Protein AF-0000000067928424 (afdb_homodimer)

Nearest PDB structures (foldseek):
  8wpo-assembly1_A  TM=9.117E-01  e=1.147E-29  Anabaena sp. 90
  8wps-assembly1_A  TM=9.120E-01  e=3.640E-29  Anabaena sp. 90
  7qz1-assembly2_B-2  TM=8.751E-01  e=2.308E-23  Ancylobacter novellus DSM 506
  4xyg-assembly1_A  TM=8.756E-01  e=3.058E-22  Granulicella mallensis MP5ACTX8
  6t9x-assembly2_D-2  TM=8.492E-01  e=4.026E-22  Granulicella mallensis MP5ACTX8

Secondary structure (DSSP, 8-state):
-EEEE--TTS--HHHHHHHHHTT-EEEE--TT--HHHHHHHHTT-SEEEESSS-B-HHHHHH-TT--EEEESSS--TTB-HHHHHHTT--EE--TTSSHHHHHHHHHHHHHHHHTTHHHHHHHHHHHS-----GGG-B--STT-EEEEE--SHHHHHHHHIIIIIT--EEEEE-TTS-HHHHHHTT-EEPS-HHHHHHH-SEEEE-PPPSTTTTT-B-HHHHHHS-TT-EEEE-S-GGGB-HHHHHHHHHHTSSSEEEES--SSSS--SSSSTTGGGTT-TTEEE--S-TT-BHHHHHHHHHHHHHHHHHHHTTPPEEE----HHHHT--SSEEE-/-EEEE--TTS--HHHHHHHHHTT-EEEE--TT--HHHHHHHHTT-SEEEESSS-B-HHHHHH-TT--EEEESSS--TTB-HHHHHHTT--EE--TTSSHHHHHHHHHHHHHHHHTTHHHHHHHHHHHS-----GGG-B--STT-EEEEE--SHHHHHHHHIIIIIT--EEEEE-TTS-HHHHHHTT-EEPS-HHHHHHH-SEEEE-PPPSTTTTT-B-HHHHHHS-TT-EEEE-S-GGGB-HHHHHHHHHTTSSSEEEES--SSSS--SSSSTTGGGTT-TTEEE--S-TT-BHHHHHHHHHHHHHHHHHHHTTPPEEE----HHHHT--SSEEE-

Radius of gyration: 28.27 Å; Cα contacts (8 Å, |Δi|>4): 1508; chains: 2; bounding box: 55×89×63 Å

Solvent-accessible surface area (backbone atoms only — not comparable to full-atom values): 33660 Å² total; per-residue (Å²): 100,30,34,37,31,40,28,49,56,52,60,50,67,64,40,56,50,53,42,45,74,72,60,32,47,75,45,76,37,54,62,80,58,52,68,71,59,49,28,64,70,32,30,74,16,32,31,39,37,33,62,68,56,70,40,41,51,68,43,57,67,41,23,72,51,48,48,27,38,40,33,68,38,58,76,64,83,44,45,40,57,67,51,31,48,76,72,52,29,26,65,35,54,45,68,75,40,31,45,68,41,34,25,50,35,49,48,35,41,49,44,30,58,34,52,32,42,60,42,51,40,52,45,22,68,74,64,27,47,58,68,56,37,76,90,64,50,20,48,58,57,53,72,30,32,37,28,27,38,18,67,48,73,38,28,38,45,38,30,29,28,40,26,68,19,40,50,21,44,34,36,27,34,37,95,89,56,55,57,66,64,33,44,76,43,55,24,46,69,38,92,44,64,55,67,46,35,47,67,21,45,31,37,38,42,42,44,74,79,45,88,83,30,47,41,59,44,27,57,69,44,53,67,36,29,33,50,75,14,34,42,34,36,65,51,53,23,48,28,35,30,59,67,43,50,51,51,33,49,75,70,50,42,30,50,30,36,26,34,24,44,50,75,63,79,75,53,35,67,65,94,34,93,64,22,84,52,62,93,38,59,48,41,46,68,43,61,62,48,47,51,45,19,57,62,25,47,50,46,40,32,54,53,41,46,53,44,51,49,24,35,75,69,70,40,57,27,69,32,61,57,81,50,65,76,62,60,64,58,88,44,55,60,36,82,95,99,29,35,38,31,40,26,49,58,53,59,49,67,63,39,56,51,53,42,44,74,71,61,33,48,74,43,76,37,56,63,78,60,51,68,70,60,48,28,64,70,32,31,75,15,33,32,40,36,34,63,68,54,70,40,43,52,67,42,55,68,41,23,73,51,48,49,27,37,38,32,68,39,59,77,63,83,43,47,39,56,67,53,32,48,75,72,51,30,27,66,34,54,44,67,75,40,32,45,67,41,32,25,51,34,49,47,36,41,49,45,31,57,35,52,31,43,61,40,53,40,52,46,21,69,72,62,28,46,58,68,57,38,76,90,63,51,21,46,57,57,54,74,31,32,37,30,28,38,15,67,48,73,38,28,37,45,38,30,29,30,40,25,69,18,41,49,21,45,33,35,27,34,38,96,88,55,56,57,67,64,32,46,76,42,55,23,45,68,38,92,45,63,57,66,46,35,48,69,20,46,32,37,39,42,42,46,74,79,45,87,83,30,48,40,60,45,25,58,69,45,53,66,38,29,32,49,74,15,34,41,35,36,66,50,54,23,50,28,36,30,58,70,42,48,52,51,32,49,76,71,53,41,29,50,31,36,26,34,25,43,50,73,63,77,77,52,33,69,67,94,34,94,65,24,83,53,63,94,38,58,49,41,46,68,44,61,62,48,48,49,44,18,55,61,26,47,50,45,40,32,53,52,42,45,54,44,50,49,24,38,77,69,71,39,58,27,67,32,62,57,81,50,65,77,60,60,66,59,86,41,54,59,37,81,97

Foldseek 3Di:
DEEEEEQVVPPQPLLVVLCVVVVYHYHYYHPPPDLVVLLVRQQAPQEYEYAPAAADLSSVVSNPNHLEYEYLAADPVRYPLVSCQVVQHAYAYDHPLFLLLLLVLLVVLVVCLQQLVLVQVVCCVVPVDDDDDPVNDGHALAAFEEEEEDCPSSNLSNLCCSCVNRNHQYEYEDPVDDQVRQVVSRYHYDPDLLVSQQRHQEYEYDDADDPCQFQVAELSSLLSHQLNHEYEYLHEQRSHPLLSVLVCVVVSSHQAYEYQYHNDPDDDCPPGSNVSVPPDSSYHYHPSCSRPDPRSSVSSSVLSNVQVVCSVVQHQGEHADPPVSNVVRDHSHDYD/DEEEEEQVVPPQPLLVVLCVVVVYHYHYYHPPPDLVVLLVRQQAHQEYEYAPAAADLSSVVSNPNHLEYEYLAADPVRYPLVSCQVVQHAYAYDHPLFLLLLLVLLVVLVVCLQQLVLVQVVCCVVPVDDDDDPVRDGHALAAFEEEEEDCPSSNLSNLCCSCVNRNHQYEYEDPVDDQVRQVVSRYHYDPDLLVSQQRHQEYEYDDADDPCQFQVAELSSLLSHQLNHEYEYLHEQRSHPLLSVLVCVVVSSHQAYEYQYHNDPDDDCPPGSNVSVPPDSSYHYHPSCSRPDPRSSVSSSVLSNVQVVCSVVQHQGEHADPPVSNVVRDHSHDYD

Organism: Mesorhizobium plurifarium (NCBI:txid69974)

pLDDT: mean 97.52, std 1.68, range [88.19, 98.94]

Structure (mmCIF, N/CA/C/O backbone):
data_AF-0000000067928424-model_v1
#
loop_
_entity.id
_entity.type
_entity.pdbx_description
1 polymer 'D-isomer specific 2-hydroxyacid dehydrogenase NAD-binding protein'
#
loop_
_atom_site.group_PDB
_atom_site.id
_atom_site.type_symbol
_atom_site.label_atom_id
_atom_site.label_alt_id
_atom_site.label_comp_id
_atom_site.label_asym_id
_atom_site.label_entity_id
_atom_site.label_seq_id
_atom_site.pdbx_PDB_ins_code
_atom_site.Cartn_x
_atom_site.Cartn_y
_atom_site.Cartn_z
_atom_site.occupancy
_atom_site.B_iso_or_equiv
_atom_site.auth_seq_id
_atom_site.auth_comp_id
_atom_site.auth_asym_id
_atom_site.auth_atom_id
_atom_site.pdbx_PDB_model_num
ATOM 1 N N . MET A 1 1 ? -11.32 -42.438 -12.625 1 96.19 1 MET A N 1
ATOM 2 C CA . MET A 1 1 ? -10.047 -41.812 -12.977 1 96.19 1 MET A CA 1
ATOM 3 C C . MET A 1 1 ? -9.328 -41.312 -11.734 1 96.19 1 MET A C 1
ATOM 5 O O . MET A 1 1 ? -9.969 -41.031 -10.719 1 96.19 1 MET A O 1
ATOM 9 N N . LYS A 1 2 ? -8 -41.281 -11.805 1 98.31 2 LYS A N 1
ATOM 10 C CA . LYS A 1 2 ? -7.184 -40.906 -10.656 1 98.31 2 LYS A CA 1
ATOM 11 C C . LYS A 1 2 ? -6.352 -39.656 -10.961 1 98.31 2 LYS A C 1
ATOM 13 O O . LYS A 1 2 ? -5.68 -39.594 -11.992 1 98.31 2 LYS A O 1
ATOM 18 N N . ALA A 1 3 ? -6.473 -38.688 -10.078 1 98.75 3 ALA A N 1
ATOM 19 C CA . ALA A 1 3 ? -5.648 -37.5 -10.156 1 98.75 3 ALA A CA 1
ATOM 20 C C . ALA A 1 3 ? -4.75 -37.344 -8.93 1 98.75 3 ALA A C 1
ATOM 22 O O . ALA A 1 3 ? -5.184 -37.625 -7.809 1 98.75 3 ALA A O 1
ATOM 23 N N . VAL A 1 4 ? -3.533 -36.969 -9.148 1 98.81 4 VAL A N 1
ATOM 24 C CA . VAL A 1 4 ? -2.592 -36.719 -8.062 1 98.81 4 VAL A CA 1
ATOM 25 C C . VAL A 1 4 ? -2.199 -35.219 -8.078 1 98.81 4 VAL A C 1
ATOM 27 O O . VAL A 1 4 ? -1.695 -34.719 -9.086 1 98.81 4 VAL A O 1
ATOM 30 N N . ARG A 1 5 ? -2.482 -34.562 -7.02 1 98.75 5 ARG A N 1
ATOM 31 C CA . ARG A 1 5 ? -2.109 -33.156 -6.855 1 98.75 5 ARG A CA 1
ATOM 32 C C . ARG A 1 5 ? -1 -33 -5.824 1 98.75 5 ARG A C 1
ATOM 34 O O . ARG A 1 5 ? -1.172 -33.375 -4.66 1 98.75 5 ARG A O 1
ATOM 41 N N . THR A 1 6 ? 0.088 -32.469 -6.262 1 98.06 6 THR A N 1
ATOM 42 C CA . THR A 1 6 ? 1.188 -32.219 -5.34 1 98.06 6 THR A CA 1
ATOM 43 C C . THR A 1 6 ? 1.062 -30.812 -4.734 1 98.06 6 THR A C 1
ATOM 45 O O . THR A 1 6 ? 0.133 -30.062 -5.055 1 98.06 6 THR A O 1
ATOM 48 N N . ASP A 1 7 ? 1.948 -30.453 -3.77 1 97 7 ASP A N 1
ATOM 49 C CA . ASP A 1 7 ? 2.014 -29.141 -3.154 1 97 7 ASP A CA 1
ATOM 50 C C . ASP A 1 7 ? 0.715 -28.812 -2.424 1 97 7 ASP A C 1
ATOM 52 O O . ASP A 1 7 ? 0.129 -27.734 -2.637 1 97 7 ASP A O 1
ATOM 56 N N . ARG A 1 8 ? 0.245 -29.781 -1.594 1 96.75 8 ARG A N 1
ATOM 57 C CA . ARG A 1 8 ? -1.044 -29.656 -0.922 1 96.75 8 ARG A CA 1
ATOM 58 C C . ARG A 1 8 ? -1.053 -28.438 0.006 1 96.75 8 ARG A C 1
ATOM 60 O O . ARG A 1 8 ? -2.119 -27.938 0.374 1 96.75 8 ARG A O 1
ATOM 67 N N . GLU A 1 9 ? 0.145 -27.906 0.337 1 94.75 9 GLU A N 1
ATOM 68 C CA . GLU A 1 9 ? 0.264 -26.719 1.174 1 94.75 9 GLU A CA 1
ATOM 69 C C . GLU A 1 9 ? -0.365 -25.5 0.498 1 94.75 9 GLU A C 1
ATOM 71 O O . GLU A 1 9 ? -0.766 -24.547 1.17 1 94.75 9 GLU A O 1
ATOM 76 N N . LEU A 1 10 ? -0.353 -25.5 -0.833 1 96.12 10 LEU A N 1
ATOM 77 C CA . LEU A 1 10 ? -1.162 -24.516 -1.551 1 96.12 10 LEU A CA 1
ATOM 78 C C . LEU A 1 10 ? -2.617 -24.969 -1.63 1 96.12 10 LEU A C 1
ATOM 80 O O . LEU A 1 10 ? -2.975 -25.781 -2.486 1 96.12 10 LEU A O 1
ATOM 84 N N . GLU A 1 11 ? -3.398 -24.438 -0.782 1 96.38 11 GLU A N 1
ATOM 85 C CA . GLU A 1 11 ? -4.789 -24.875 -0.67 1 96.38 11 GLU A CA 1
ATOM 86 C C . GLU A 1 11 ? -5.613 -24.391 -1.857 1 96.38 11 GLU A C 1
ATOM 88 O O . GLU A 1 11 ? -5.66 -23.188 -2.143 1 96.38 11 GLU A O 1
ATOM 93 N N . CYS A 1 12 ? -6.207 -25.281 -2.5 1 96.69 12 CYS A N 1
ATOM 94 C CA . CYS A 1 12 ? -7.117 -25.031 -3.611 1 96.69 12 CYS A CA 1
ATOM 95 C C . CYS A 1 12 ? -8.406 -25.828 -3.453 1 96.69 12 CYS A C 1
ATOM 97 O O . CYS A 1 12 ? -8.68 -26.734 -4.238 1 96.69 12 CYS A O 1
ATOM 99 N N . PRO A 1 13 ? -9.227 -25.422 -2.523 1 97.62 13 PRO A N 1
ATOM 100 C CA . PRO A 1 13 ? -10.414 -26.219 -2.209 1 97.62 13 PRO A CA 1
ATOM 101 C C . PRO A 1 13 ? -11.352 -26.375 -3.404 1 97.62 13 PRO A C 1
ATOM 103 O O . PRO A 1 13 ? -12.016 -27.406 -3.543 1 97.62 13 PRO A O 1
ATOM 106 N N . GLY A 1 14 ? -11.398 -25.391 -4.238 1 97.88 14 GLY A N 1
ATOM 107 C CA . GLY A 1 14 ? -12.258 -25.469 -5.41 1 97.88 14 GLY A CA 1
ATOM 108 C C . GLY A 1 14 ? -11.82 -26.547 -6.395 1 97.88 14 GLY A C 1
ATOM 109 O O . GLY A 1 14 ? -12.656 -27.234 -6.984 1 97.88 14 GLY A O 1
ATOM 110 N N . ILE A 1 15 ? -10.516 -26.672 -6.574 1 98.44 15 ILE A N 1
ATOM 111 C CA . ILE A 1 15 ? -9.984 -27.703 -7.457 1 98.44 15 ILE A CA 1
ATOM 112 C C . ILE A 1 15 ? -10.32 -29.078 -6.895 1 98.44 15 ILE A C 1
ATOM 114 O O . ILE A 1 15 ? -10.836 -29.938 -7.613 1 98.44 15 ILE A O 1
ATOM 118 N N . ASP A 1 16 ? -10.016 -29.25 -5.59 1 98.44 16 ASP A N 1
ATOM 119 C CA . ASP A 1 16 ? -10.211 -30.547 -4.945 1 98.44 16 ASP A CA 1
ATOM 120 C C . ASP A 1 16 ? -11.68 -30.953 -4.988 1 98.44 16 ASP A C 1
ATOM 122 O O . ASP A 1 16 ? -12.008 -32.094 -5.387 1 98.44 16 ASP A O 1
ATOM 126 N N . ALA A 1 17 ? -12.516 -30.062 -4.633 1 98.38 17 ALA A N 1
ATOM 127 C CA . ALA A 1 17 ? -13.953 -30.328 -4.617 1 98.38 17 ALA A CA 1
ATOM 128 C C . ALA A 1 17 ? -14.477 -30.609 -6.023 1 98.38 17 ALA A C 1
ATOM 130 O O . ALA A 1 17 ? -15.32 -31.484 -6.223 1 98.38 17 ALA A O 1
ATOM 131 N N . GLY A 1 18 ? -14.031 -29.797 -6.965 1 98.38 18 GLY A N 1
ATOM 132 C CA . GLY A 1 18 ? -14.469 -29.969 -8.344 1 98.38 18 GLY A CA 1
ATOM 133 C C . GLY A 1 18 ? -14.117 -31.328 -8.922 1 98.38 18 GLY A C 1
ATOM 134 O O . GLY A 1 18 ? -14.945 -31.969 -9.57 1 98.38 18 GLY A O 1
ATOM 135 N N . LEU A 1 19 ? -12.922 -31.812 -8.688 1 98.56 19 LEU A N 1
ATOM 136 C CA . LEU A 1 19 ? -12.484 -33.125 -9.172 1 98.56 19 LEU A CA 1
ATOM 137 C C . LEU A 1 19 ? -13.273 -34.219 -8.508 1 98.56 19 LEU A C 1
ATOM 139 O O . LEU A 1 19 ? -13.758 -35.156 -9.188 1 98.56 19 LEU A O 1
ATOM 143 N N . ARG A 1 20 ? -13.43 -34.125 -7.211 1 98.38 20 ARG A N 1
ATOM 144 C CA . ARG A 1 20 ? -14.172 -35.156 -6.477 1 98.38 20 ARG A CA 1
ATOM 145 C C . ARG A 1 20 ? -15.633 -35.188 -6.922 1 98.38 20 ARG A C 1
ATOM 147 O O . ARG A 1 20 ? -16.234 -36.25 -7.012 1 98.38 20 ARG A O 1
ATOM 154 N N . ALA A 1 21 ? -16.172 -34.062 -7.18 1 98 21 ALA A N 1
ATOM 155 C CA . ALA A 1 21 ? -17.562 -33.969 -7.605 1 98 21 ALA A CA 1
ATOM 156 C C . ALA A 1 21 ? -17.781 -34.688 -8.93 1 98 21 ALA A C 1
ATOM 158 O O . ALA A 1 21 ? -18.891 -35.156 -9.219 1 98 21 ALA A O 1
ATOM 159 N N . ARG A 1 22 ? -16.734 -34.844 -9.664 1 97.06 22 ARG A N 1
ATOM 160 C CA . ARG A 1 22 ? -16.828 -35.5 -10.953 1 97.06 22 ARG A CA 1
ATOM 161 C C . ARG A 1 22 ? -16.469 -36.969 -10.836 1 97.06 22 ARG A C 1
ATOM 163 O O . ARG A 1 22 ? -16.281 -37.656 -11.844 1 97.06 22 ARG A O 1
ATOM 170 N N . GLY A 1 23 ? -16.219 -37.375 -9.609 1 97.62 23 GLY A N 1
ATOM 171 C CA . GLY A 1 23 ? -15.938 -38.781 -9.359 1 97.62 23 GLY A CA 1
ATOM 172 C C . GLY A 1 23 ? -14.477 -39.125 -9.508 1 97.62 23 GLY A C 1
ATOM 173 O O . GLY A 1 23 ? -14.125 -40.312 -9.586 1 97.62 23 GLY A O 1
ATOM 174 N N . VAL A 1 24 ? -13.625 -38.125 -9.562 1 98.31 24 VAL A N 1
ATOM 175 C CA . VAL A 1 24 ? -12.195 -38.375 -9.695 1 98.31 24 VAL A CA 1
ATOM 176 C C . VAL A 1 24 ? -11.609 -38.75 -8.344 1 98.31 24 VAL A C 1
ATOM 178 O O . VAL A 1 24 ? -11.891 -38.125 -7.324 1 98.31 24 VAL A O 1
ATOM 181 N N . GLU A 1 25 ? -10.898 -39.906 -8.312 1 98.5 25 GLU A N 1
ATOM 182 C CA . GLU A 1 25 ? -10.109 -40.219 -7.125 1 98.5 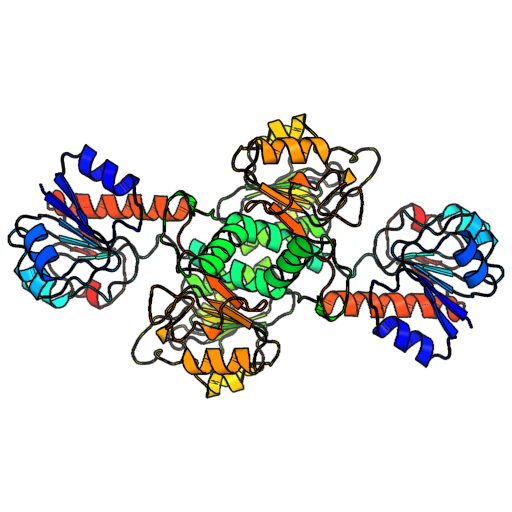25 GLU A CA 1
ATOM 183 C C . GLU A 1 25 ? -8.922 -39.281 -6.98 1 98.5 25 GLU A C 1
ATOM 185 O O . GLU A 1 25 ? -7.949 -39.375 -7.734 1 98.5 25 GLU A O 1
ATOM 190 N N . LEU A 1 26 ? -9.031 -38.406 -6.027 1 98.62 26 LEU A N 1
ATOM 191 C CA . LEU A 1 26 ? -8.016 -37.375 -5.852 1 98.62 26 LEU A CA 1
ATOM 192 C C . LEU A 1 26 ? -7.074 -37.719 -4.703 1 98.62 26 LEU A C 1
ATOM 194 O O . LEU A 1 26 ? -7.527 -37.969 -3.582 1 98.62 26 LEU A O 1
ATOM 198 N N . VAL A 1 27 ? -5.801 -37.781 -5.004 1 98.5 27 VAL A N 1
ATOM 199 C CA . VAL A 1 27 ? -4.75 -37.938 -4 1 98.5 27 VAL A CA 1
ATOM 200 C C . VAL A 1 27 ? -3.926 -36.656 -3.904 1 98.5 27 VAL A C 1
ATOM 202 O O . VAL A 1 27 ? -3.439 -36.156 -4.918 1 98.5 27 VAL A O 1
ATOM 205 N N . THR A 1 28 ? -3.809 -36.125 -2.721 1 98.38 28 THR A N 1
ATOM 206 C CA . THR A 1 28 ? -2.996 -34.938 -2.512 1 98.38 28 THR A CA 1
ATOM 207 C C . THR A 1 28 ? -1.7 -35.281 -1.786 1 98.38 28 THR A C 1
ATOM 209 O O . THR A 1 28 ? -1.705 -36.094 -0.844 1 98.38 28 THR A O 1
ATOM 212 N N . LEU A 1 29 ? -0.592 -34.812 -2.293 1 98.44 29 LEU A N 1
ATOM 213 C CA . LEU A 1 29 ? 0.729 -35.062 -1.735 1 98.44 29 LEU A CA 1
ATOM 214 C C . LEU A 1 29 ? 1.414 -33.781 -1.307 1 98.44 29 LEU A C 1
ATOM 216 O O . LEU A 1 29 ? 1.139 -32.719 -1.86 1 98.44 29 LEU A O 1
ATOM 220 N N . PRO A 1 30 ? 2.303 -33.781 -0.323 1 96.81 30 PRO A N 1
ATOM 221 C CA . PRO A 1 30 ? 2.953 -32.562 0.174 1 96.81 30 PRO A CA 1
ATOM 222 C C . PRO A 1 30 ? 4.062 -32.062 -0.75 1 96.81 30 PRO A C 1
ATOM 224 O O . PRO A 1 30 ? 4.57 -32.812 -1.576 1 96.81 30 PRO A O 1
ATOM 227 N N . ASP A 1 31 ? 4.305 -30.812 -0.56 1 92.44 31 ASP A N 1
ATOM 228 C CA . ASP A 1 31 ? 5.527 -30.266 -1.145 1 92.44 31 ASP A CA 1
ATOM 229 C C . ASP A 1 31 ? 6.762 -31 -0.612 1 92.44 31 ASP A C 1
ATOM 231 O O . ASP A 1 31 ? 6.793 -31.406 0.551 1 92.44 31 ASP A O 1
ATOM 235 N N . GLY A 1 32 ? 7.691 -31.219 -1.469 1 91.19 32 GLY A N 1
ATOM 236 C CA . GLY A 1 32 ? 8.93 -31.844 -1.037 1 91.19 32 GLY A CA 1
ATOM 237 C C . GLY A 1 32 ? 8.852 -33.375 -1.015 1 91.19 32 GLY A C 1
ATOM 238 O O . GLY A 1 32 ? 9.781 -34.031 -0.563 1 91.19 32 GLY A O 1
ATOM 239 N N . ILE A 1 33 ? 7.754 -33.906 -1.483 1 96.25 33 ILE A N 1
ATOM 240 C CA . ILE A 1 33 ? 7.629 -35.344 -1.573 1 96.25 33 ILE A CA 1
ATOM 241 C C . ILE A 1 33 ? 8.828 -35.938 -2.328 1 96.25 33 ILE A C 1
ATOM 243 O O . ILE A 1 33 ? 9.203 -35.406 -3.385 1 96.25 33 ILE A O 1
ATOM 247 N N . PRO A 1 34 ? 9.461 -36.969 -1.754 1 97.12 34 PRO A N 1
ATOM 248 C CA . PRO A 1 34 ? 10.562 -37.625 -2.48 1 97.12 34 PRO A CA 1
ATOM 249 C C . PRO A 1 34 ? 10.125 -38.188 -3.834 1 97.12 34 PRO A C 1
ATOM 251 O O . PRO A 1 34 ? 9.016 -38.719 -3.961 1 97.12 34 PRO A O 1
ATOM 254 N N . GLU A 1 35 ? 11.008 -38.062 -4.734 1 97.75 35 GLU A N 1
ATOM 255 C CA . GLU A 1 35 ? 10.688 -38.469 -6.102 1 97.75 35 GLU A CA 1
ATOM 256 C C . GLU A 1 35 ? 10.195 -39.906 -6.152 1 97.75 35 GLU A C 1
ATOM 258 O O . GLU A 1 35 ? 9.25 -40.219 -6.883 1 97.75 35 GLU A O 1
ATOM 263 N N . THR A 1 36 ? 10.789 -40.844 -5.34 1 97.69 36 THR A N 1
ATOM 264 C CA . THR A 1 36 ? 10.422 -42.25 -5.336 1 97.69 36 THR A CA 1
ATOM 265 C C . THR A 1 36 ? 8.984 -42.438 -4.863 1 97.69 36 THR A C 1
ATOM 267 O O . THR A 1 36 ? 8.234 -43.25 -5.422 1 97.69 36 THR A O 1
ATOM 270 N N . GLU A 1 37 ? 8.633 -41.719 -3.871 1 98.19 37 GLU A N 1
ATOM 271 C CA . GLU A 1 37 ? 7.266 -41.781 -3.361 1 98.19 37 GLU A CA 1
ATOM 272 C C . GLU A 1 37 ? 6.273 -41.188 -4.363 1 98.19 37 GLU A C 1
ATOM 274 O O . GLU A 1 37 ? 5.16 -41.688 -4.512 1 98.19 37 GLU A O 1
ATOM 279 N N . LEU A 1 38 ? 6.684 -40.125 -4.984 1 98.5 38 LEU A N 1
ATOM 280 C CA . LEU A 1 38 ? 5.852 -39.531 -6.027 1 98.5 38 LEU A CA 1
ATOM 281 C C . LEU A 1 38 ? 5.605 -40.531 -7.156 1 98.5 38 LEU A C 1
ATOM 283 O O . LEU A 1 38 ? 4.469 -40.719 -7.594 1 98.5 38 LEU A O 1
ATOM 287 N N . MET A 1 39 ? 6.664 -41.188 -7.605 1 98.25 39 MET A N 1
ATOM 288 C CA . MET A 1 39 ? 6.566 -42.188 -8.688 1 98.25 39 MET A CA 1
ATOM 289 C C . MET A 1 39 ? 5.594 -43.281 -8.328 1 98.25 39 MET A C 1
ATOM 291 O O . MET A 1 39 ? 4.805 -43.719 -9.172 1 98.25 39 MET A O 1
ATOM 295 N N . ALA A 1 40 ? 5.68 -43.719 -7.098 1 98.06 40 ALA A N 1
ATOM 296 C CA . ALA A 1 40 ? 4.773 -44.75 -6.637 1 98.06 40 ALA A CA 1
ATOM 297 C C . ALA A 1 40 ? 3.324 -44.281 -6.652 1 98.06 40 ALA A C 1
ATOM 299 O O . ALA A 1 40 ? 2.422 -45.031 -7.055 1 98.06 40 ALA A O 1
ATOM 300 N N . ALA A 1 41 ? 3.074 -43.062 -6.27 1 98 41 ALA A N 1
ATOM 301 C CA . ALA A 1 41 ? 1.731 -42.5 -6.129 1 98 41 ALA A CA 1
ATOM 302 C C . ALA A 1 41 ? 1.088 -42.281 -7.492 1 98 41 ALA A C 1
ATOM 304 O O . ALA A 1 41 ? -0.136 -42.344 -7.629 1 98 41 ALA A O 1
ATOM 305 N N . ILE A 1 42 ? 1.882 -42.062 -8.547 1 98.31 42 ILE A N 1
ATOM 306 C CA . ILE A 1 42 ? 1.318 -41.594 -9.812 1 98.31 42 ILE A CA 1
ATOM 307 C C . ILE A 1 42 ? 1.266 -42.75 -10.805 1 98.31 42 ILE A C 1
ATOM 309 O O . ILE A 1 42 ? 0.848 -42.594 -11.945 1 98.31 42 ILE A O 1
ATOM 313 N N . THR A 1 43 ? 1.705 -43.938 -10.383 1 97.44 43 THR A N 1
ATOM 314 C CA . THR A 1 43 ? 1.835 -45.094 -11.273 1 97.44 43 THR A CA 1
ATOM 315 C C . THR A 1 43 ? 0.553 -45.312 -12.078 1 97.44 43 THR A C 1
ATOM 317 O O . THR A 1 43 ? 0.6 -45.531 -13.289 1 97.44 43 THR A O 1
ATOM 320 N N . ASN A 1 44 ? -0.615 -45.219 -11.469 1 97.38 44 ASN A N 1
ATOM 321 C CA . ASN A 1 44 ? -1.886 -45.438 -12.148 1 97.38 44 ASN A CA 1
ATOM 322 C C . ASN A 1 44 ? -2.682 -44.156 -12.273 1 97.38 44 ASN A C 1
ATOM 324 O O . ASN A 1 44 ? -3.91 -44.156 -12.383 1 97.38 44 ASN A O 1
ATOM 328 N N . ALA A 1 45 ? -2.035 -43 -12.164 1 98.44 45 ALA A N 1
ATOM 329 C CA . ALA A 1 45 ? -2.713 -41.719 -12.25 1 98.44 45 ALA A CA 1
ATOM 330 C C . ALA A 1 45 ? -3.02 -41.344 -13.695 1 98.44 45 ALA A C 1
ATOM 332 O O . ALA A 1 45 ? -2.201 -41.562 -14.586 1 98.44 45 ALA A O 1
ATOM 333 N N . ASP A 1 46 ? -4.164 -40.781 -13.922 1 98.62 46 ASP A N 1
ATOM 334 C CA . ASP A 1 46 ? -4.551 -40.25 -15.219 1 98.62 46 ASP A CA 1
ATOM 335 C C . ASP A 1 46 ? -4.113 -38.781 -15.375 1 98.62 46 ASP A C 1
ATOM 337 O O . ASP A 1 46 ? -3.943 -38.312 -16.484 1 98.62 46 ASP A O 1
ATOM 341 N N . LEU A 1 47 ? -3.98 -38.125 -14.305 1 98.75 47 LEU A N 1
ATOM 342 C CA . LEU A 1 47 ? -3.732 -36.688 -14.281 1 98.75 47 LEU A CA 1
ATOM 343 C C . LEU A 1 47 ? -2.791 -36.312 -13.141 1 98.75 47 LEU A C 1
ATOM 345 O O . LEU A 1 47 ? -2.928 -36.812 -12.023 1 98.75 47 LEU A O 1
ATOM 349 N N . ILE A 1 48 ? -1.833 -35.469 -13.43 1 98.81 48 ILE A N 1
ATOM 350 C CA . ILE A 1 48 ? -0.981 -34.875 -12.406 1 98.81 48 ILE A CA 1
ATOM 351 C C . ILE A 1 48 ? -1.252 -33.375 -12.336 1 98.81 48 ILE A C 1
ATOM 353 O O . ILE A 1 48 ? -1.27 -32.688 -13.367 1 98.81 48 ILE A O 1
ATOM 357 N N . LEU A 1 49 ? -1.58 -32.906 -11.211 1 98.69 49 LEU A N 1
ATOM 358 C CA . LEU A 1 49 ? -1.603 -31.469 -10.898 1 98.69 49 LEU A CA 1
ATOM 359 C C . LEU A 1 49 ? -0.404 -31.094 -10.039 1 98.69 49 LEU A C 1
ATOM 361 O O . LEU A 1 49 ? -0.129 -31.734 -9.023 1 98.69 49 LEU A O 1
ATOM 365 N N . MET A 1 50 ? 0.314 -30.047 -10.484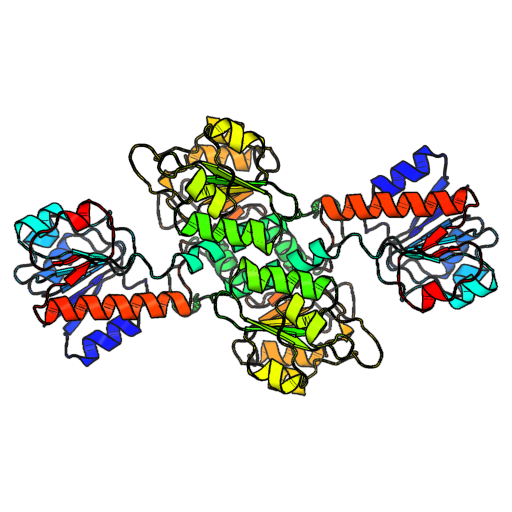 1 98.06 50 MET A N 1
ATOM 366 C CA . MET A 1 50 ? 1.487 -29.656 -9.703 1 98.06 50 MET A CA 1
ATOM 367 C C . MET A 1 50 ? 1.656 -28.141 -9.711 1 98.06 50 MET A C 1
ATOM 369 O O . MET A 1 50 ? 1.15 -27.453 -10.602 1 98.06 50 MET A O 1
ATOM 373 N N . CYS A 1 51 ? 2.354 -27.625 -8.648 1 96.31 51 CYS A N 1
ATOM 374 C CA . CYS A 1 51 ? 2.711 -26.219 -8.594 1 96.31 51 CYS A CA 1
ATOM 375 C C . CYS A 1 51 ? 4.219 -26.047 -8.477 1 96.31 51 CYS A C 1
ATOM 377 O O . CYS A 1 51 ? 4.828 -25.328 -9.266 1 96.31 51 CYS A O 1
ATOM 379 N N . TYR A 1 52 ? 4.871 -26.766 -7.535 1 92.5 52 TYR A N 1
ATOM 380 C CA . TYR A 1 52 ? 6.293 -26.578 -7.262 1 92.5 52 TYR A CA 1
ATOM 381 C C . TYR A 1 52 ? 7.059 -27.891 -7.453 1 92.5 52 TYR A C 1
ATOM 383 O O . TYR A 1 52 ? 8.219 -27.875 -7.879 1 92.5 52 TYR A O 1
ATOM 391 N N . THR A 1 53 ? 6.449 -29 -7.184 1 96.06 53 THR A N 1
ATOM 392 C CA . THR A 1 53 ? 7.07 -30.312 -7.199 1 96.06 53 THR A CA 1
ATOM 393 C C . THR A 1 53 ? 7.641 -30.625 -8.578 1 96.06 53 THR A C 1
ATOM 395 O O . THR A 1 53 ? 6.941 -30.5 -9.586 1 96.06 53 THR A O 1
ATOM 398 N N . PRO A 1 54 ? 8.883 -31.016 -8.625 1 96.81 54 PRO A N 1
ATOM 399 C CA . PRO A 1 54 ? 9.461 -31.359 -9.922 1 96.81 54 PRO A CA 1
ATOM 400 C C . PRO A 1 54 ? 8.781 -32.562 -10.57 1 96.81 54 PRO A C 1
ATOM 402 O O . PRO A 1 54 ? 8.57 -33.594 -9.922 1 96.81 54 PRO A O 1
ATOM 405 N N . ILE A 1 55 ? 8.375 -32.406 -11.797 1 98.44 55 ILE A N 1
ATOM 406 C CA . ILE A 1 55 ? 7.871 -33.469 -12.633 1 98.44 55 ILE A CA 1
ATOM 407 C C . ILE A 1 55 ? 8.914 -33.844 -13.688 1 98.44 55 ILE A C 1
ATOM 409 O O . ILE A 1 55 ? 8.844 -33.375 -14.828 1 98.44 55 ILE A O 1
ATOM 413 N N . THR A 1 56 ? 9.836 -34.75 -13.266 1 98.25 56 THR A N 1
ATOM 414 C CA . THR A 1 56 ? 10.992 -35.094 -14.078 1 98.25 56 THR A CA 1
ATOM 415 C C . THR A 1 56 ? 10.625 -36.156 -15.109 1 98.25 56 THR A C 1
ATOM 417 O O . THR A 1 56 ? 9.516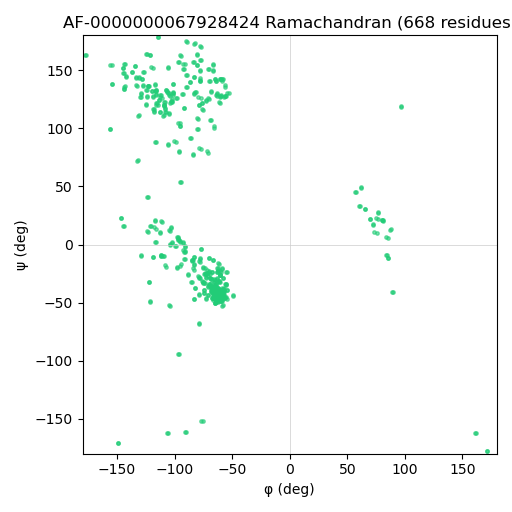 -36.688 -15.078 1 98.25 56 THR A O 1
ATOM 420 N N . ALA A 1 57 ? 11.57 -36.406 -15.969 1 98.31 57 ALA A N 1
ATOM 421 C CA . ALA A 1 57 ? 11.383 -37.469 -16.953 1 98.31 57 ALA A CA 1
ATOM 422 C C . ALA A 1 57 ? 11.102 -38.812 -16.266 1 98.31 57 ALA A C 1
ATOM 424 O O . ALA A 1 57 ? 10.266 -39.594 -16.734 1 98.31 57 ALA A O 1
ATOM 425 N N . ARG A 1 58 ? 11.758 -39.031 -15.172 1 98.25 58 ARG A N 1
ATOM 426 C CA . ARG A 1 58 ? 11.57 -40.281 -14.414 1 98.25 58 ARG A CA 1
ATOM 427 C C . ARG A 1 58 ? 10.148 -40.375 -13.875 1 98.25 58 ARG A C 1
ATOM 429 O O . ARG A 1 58 ? 9.539 -41.438 -13.922 1 98.25 58 ARG A O 1
ATOM 436 N N . VAL A 1 59 ? 9.672 -39.281 -13.359 1 98.56 59 VAL A N 1
ATOM 437 C CA . VAL A 1 59 ? 8.312 -39.25 -12.828 1 98.56 59 VAL A CA 1
ATOM 438 C C . VAL A 1 59 ? 7.312 -39.531 -13.945 1 98.56 59 VAL A C 1
ATOM 440 O O . VAL A 1 59 ? 6.395 -40.344 -13.781 1 98.56 59 VAL A O 1
ATOM 443 N N . ILE A 1 60 ? 7.492 -38.906 -15.102 1 98.56 60 ILE A N 1
ATOM 444 C CA . ILE A 1 60 ? 6.602 -39.062 -16.25 1 98.56 60 ILE A CA 1
ATOM 445 C C . ILE A 1 60 ? 6.629 -40.5 -16.734 1 98.56 60 ILE A C 1
ATOM 447 O O . ILE A 1 60 ? 5.582 -41.062 -17.047 1 98.56 60 ILE A O 1
ATOM 451 N N . GLU A 1 61 ? 7.793 -41.094 -16.75 1 97.5 61 GLU A N 1
ATOM 452 C CA . GLU A 1 61 ? 7.953 -42.469 -17.203 1 97.5 61 GLU A CA 1
ATOM 453 C C . GLU A 1 61 ? 7.23 -43.438 -16.266 1 97.5 61 GLU A C 1
ATOM 455 O O . GLU A 1 61 ? 6.699 -44.469 -16.703 1 97.5 61 GLU A O 1
ATOM 460 N N . ALA A 1 62 ? 7.242 -43.125 -15.047 1 97.81 62 ALA A N 1
ATOM 461 C CA . ALA A 1 62 ? 6.637 -43.969 -14.031 1 97.81 62 ALA A CA 1
ATOM 462 C C . ALA A 1 62 ? 5.113 -43.938 -14.109 1 97.81 62 ALA A C 1
ATOM 464 O O . ALA A 1 62 ? 4.426 -44.812 -13.578 1 97.81 62 ALA A O 1
ATOM 465 N N . ALA A 1 63 ? 4.52 -42.906 -14.703 1 97.75 63 ALA A N 1
ATOM 466 C CA . ALA A 1 63 ? 3.074 -42.719 -14.789 1 97.75 63 ALA A CA 1
ATOM 467 C C . ALA A 1 63 ? 2.5 -43.438 -16.016 1 97.75 63 ALA A C 1
ATOM 469 O O . ALA A 1 63 ? 2.244 -42.812 -17.047 1 97.75 63 ALA A O 1
ATOM 470 N N . ARG A 1 64 ? 2.102 -44.594 -15.875 1 96.62 64 ARG A N 1
ATOM 471 C CA . ARG A 1 64 ? 1.801 -45.5 -16.984 1 96.62 64 ARG A CA 1
ATOM 472 C C . ARG A 1 64 ? 0.511 -45.094 -17.688 1 96.62 64 ARG A C 1
ATOM 474 O O . ARG A 1 64 ? 0.353 -45.312 -18.891 1 96.62 64 ARG A O 1
ATOM 481 N N . GLN A 1 65 ? -0.36 -44.5 -17 1 97.19 65 GLN A N 1
ATOM 482 C CA . GLN A 1 65 ? -1.68 -44.188 -17.547 1 97.19 65 GLN A CA 1
ATOM 483 C C . GLN A 1 65 ? -1.884 -42.688 -17.719 1 97.19 65 GLN A C 1
ATOM 485 O O . GLN A 1 65 ? -3 -42.219 -17.969 1 97.19 65 GLN A O 1
ATOM 490 N N . LEU A 1 66 ? -0.876 -41.938 -17.594 1 98.31 66 LEU A N 1
ATOM 491 C CA . LEU A 1 66 ? -0.966 -40.469 -17.516 1 98.31 66 LEU A CA 1
ATOM 492 C C . LEU A 1 66 ? -1.538 -39.875 -18.812 1 98.31 66 LEU A C 1
ATOM 494 O O . LEU A 1 66 ? -1.086 -40.219 -19.906 1 98.31 66 LEU A O 1
ATOM 498 N N . LYS A 1 67 ? -2.496 -39.062 -18.625 1 98.31 67 LYS A N 1
ATOM 499 C CA . LYS A 1 67 ? -3.168 -38.438 -19.766 1 98.31 67 LYS A CA 1
ATOM 500 C C . LYS A 1 67 ? -2.807 -36.969 -19.906 1 98.31 67 LYS A C 1
ATOM 502 O O . LYS A 1 67 ? -3.023 -36.375 -20.953 1 98.31 67 LYS A O 1
ATOM 507 N N . GLY A 1 68 ? -2.305 -36.344 -18.875 1 98.62 68 GLY A N 1
ATOM 508 C CA . GLY A 1 68 ? -1.939 -34.938 -18.938 1 98.62 68 GLY A CA 1
ATOM 509 C C . GLY A 1 68 ? -1.315 -34.438 -17.641 1 98.62 68 GLY A C 1
ATOM 510 O O . GLY A 1 68 ? -1.403 -35.094 -16.609 1 98.62 68 GLY A O 1
ATOM 511 N N . ILE A 1 69 ? -0.625 -33.281 -17.703 1 98.81 69 ILE A N 1
ATOM 512 C CA . ILE A 1 69 ? -0.029 -32.562 -16.594 1 98.81 69 ILE A CA 1
ATOM 513 C C . ILE A 1 69 ? -0.542 -31.141 -16.562 1 98.81 69 ILE A C 1
ATOM 515 O O . ILE A 1 69 ? -0.407 -30.406 -17.562 1 98.81 69 ILE A O 1
ATOM 519 N N . VAL A 1 70 ? -1.161 -30.766 -15.5 1 98.75 70 VAL A N 1
ATOM 520 C CA . VAL A 1 70 ? -1.68 -29.406 -15.336 1 98.75 70 VAL A CA 1
ATOM 521 C C . VAL A 1 70 ? -0.909 -28.688 -14.234 1 98.75 70 VAL A C 1
ATOM 523 O O . VAL A 1 70 ? -0.922 -29.125 -13.078 1 98.75 70 VAL A O 1
ATOM 526 N N . LYS A 1 71 ? -0.215 -27.703 -14.625 1 98.38 71 LYS A N 1
ATOM 527 C CA . LYS A 1 71 ? 0.377 -26.766 -13.672 1 98.38 71 LYS A CA 1
ATOM 528 C C . LYS A 1 71 ? -0.652 -25.75 -13.188 1 98.38 71 LYS A C 1
ATOM 530 O O . LYS A 1 71 ? -1.098 -24.891 -13.961 1 98.38 71 LYS A O 1
ATOM 535 N N . TYR A 1 72 ? -1.064 -25.906 -11.922 1 97.88 72 TYR A N 1
ATOM 536 C CA . TYR A 1 72 ? -1.985 -24.891 -11.43 1 97.88 72 TYR A CA 1
ATOM 537 C C . TYR A 1 72 ? -1.228 -23.672 -10.922 1 97.88 72 TYR A C 1
ATOM 539 O O . TYR A 1 72 ? -1.196 -23.406 -9.711 1 97.88 72 TYR A O 1
ATOM 547 N N . GLY A 1 73 ? -0.742 -22.812 -11.797 1 96.69 73 GLY A N 1
ATOM 548 C CA . GLY A 1 73 ? 0.095 -21.625 -11.688 1 96.69 73 GLY A CA 1
ATOM 549 C C . GLY A 1 73 ? 0.748 -21.234 -13 1 96.69 73 GLY A C 1
ATOM 550 O O . GLY A 1 73 ? 0.374 -21.734 -14.062 1 96.69 73 GLY A O 1
ATOM 551 N N . VAL A 1 74 ? 1.777 -20.422 -12.922 1 94.12 74 VAL A N 1
ATOM 552 C CA . VAL A 1 74 ? 2.314 -19.828 -14.141 1 94.12 74 VAL A CA 1
ATOM 553 C C . VAL A 1 74 ? 3.623 -20.516 -14.523 1 94.12 74 VAL A C 1
ATOM 555 O O . VAL A 1 74 ? 3.791 -20.969 -15.664 1 94.12 74 VAL A O 1
ATOM 558 N N . GLY A 1 75 ? 4.559 -20.625 -13.633 1 91.38 75 GLY A N 1
ATOM 559 C CA . GLY A 1 75 ? 5.906 -21.109 -13.914 1 91.38 75 GLY A CA 1
ATOM 560 C C . GLY A 1 75 ? 5.949 -22.578 -14.266 1 91.38 75 GLY A C 1
ATOM 561 O O . GLY A 1 75 ? 5.363 -23.406 -13.562 1 91.38 75 GLY A O 1
ATOM 562 N N . ILE A 1 76 ? 6.633 -22.953 -15.328 1 93.88 76 ILE A N 1
ATOM 563 C CA . ILE A 1 76 ? 6.625 -24.328 -15.797 1 93.88 76 ILE A CA 1
ATOM 564 C C . ILE A 1 76 ? 8.031 -24.906 -15.711 1 93.88 76 ILE A C 1
ATOM 566 O O . ILE A 1 76 ? 8.328 -25.953 -16.312 1 93.88 76 ILE A O 1
ATOM 570 N N . ASP A 1 77 ? 8.883 -24.297 -14.883 1 88.19 77 ASP A N 1
ATOM 571 C CA . ASP A 1 77 ? 10.297 -24.656 -14.797 1 88.19 77 ASP A CA 1
ATOM 572 C C . ASP A 1 77 ? 10.484 -26.047 -14.219 1 88.19 77 ASP A C 1
ATOM 574 O O . ASP A 1 77 ? 11.461 -26.734 -14.531 1 88.19 77 ASP A O 1
ATOM 578 N N . ALA A 1 78 ? 9.578 -26.531 -13.5 1 93.38 78 ALA A N 1
ATOM 579 C CA . ALA A 1 78 ? 9.734 -27.766 -12.742 1 93.38 78 ALA A CA 1
ATOM 580 C C . ALA A 1 78 ? 9.242 -28.969 -13.547 1 93.38 78 ALA A C 1
ATOM 582 O O . ALA A 1 78 ? 9.312 -30.109 -13.086 1 93.38 78 ALA A O 1
ATOM 583 N N . ILE A 1 79 ? 8.781 -28.797 -14.781 1 97.94 79 ILE A N 1
ATOM 584 C CA . ILE A 1 79 ? 8.211 -29.875 -15.586 1 97.94 79 ILE A CA 1
ATOM 585 C C . ILE A 1 79 ? 9.133 -30.188 -16.766 1 97.94 79 ILE A C 1
ATOM 587 O O . ILE A 1 79 ? 9.555 -29.281 -17.484 1 97.94 79 ILE A O 1
ATOM 591 N N . ASP A 1 80 ? 9.477 -31.438 -16.938 1 98.25 80 ASP A N 1
ATOM 592 C CA . ASP A 1 80 ? 10.18 -31.875 -18.141 1 98.25 80 ASP A CA 1
ATOM 593 C C . ASP A 1 80 ? 9.227 -32 -19.328 1 98.25 80 ASP A C 1
ATOM 595 O O . ASP A 1 80 ? 8.836 -33.125 -19.688 1 98.25 80 ASP A O 1
ATOM 599 N N . ILE A 1 81 ? 8.977 -30.891 -19.938 1 98.19 81 ILE A N 1
ATOM 600 C CA . ILE A 1 81 ? 7.965 -30.812 -20.984 1 98.19 81 ILE A CA 1
ATOM 601 C C . ILE A 1 81 ? 8.391 -31.656 -22.188 1 98.19 81 ILE A C 1
ATOM 603 O O . ILE A 1 81 ? 7.555 -32.281 -22.844 1 98.19 81 ILE A O 1
ATOM 607 N N . LYS A 1 82 ? 9.664 -31.766 -22.453 1 97.62 82 LYS A N 1
ATOM 608 C CA . LYS A 1 82 ? 10.172 -32.594 -23.547 1 97.62 82 LYS A CA 1
ATOM 609 C C . LYS A 1 82 ? 9.844 -34.062 -23.328 1 97.62 82 LYS A C 1
ATOM 611 O O . LYS A 1 82 ? 9.43 -34.75 -24.25 1 97.62 82 LYS A O 1
ATOM 616 N N . ALA A 1 83 ? 10.062 -34.469 -22.109 1 98.12 83 ALA A N 1
ATOM 617 C CA . ALA A 1 83 ? 9.742 -35.844 -21.766 1 98.12 83 ALA A CA 1
ATOM 618 C C . ALA A 1 83 ? 8.25 -36.125 -21.938 1 98.12 83 ALA A C 1
ATOM 620 O O . ALA A 1 83 ? 7.855 -37.188 -22.406 1 98.12 83 ALA A O 1
ATOM 621 N N . ALA A 1 84 ? 7.406 -35.219 -21.562 1 98.5 84 ALA A N 1
ATOM 622 C CA . ALA A 1 84 ? 5.961 -35.344 -21.734 1 98.5 84 ALA A CA 1
ATOM 623 C C . ALA A 1 84 ? 5.586 -35.406 -23.203 1 98.5 84 ALA A C 1
ATOM 625 O O . ALA A 1 84 ? 4.793 -36.281 -23.609 1 98.5 84 ALA A O 1
ATOM 626 N N . MET A 1 85 ? 6.184 -34.625 -23.984 1 97.62 85 MET A N 1
ATOM 627 C CA . MET A 1 85 ? 5.906 -34.562 -25.422 1 97.62 85 MET A CA 1
ATOM 628 C C . MET A 1 85 ? 6.266 -35.875 -26.094 1 97.62 85 MET A C 1
ATOM 630 O O . MET A 1 85 ? 5.539 -36.344 -26.969 1 97.62 85 MET A O 1
ATOM 634 N N . ARG A 1 86 ? 7.336 -36.438 -25.734 1 97.06 86 ARG A N 1
ATOM 635 C CA . ARG A 1 86 ? 7.77 -37.719 -26.312 1 97.06 86 ARG A CA 1
ATOM 636 C C . ARG A 1 86 ? 6.715 -38.812 -26.109 1 97.06 86 ARG A C 1
ATOM 638 O O . ARG A 1 86 ? 6.586 -39.719 -26.922 1 97.06 86 ARG A O 1
ATOM 645 N N . ARG A 1 87 ? 6 -38.688 -25.109 1 96.94 87 ARG A N 1
ATOM 646 C CA . ARG A 1 87 ? 4.977 -39.688 -24.797 1 96.94 87 ARG A CA 1
ATOM 647 C C . ARG A 1 87 ? 3.6 -39.219 -25.25 1 96.94 87 ARG A C 1
ATOM 649 O O . ARG A 1 87 ? 2.602 -39.906 -25.047 1 96.94 87 ARG A O 1
ATOM 656 N N . GLY A 1 88 ? 3.6 -38 -25.797 1 96.44 88 GLY A N 1
ATOM 657 C CA . GLY A 1 88 ? 2.34 -37.469 -26.266 1 96.44 88 GLY A CA 1
ATOM 658 C C . GLY A 1 88 ? 1.444 -36.969 -25.125 1 96.44 88 GLY A C 1
ATOM 659 O O . GLY A 1 88 ? 0.219 -36.969 -25.266 1 96.44 88 GLY A O 1
ATOM 660 N N . ILE A 1 89 ? 1.979 -36.656 -23.984 1 98.06 89 ILE A N 1
ATOM 661 C CA . ILE A 1 89 ? 1.238 -36.219 -22.812 1 98.06 89 ILE A CA 1
ATOM 662 C C . ILE A 1 89 ? 1.148 -34.688 -22.828 1 98.06 89 ILE A C 1
ATOM 664 O O . ILE A 1 89 ? 2.168 -34 -22.734 1 98.06 89 ILE A O 1
ATOM 668 N N . PRO A 1 90 ? -0.068 -34.094 -22.906 1 98.44 90 PRO A N 1
ATOM 669 C CA . PRO A 1 90 ? -0.183 -32.625 -22.922 1 98.44 90 PRO A CA 1
ATOM 670 C C . PRO A 1 90 ? 0.166 -32 -21.562 1 98.44 90 PRO A C 1
ATOM 672 O O . PRO A 1 90 ? -0.151 -32.562 -20.516 1 98.44 90 PRO A O 1
ATOM 675 N N . VAL A 1 91 ? 0.851 -30.875 -21.594 1 98.75 91 VAL A N 1
ATOM 676 C CA . VAL A 1 91 ? 1.208 -30.047 -20.438 1 98.75 91 VAL A CA 1
ATOM 677 C C . VAL A 1 91 ? 0.599 -28.656 -20.594 1 98.75 91 VAL A C 1
ATOM 679 O O . VAL A 1 91 ? 0.641 -28.062 -21.672 1 98.75 91 VAL A O 1
ATOM 682 N N . VAL A 1 92 ? -0.039 -28.188 -19.547 1 98.56 92 VAL A N 1
ATOM 683 C CA . VAL A 1 92 ? -0.654 -26.859 -19.609 1 98.56 92 VAL A CA 1
ATOM 684 C C . VAL A 1 92 ? -0.487 -26.141 -18.281 1 98.56 92 VAL A C 1
ATOM 686 O O . VAL A 1 92 ? -0.385 -26.781 -17.234 1 98.56 92 VAL A O 1
ATOM 689 N N . ASN A 1 93 ? -0.291 -24.859 -18.344 1 98.25 93 ASN A N 1
ATOM 690 C CA . ASN A 1 93 ? -0.301 -24 -17.156 1 98.25 93 ASN A CA 1
ATOM 691 C C . ASN A 1 93 ? -1.468 -23.016 -17.188 1 98.25 93 ASN A C 1
ATOM 693 O O . ASN A 1 93 ? -2.326 -23.094 -18.062 1 98.25 93 ASN A O 1
ATOM 697 N N . VAL A 1 94 ? -1.609 -22.188 -16.156 1 97.62 94 VAL A N 1
ATOM 698 C CA . VAL A 1 94 ? -2.619 -21.141 -16.047 1 97.62 94 VAL A CA 1
ATOM 699 C C . VAL A 1 94 ? -1.941 -19.781 -15.984 1 97.62 94 VAL A C 1
ATOM 701 O O . VAL A 1 94 ? -1.721 -19.234 -14.898 1 97.62 94 VAL A O 1
ATOM 704 N N . PRO A 1 95 ? -1.669 -19.141 -17.109 1 95.12 95 PRO A N 1
ATOM 705 C CA . PRO A 1 95 ? -0.748 -18 -17.156 1 95.12 95 PRO A CA 1
ATOM 706 C C . PRO A 1 95 ? -1.419 -16.688 -16.781 1 95.12 95 PRO A C 1
ATOM 708 O O . PRO A 1 95 ? -0.736 -15.711 -16.453 1 95.12 95 PRO A O 1
ATOM 711 N N . GLU A 1 96 ? -2.736 -16.5 -16.766 1 94.31 96 GLU A N 1
ATOM 712 C CA . GLU A 1 96 ? -3.361 -15.188 -16.781 1 94.31 96 GLU A CA 1
ATOM 713 C C . GLU A 1 96 ? -4.152 -14.93 -15.492 1 94.31 96 GLU A C 1
ATOM 715 O O . GLU A 1 96 ? -4.844 -13.922 -15.375 1 94.31 96 GLU A O 1
ATOM 720 N N . TYR A 1 97 ? -3.969 -15.703 -14.531 1 96.56 97 TYR A N 1
ATOM 721 C CA . TYR A 1 97 ? -4.93 -15.672 -13.438 1 96.56 97 TYR A CA 1
ATOM 722 C C . TYR A 1 97 ? -4.578 -14.57 -12.445 1 96.56 97 TYR A C 1
ATOM 724 O O . TYR A 1 97 ? -5.41 -14.172 -11.625 1 96.56 97 TYR A O 1
ATOM 732 N N . ALA A 1 98 ? -3.291 -14 -12.562 1 97.25 98 ALA A N 1
ATOM 733 C CA . ALA A 1 98 ? -2.916 -13.195 -11.398 1 97.25 98 ALA A CA 1
ATOM 734 C C . ALA A 1 98 ? -2.086 -11.984 -11.812 1 97.25 98 ALA A C 1
ATOM 736 O O . ALA A 1 98 ? -1.474 -11.328 -10.969 1 97.25 98 ALA A O 1
ATOM 737 N N . GLU A 1 99 ? -2.045 -11.578 -13.086 1 96.38 99 GLU A N 1
ATOM 738 C CA . GLU A 1 99 ? -1.19 -10.484 -13.539 1 96.38 99 GLU A CA 1
ATOM 739 C C . GLU A 1 99 ? -1.5 -9.195 -12.789 1 96.38 99 GLU A C 1
ATOM 741 O O . GLU A 1 99 ? -0.606 -8.578 -12.203 1 96.38 99 GLU A O 1
ATOM 746 N N . GLU A 1 100 ? -2.787 -8.828 -12.781 1 98.06 100 GLU A N 1
ATOM 747 C CA . GLU A 1 100 ? -3.199 -7.617 -12.07 1 98.06 100 GLU A CA 1
ATOM 748 C C . GLU A 1 100 ? -2.979 -7.754 -10.57 1 98.06 100 GLU A C 1
ATOM 750 O O . GLU A 1 100 ? -2.52 -6.816 -9.914 1 98.06 100 GLU A O 1
ATOM 755 N N . THR A 1 101 ? -3.246 -8.969 -10.078 1 98.69 101 THR A N 1
ATOM 756 C CA . THR A 1 101 ? -3.121 -9.273 -8.656 1 98.69 101 THR A CA 1
ATOM 757 C C . THR A 1 101 ? -1.677 -9.102 -8.195 1 98.69 101 THR A C 1
ATOM 759 O O . THR A 1 101 ? -1.418 -8.461 -7.176 1 98.69 101 THR A O 1
ATOM 762 N N . VAL A 1 102 ? -0.744 -9.617 -8.938 1 98.75 102 VAL A N 1
ATOM 763 C CA . VAL A 1 102 ? 0.672 -9.555 -8.594 1 98.75 102 VAL A CA 1
ATOM 764 C C . VAL A 1 102 ? 1.176 -8.125 -8.703 1 98.75 102 VAL A C 1
ATOM 766 O O . VAL A 1 102 ? 1.992 -7.68 -7.887 1 98.75 102 VAL A O 1
ATOM 769 N N . ALA A 1 103 ? 0.67 -7.359 -9.688 1 98.88 103 ALA A N 1
ATOM 770 C CA . ALA A 1 103 ? 1.018 -5.949 -9.812 1 98.88 103 ALA A CA 1
ATOM 771 C C . ALA A 1 103 ? 0.595 -5.168 -8.57 1 98.88 103 ALA A C 1
ATOM 773 O O . ALA A 1 103 ? 1.364 -4.355 -8.055 1 98.88 103 ALA A O 1
ATOM 774 N N . GLU A 1 104 ? -0.613 -5.461 -8.078 1 98.94 104 GLU A N 1
ATOM 775 C CA . GLU A 1 104 ? -1.083 -4.816 -6.855 1 98.94 104 GLU A CA 1
ATOM 776 C C . GLU A 1 104 ? -0.193 -5.176 -5.668 1 98.94 104 GLU A C 1
ATOM 778 O O . GLU A 1 104 ? 0.075 -4.328 -4.809 1 98.94 104 GLU A O 1
ATOM 783 N N . GLY A 1 105 ? 0.225 -6.441 -5.648 1 98.88 105 GLY A N 1
ATOM 784 C CA . GLY A 1 105 ? 1.125 -6.867 -4.586 1 98.88 105 GLY A CA 1
ATOM 785 C C . GLY A 1 105 ? 2.451 -6.133 -4.602 1 98.88 105 GLY A C 1
ATOM 786 O O . GLY A 1 105 ? 2.93 -5.684 -3.555 1 98.88 105 GLY A O 1
ATOM 787 N N . ALA A 1 106 ? 3.014 -5.988 -5.801 1 98.94 106 ALA A N 1
ATOM 788 C CA . ALA A 1 106 ? 4.262 -5.242 -5.945 1 98.94 106 ALA A CA 1
ATOM 789 C C . ALA A 1 106 ? 4.09 -3.797 -5.488 1 98.94 106 ALA A C 1
ATOM 791 O O . ALA A 1 106 ? 4.941 -3.26 -4.777 1 98.94 106 ALA A O 1
ATOM 792 N N . PHE A 1 107 ? 2.98 -3.232 -5.871 1 98.94 107 PHE A N 1
ATOM 793 C CA . PHE A 1 107 ? 2.719 -1.846 -5.504 1 98.94 107 PHE A CA 1
ATOM 794 C C . PHE A 1 107 ? 2.516 -1.713 -4 1 98.94 107 PHE A C 1
ATOM 796 O O . PHE A 1 107 ? 2.941 -0.726 -3.396 1 98.94 107 PHE A O 1
ATOM 803 N N . ALA A 1 108 ? 1.828 -2.701 -3.387 1 98.94 108 ALA A N 1
ATOM 804 C CA . ALA A 1 108 ? 1.614 -2.707 -1.941 1 98.94 108 ALA A CA 1
ATOM 805 C C . ALA A 1 108 ? 2.943 -2.693 -1.191 1 98.94 108 ALA A C 1
ATOM 807 O O . ALA A 1 108 ? 3.111 -1.94 -0.228 1 98.94 108 ALA A O 1
ATOM 808 N N . LEU A 1 109 ? 3.893 -3.523 -1.677 1 98.94 109 LEU A N 1
ATOM 809 C CA . LEU A 1 109 ? 5.215 -3.543 -1.06 1 98.94 109 LEU A CA 1
ATOM 810 C C . LEU A 1 109 ? 5.91 -2.195 -1.22 1 98.94 109 LEU A C 1
ATOM 812 O O . LEU A 1 109 ? 6.48 -1.669 -0.261 1 98.94 109 LEU A O 1
ATOM 816 N N . MET A 1 110 ? 5.781 -1.619 -2.375 1 98.94 110 MET A N 1
ATOM 817 C CA . MET A 1 110 ? 6.441 -0.36 -2.705 1 98.94 110 MET A CA 1
ATOM 818 C C . MET A 1 110 ? 5.906 0.779 -1.844 1 98.94 110 MET A C 1
ATOM 820 O O . MET A 1 110 ? 6.676 1.482 -1.188 1 98.94 110 MET A O 1
ATOM 824 N N . ILE A 1 111 ? 4.59 0.916 -1.783 1 98.94 111 ILE A N 1
ATOM 825 C CA . ILE A 1 111 ? 4.004 2.068 -1.107 1 98.94 111 ILE A CA 1
ATOM 826 C C . ILE A 1 111 ? 4.137 1.903 0.405 1 98.94 111 ILE A C 1
ATOM 828 O O . ILE A 1 111 ? 4.316 2.885 1.13 1 98.94 111 ILE A O 1
ATOM 832 N N . ALA A 1 112 ? 4.074 0.648 0.908 1 98.88 112 ALA A N 1
ATOM 833 C CA . ALA A 1 112 ? 4.285 0.413 2.334 1 98.88 112 ALA A CA 1
ATOM 834 C C . ALA A 1 112 ? 5.672 0.88 2.768 1 98.88 112 ALA A C 1
ATOM 836 O O . ALA A 1 112 ? 5.82 1.514 3.814 1 98.88 112 ALA A O 1
ATOM 837 N N . LEU A 1 113 ? 6.648 0.602 1.937 1 98.88 113 LEU A N 1
ATOM 838 C CA . LEU A 1 113 ? 8.016 1.013 2.244 1 98.88 113 LEU A CA 1
ATOM 839 C C . LEU A 1 113 ? 8.188 2.514 2.041 1 98.88 113 LEU A C 1
ATOM 841 O O . LEU A 1 113 ? 8.867 3.176 2.826 1 98.88 113 LEU A O 1
ATOM 845 N N . ALA A 1 114 ? 7.551 3.041 0.982 1 98.81 114 ALA A N 1
ATOM 846 C CA . ALA A 1 114 ? 7.625 4.477 0.717 1 98.81 114 ALA A CA 1
ATOM 847 C C . ALA A 1 114 ? 7.09 5.281 1.9 1 98.81 114 ALA A C 1
ATOM 849 O O . ALA A 1 114 ? 7.656 6.316 2.262 1 98.81 114 ALA A O 1
ATOM 850 N N . LYS A 1 115 ? 6.035 4.742 2.516 1 98.75 115 LYS A N 1
ATOM 851 C CA . LYS A 1 115 ? 5.383 5.449 3.613 1 98.75 115 LYS A CA 1
ATOM 852 C C . LYS A 1 115 ? 5.918 4.984 4.965 1 98.75 115 LYS A C 1
ATOM 854 O O . LYS A 1 115 ? 5.402 5.379 6.012 1 98.75 115 LYS A O 1
ATOM 859 N N . ARG A 1 116 ? 6.887 4.086 4.992 1 98.25 116 ARG A N 1
ATOM 860 C CA . ARG A 1 116 ? 7.547 3.555 6.18 1 98.25 116 ARG A CA 1
ATOM 861 C C . ARG A 1 116 ? 6.551 2.857 7.094 1 98.25 116 ARG A C 1
ATOM 863 O O . ARG A 1 116 ? 6.676 2.914 8.32 1 98.25 116 ARG A O 1
ATOM 870 N N . LEU A 1 117 ? 5.582 2.258 6.504 1 98.12 117 LEU A N 1
ATOM 871 C CA . LEU A 1 117 ? 4.5 1.612 7.238 1 98.12 117 LEU A CA 1
ATOM 872 C C . LEU A 1 117 ? 5.047 0.564 8.203 1 98.12 117 LEU A C 1
ATOM 874 O O . LEU A 1 117 ? 4.688 0.549 9.383 1 98.12 117 LEU A O 1
ATOM 878 N N . PRO A 1 118 ? 6.031 -0.321 7.77 1 97.25 118 PRO A N 1
ATOM 879 C CA . PRO A 1 118 ? 6.512 -1.347 8.695 1 97.25 118 PRO A CA 1
ATOM 880 C C . PRO A 1 118 ? 7.188 -0.754 9.93 1 97.25 118 PRO A C 1
ATOM 882 O O . PRO A 1 118 ? 6.879 -1.151 11.062 1 97.25 118 PRO A O 1
ATOM 885 N N . ALA A 1 119 ? 8.047 0.228 9.734 1 97.56 119 ALA A N 1
ATOM 886 C CA . ALA A 1 119 ? 8.805 0.829 10.828 1 97.56 119 ALA A CA 1
ATOM 887 C C . ALA A 1 119 ? 7.879 1.57 11.789 1 97.56 119 ALA A C 1
ATOM 889 O O . ALA A 1 119 ? 7.977 1.398 13.008 1 97.56 119 ALA A O 1
ATOM 890 N N . ILE A 1 120 ? 6.992 2.332 11.25 1 98.19 120 ILE A N 1
ATOM 891 C CA . ILE A 1 120 ? 6.141 3.211 12.039 1 98.19 120 ILE A CA 1
ATOM 892 C C . ILE A 1 120 ? 5.125 2.379 12.82 1 98.19 120 ILE A C 1
ATOM 894 O O . ILE A 1 120 ? 4.914 2.6 14.016 1 98.19 120 ILE A O 1
ATOM 898 N N . THR A 1 121 ? 4.5 1.362 12.172 1 96.81 121 THR A N 1
ATOM 899 C CA . THR A 1 121 ? 3.482 0.568 12.852 1 96.81 121 THR A CA 1
ATOM 900 C C . THR A 1 121 ? 4.113 -0.311 13.922 1 96.81 121 THR A C 1
ATOM 902 O O . THR A 1 121 ? 3.5 -0.561 14.969 1 96.81 121 THR A O 1
ATOM 905 N N . ALA A 1 122 ? 5.34 -0.792 13.672 1 95.69 122 ALA A N 1
ATOM 906 C CA . ALA A 1 122 ? 6.051 -1.538 14.703 1 95.69 122 ALA A CA 1
ATOM 907 C C . ALA A 1 122 ? 6.32 -0.666 15.93 1 95.69 122 ALA A C 1
ATOM 909 O O . ALA A 1 122 ? 6.113 -1.1 17.062 1 95.69 122 ALA A O 1
ATOM 910 N N . ALA A 1 123 ? 6.746 0.561 15.703 1 96.81 123 ALA A N 1
ATOM 911 C CA . ALA A 1 123 ? 7.031 1.486 16.797 1 96.81 123 ALA A CA 1
ATOM 912 C C . ALA A 1 123 ? 5.762 1.853 17.547 1 96.81 123 ALA A C 1
ATOM 914 O O . ALA A 1 123 ? 5.766 1.936 18.781 1 96.81 123 ALA A O 1
ATOM 915 N N . VAL A 1 124 ? 4.66 2.086 16.828 1 97.44 124 VAL A N 1
ATOM 916 C CA . VAL A 1 124 ? 3.383 2.41 17.453 1 97.44 124 VAL A CA 1
ATOM 917 C C . VAL A 1 124 ? 2.912 1.23 18.312 1 97.44 124 VAL A C 1
ATOM 919 O O . VAL A 1 124 ? 2.406 1.42 19.422 1 97.44 124 VAL A O 1
ATOM 922 N N . SER A 1 125 ? 3.049 0.036 17.734 1 95.31 125 SER A N 1
ATOM 923 C CA . SER A 1 125 ? 2.668 -1.157 18.469 1 95.31 125 SER A CA 1
ATOM 924 C C . SER A 1 125 ? 3.447 -1.265 19.781 1 95.31 125 SER A C 1
ATOM 926 O O . SER A 1 125 ? 2.898 -1.672 20.812 1 95.31 125 SER A O 1
ATOM 928 N N . ARG A 1 126 ? 4.684 -0.917 19.734 1 95.06 126 ARG A N 1
ATOM 929 C CA . ARG A 1 126 ? 5.562 -1.027 20.891 1 95.06 126 ARG A CA 1
ATOM 930 C C . ARG A 1 126 ? 5.336 0.126 21.875 1 95.06 126 ARG A C 1
ATOM 932 O O . ARG A 1 126 ? 5.207 -0.088 23.078 1 95.06 126 ARG A O 1
ATOM 939 N N . ASP A 1 127 ? 5.191 1.38 21.312 1 96.38 127 ASP A N 1
ATOM 940 C CA . ASP A 1 127 ? 5.32 2.574 22.156 1 96.38 127 ASP A CA 1
ATOM 941 C C . ASP A 1 127 ? 3.979 3.285 22.297 1 96.38 127 ASP A C 1
ATOM 943 O O . ASP A 1 127 ? 3.844 4.195 23.125 1 96.38 127 ASP A O 1
ATOM 947 N N . GLY A 1 128 ? 3.029 2.869 21.531 1 96.5 128 GLY A N 1
ATOM 948 C CA . GLY A 1 128 ? 1.711 3.48 21.594 1 96.5 128 GLY A CA 1
ATOM 949 C C . GLY A 1 128 ? 1.558 4.656 20.641 1 96.5 128 GLY A C 1
ATOM 950 O O . GLY A 1 128 ? 0.53 4.793 19.984 1 96.5 128 GLY A O 1
ATOM 951 N N . TRP A 1 129 ? 2.613 5.457 20.562 1 96.44 129 TRP A N 1
ATOM 952 C CA . TRP A 1 129 ? 2.541 6.668 19.75 1 96.44 129 TRP A CA 1
ATOM 953 C C . TRP A 1 129 ? 3.934 7.109 19.312 1 96.44 129 TRP A C 1
ATOM 955 O O . TRP A 1 129 ? 4.934 6.738 19.938 1 96.44 129 TRP A O 1
ATOM 965 N N . LEU A 1 130 ? 3.896 7.848 18.141 1 96.06 130 LEU A N 1
ATOM 966 C CA . LEU A 1 130 ? 5.102 8.492 17.641 1 96.06 130 LEU A CA 1
ATOM 967 C C . LEU A 1 130 ? 4.816 9.938 17.234 1 96.06 130 LEU A C 1
ATOM 969 O O . LEU A 1 130 ? 3.764 10.227 16.656 1 96.06 130 LEU A O 1
ATOM 973 N N . TRP A 1 131 ? 5.793 10.727 17.5 1 95.06 131 TRP A N 1
ATOM 974 C CA . TRP A 1 131 ? 5.715 12.102 17.016 1 95.06 131 TRP A CA 1
ATOM 975 C C . TRP A 1 131 ? 6.469 12.266 15.703 1 95.06 131 TRP A C 1
ATOM 977 O O . TRP A 1 131 ? 7.316 11.438 15.359 1 95.06 131 TRP A O 1
ATOM 987 N N . PRO A 1 132 ? 6.133 13.266 14.922 1 96.38 132 PRO A N 1
ATOM 988 C CA . PRO A 1 132 ? 6.758 13.453 13.609 1 96.38 132 PRO A CA 1
ATOM 989 C C . PRO A 1 132 ? 8.211 13.914 13.703 1 96.38 132 PRO A C 1
ATOM 991 O O . PRO A 1 132 ? 8.5 15.102 13.5 1 96.38 132 PRO A O 1
ATOM 994 N N . GLU A 1 133 ? 9.062 13.016 13.961 1 96.94 133 GLU A N 1
ATOM 995 C CA . GLU A 1 133 ? 10.508 13.219 13.93 1 96.94 133 GLU A CA 1
ATOM 996 C C . GLU A 1 133 ? 11.086 12.898 12.555 1 96.94 133 GLU A C 1
ATOM 998 O O . GLU A 1 133 ? 10.539 12.07 11.828 1 96.94 133 GLU A O 1
ATOM 1003 N N . GLN A 1 134 ? 12.188 13.477 12.258 1 96.38 134 GLN A N 1
ATOM 1004 C CA . GLN A 1 134 ? 12.797 13.352 10.938 1 96.38 134 GLN A CA 1
ATOM 1005 C C . GLN A 1 134 ? 13.016 11.891 10.57 1 96.38 134 GLN A C 1
ATOM 1007 O O . GLN A 1 134 ? 12.891 11.508 9.398 1 96.38 134 GLN A O 1
ATOM 1012 N N . ARG A 1 135 ? 13.32 11.102 11.492 1 95.31 135 ARG A N 1
ATOM 1013 C CA . ARG A 1 135 ? 13.664 9.711 11.234 1 95.31 135 ARG A CA 1
ATOM 1014 C C . ARG A 1 135 ? 12.453 8.938 10.711 1 95.31 135 ARG A C 1
ATOM 1016 O O . ARG A 1 135 ? 12.602 7.836 10.18 1 95.31 135 ARG A O 1
ATOM 1023 N N . TRP A 1 136 ? 11.227 9.5 10.82 1 97.38 136 TRP A N 1
ATOM 1024 C CA . TRP A 1 136 ? 10 8.805 10.438 1 97.38 136 TRP A CA 1
ATOM 1025 C C . TRP A 1 136 ? 9.5 9.289 9.086 1 97.38 136 TRP A C 1
ATOM 1027 O O . TRP A 1 136 ? 8.461 8.828 8.594 1 97.38 136 TRP A O 1
ATOM 1037 N N . LEU A 1 137 ? 10.266 10.25 8.438 1 98.25 137 LEU A N 1
ATOM 1038 C CA . LEU A 1 137 ? 9.82 10.82 7.164 1 98.25 137 LEU A CA 1
ATOM 1039 C C . LEU A 1 137 ? 9.68 9.734 6.105 1 98.25 137 LEU A C 1
ATOM 1041 O O . LEU A 1 137 ? 10.602 8.945 5.887 1 98.25 137 LEU A O 1
ATOM 1045 N N . GLY A 1 138 ? 8.492 9.68 5.461 1 98.12 138 GLY A N 1
ATOM 1046 C CA . GLY A 1 138 ? 8.289 8.867 4.273 1 98.12 138 GLY A CA 1
ATOM 1047 C C . GLY A 1 138 ? 8.57 9.609 2.984 1 98.12 138 GLY A C 1
ATOM 1048 O O . GLY A 1 138 ? 9.281 10.617 2.99 1 98.12 138 GLY A O 1
ATOM 1049 N N . ARG A 1 139 ? 8.023 9.047 1.899 1 98.19 139 ARG A N 1
ATOM 1050 C CA . ARG A 1 139 ? 8.195 9.641 0.577 1 98.19 139 ARG A CA 1
ATOM 1051 C C . ARG A 1 139 ? 6.891 9.625 -0.208 1 98.19 139 ARG A C 1
ATOM 1053 O O . ARG A 1 139 ? 6.07 8.719 -0.036 1 98.19 139 ARG A O 1
ATOM 1060 N N . ASP A 1 140 ? 6.754 10.602 -1.021 1 98.75 140 ASP A N 1
ATOM 1061 C CA . ASP A 1 140 ? 5.637 10.602 -1.962 1 98.75 140 ASP A CA 1
ATOM 1062 C C . ASP A 1 140 ? 5.969 9.781 -3.207 1 98.75 140 ASP A C 1
ATOM 1064 O O . ASP A 1 140 ? 7.117 9.75 -3.65 1 98.75 140 ASP A O 1
ATOM 1068 N N . ILE A 1 141 ? 4.996 9.125 -3.727 1 98.88 141 ILE A N 1
ATOM 1069 C CA . ILE A 1 141 ? 5.129 8.461 -5.02 1 98.88 141 ILE A CA 1
ATOM 1070 C C . ILE A 1 141 ? 4.902 9.469 -6.145 1 98.88 141 ILE A C 1
ATOM 1072 O O . ILE A 1 141 ? 5.559 9.406 -7.188 1 98.88 141 ILE A O 1
ATOM 1076 N N . ALA A 1 142 ? 3.926 10.391 -5.891 1 98.81 142 ALA A N 1
ATOM 1077 C CA . ALA A 1 142 ? 3.695 11.453 -6.875 1 98.81 142 ALA A CA 1
ATOM 1078 C C . ALA A 1 142 ? 4.977 12.227 -7.152 1 98.81 142 ALA A C 1
ATOM 1080 O O . ALA A 1 142 ? 5.668 12.656 -6.227 1 98.81 142 ALA A O 1
ATOM 1081 N N . GLY A 1 143 ? 5.293 12.328 -8.391 1 98.56 143 GLY A N 1
ATOM 1082 C CA . GLY A 1 143 ? 6.465 13.086 -8.797 1 98.56 143 GLY A CA 1
ATOM 1083 C C . GLY A 1 143 ? 7.746 12.281 -8.75 1 98.56 143 GLY A C 1
ATOM 1084 O O . GLY A 1 143 ? 8.789 12.734 -9.234 1 98.56 143 GLY A O 1
ATOM 1085 N N . SER A 1 144 ? 7.723 11.094 -8.133 1 98.81 144 SER A N 1
ATOM 1086 C CA . SER A 1 144 ? 8.898 10.234 -8.078 1 98.81 144 SER A CA 1
ATOM 1087 C C . SER A 1 144 ? 9.125 9.516 -9.406 1 98.81 144 SER A C 1
ATOM 1089 O O . SER A 1 144 ? 8.312 9.625 -10.328 1 98.81 144 SER A O 1
ATOM 1091 N N . ARG A 1 145 ? 10.234 8.883 -9.547 1 98.88 145 ARG A N 1
ATOM 1092 C CA . ARG A 1 145 ? 10.57 8.078 -10.719 1 98.88 145 ARG A CA 1
ATOM 1093 C C . ARG A 1 145 ? 10.578 6.594 -10.383 1 98.88 145 ARG A C 1
ATOM 1095 O O . ARG A 1 145 ? 11.305 6.152 -9.5 1 98.88 145 ARG A O 1
ATOM 1102 N N . LEU A 1 146 ? 9.734 5.855 -11.062 1 98.94 146 LEU A N 1
ATOM 1103 C CA . LEU A 1 146 ? 9.695 4.402 -10.961 1 98.94 146 LEU A CA 1
ATOM 1104 C C . LEU A 1 146 ? 10.367 3.756 -12.172 1 98.94 146 LEU A C 1
ATOM 1106 O O . LEU A 1 146 ? 10.008 4.047 -13.312 1 98.94 146 LEU A O 1
ATOM 1110 N N . GLY A 1 147 ? 11.383 2.932 -11.875 1 98.94 147 GLY A N 1
ATOM 1111 C CA . GLY A 1 147 ? 11.992 2.123 -12.922 1 98.94 147 GLY A CA 1
ATOM 1112 C C . GLY A 1 147 ? 11.461 0.703 -12.961 1 98.94 147 GLY A C 1
ATOM 1113 O O . GLY A 1 147 ? 11.484 -0.002 -11.953 1 98.94 147 GLY A O 1
ATOM 1114 N N . LEU A 1 148 ? 10.992 0.277 -14.141 1 98.94 148 LEU A N 1
ATOM 1115 C CA . LEU A 1 148 ? 10.508 -1.083 -14.352 1 98.94 148 LEU A CA 1
ATOM 1116 C C . LEU A 1 148 ? 11.531 -1.914 -15.117 1 98.94 148 LEU A C 1
ATOM 1118 O O . LEU A 1 148 ? 12 -1.506 -16.188 1 98.94 148 LEU A O 1
ATOM 1122 N N . VAL A 1 149 ? 11.953 -3.018 -14.5 1 98.88 149 VAL A N 1
ATOM 1123 C CA . VAL A 1 149 ? 12.719 -4.023 -15.227 1 98.88 149 VAL A CA 1
ATOM 1124 C C . VAL A 1 149 ? 11.789 -5.121 -15.727 1 98.88 149 VAL A C 1
ATOM 1126 O O . VAL A 1 149 ? 11.414 -6.023 -14.977 1 98.88 149 VAL A O 1
ATOM 1129 N N . GLY A 1 150 ? 11.508 -5.105 -16.969 1 98.44 150 GLY A N 1
ATOM 1130 C CA . GLY A 1 150 ? 10.422 -5.891 -17.531 1 98.44 150 GLY A CA 1
ATOM 1131 C C . GLY A 1 150 ? 9.141 -5.094 -17.703 1 98.44 150 GLY A C 1
ATOM 1132 O O . GLY A 1 150 ? 8.586 -4.574 -16.734 1 98.44 150 GLY A O 1
ATOM 1133 N N . CYS A 1 151 ? 8.719 -5.004 -18.984 1 98.25 151 CYS A N 1
ATOM 1134 C CA . CYS A 1 151 ? 7.539 -4.199 -19.281 1 98.25 151 CYS A CA 1
ATOM 1135 C C . CYS A 1 151 ? 6.48 -5.031 -20 1 98.25 151 CYS A C 1
ATOM 1137 O O . CYS A 1 151 ? 5.867 -4.574 -20.969 1 98.25 151 CYS A O 1
ATOM 1139 N N . GLY A 1 152 ? 6.344 -6.297 -19.5 1 95.69 152 GLY A N 1
ATOM 1140 C CA . GLY A 1 152 ? 5.238 -7.141 -19.922 1 95.69 152 GLY A CA 1
ATOM 1141 C C . GLY A 1 152 ? 3.916 -6.762 -19.297 1 95.69 152 GLY A C 1
ATOM 1142 O O . GLY A 1 152 ? 3.67 -5.59 -19 1 95.69 152 GLY A O 1
ATOM 1143 N N . LYS A 1 153 ? 2.996 -7.699 -19.125 1 94.88 153 LYS A N 1
ATOM 1144 C CA . LYS A 1 153 ? 1.648 -7.438 -18.625 1 94.88 153 LYS A CA 1
ATOM 1145 C C . LYS A 1 153 ? 1.685 -6.871 -17.219 1 94.88 153 LYS A C 1
ATOM 1147 O O . LYS A 1 153 ? 1.031 -5.867 -16.922 1 94.88 153 LYS A O 1
ATOM 1152 N N . ILE A 1 154 ? 2.443 -7.539 -16.328 1 97.38 154 ILE A N 1
ATOM 1153 C CA . ILE A 1 154 ? 2.512 -7.098 -14.945 1 97.38 154 ILE A CA 1
ATOM 1154 C C . ILE A 1 154 ? 3.189 -5.73 -14.875 1 97.38 154 ILE A C 1
ATOM 1156 O O . ILE A 1 154 ? 2.699 -4.824 -14.195 1 97.38 154 ILE A O 1
ATOM 1160 N N . GLY A 1 155 ? 4.328 -5.539 -15.609 1 98.25 155 GLY A N 1
ATOM 1161 C CA . GLY A 1 155 ? 5.008 -4.258 -15.656 1 98.25 155 GLY A CA 1
ATOM 1162 C C . GLY A 1 155 ? 4.117 -3.125 -16.141 1 98.25 155 GLY A C 1
ATOM 1163 O O . GLY A 1 155 ? 4.145 -2.029 -15.57 1 98.25 155 GLY A O 1
ATOM 1164 N N . ARG A 1 156 ? 3.303 -3.379 -17.109 1 98.12 156 ARG A N 1
ATOM 1165 C CA . ARG A 1 156 ? 2.418 -2.354 -17.641 1 98.12 156 ARG A CA 1
ATOM 1166 C C . ARG A 1 156 ? 1.303 -2.014 -16.672 1 98.12 156 ARG A C 1
ATOM 1168 O O . ARG A 1 156 ? 0.866 -0.863 -16.594 1 98.12 156 ARG A O 1
ATOM 1175 N N . SER A 1 157 ? 0.828 -3.068 -15.953 1 98.38 157 SER A N 1
ATOM 1176 C CA . SER A 1 157 ? -0.161 -2.795 -14.922 1 98.38 157 SER A CA 1
ATOM 1177 C C . SER A 1 157 ? 0.404 -1.874 -13.844 1 98.38 157 SER A C 1
ATOM 1179 O O . SER A 1 157 ? -0.248 -0.909 -13.438 1 98.38 157 SER A O 1
ATOM 1181 N N . ILE A 1 158 ? 1.634 -2.105 -13.414 1 98.75 158 ILE A N 1
ATOM 1182 C CA . ILE A 1 158 ? 2.254 -1.268 -12.391 1 98.75 158 ILE A CA 1
ATOM 1183 C C . ILE A 1 158 ? 2.49 0.135 -12.953 1 98.75 158 ILE A C 1
ATOM 1185 O O . ILE A 1 158 ? 2.361 1.127 -12.234 1 98.75 158 ILE A O 1
ATOM 1189 N N . ALA A 1 159 ? 2.846 0.178 -14.25 1 98.88 159 ALA A N 1
ATOM 1190 C CA . ALA A 1 159 ? 3.031 1.477 -14.891 1 98.88 159 ALA A CA 1
ATOM 1191 C C . ALA A 1 159 ? 1.755 2.311 -14.82 1 98.88 159 ALA A C 1
ATOM 1193 O O . ALA A 1 159 ? 1.801 3.502 -14.508 1 98.88 159 ALA A O 1
ATOM 1194 N N . ARG A 1 160 ? 0.643 1.693 -15.078 1 98.81 160 ARG A N 1
ATOM 1195 C CA . ARG A 1 160 ? -0.65 2.363 -14.984 1 98.81 160 ARG A CA 1
ATOM 1196 C C . ARG A 1 160 ? -0.921 2.836 -13.562 1 98.81 160 ARG A C 1
ATOM 1198 O O . ARG A 1 160 ? -1.304 3.988 -13.344 1 98.81 160 ARG A O 1
ATOM 1205 N N . MET A 1 161 ? -0.7 1.983 -12.617 1 98.94 161 MET A N 1
ATOM 1206 C CA . MET A 1 161 ? -0.938 2.307 -11.211 1 98.94 161 MET A CA 1
ATOM 1207 C C . MET A 1 161 ? -0.093 3.5 -10.773 1 98.94 161 MET A C 1
ATOM 1209 O O . MET A 1 161 ? -0.619 4.473 -10.227 1 98.94 161 MET A O 1
ATOM 1213 N N . ALA A 1 162 ? 1.209 3.443 -11.102 1 98.88 162 ALA A N 1
ATOM 1214 C CA . ALA A 1 162 ? 2.154 4.461 -10.656 1 98.88 162 ALA A CA 1
ATOM 1215 C C . ALA A 1 162 ? 1.979 5.758 -11.445 1 98.88 162 ALA A C 1
ATOM 1217 O O . ALA A 1 162 ? 2.051 6.852 -10.875 1 98.88 162 ALA A O 1
ATOM 1218 N N . GLY A 1 163 ? 1.792 5.613 -12.719 1 98.69 163 GLY A N 1
ATOM 1219 C CA . GLY A 1 163 ? 1.698 6.777 -13.586 1 98.69 163 GLY A CA 1
ATOM 1220 C C . GLY A 1 163 ? 0.341 7.453 -13.531 1 98.69 163 GLY A C 1
ATOM 1221 O O . GLY A 1 163 ? 0.176 8.477 -12.859 1 98.69 163 GLY A O 1
ATOM 1222 N N . GLN A 1 164 ? -0.712 6.789 -14.039 1 98.31 164 GLN A N 1
ATOM 1223 C CA . GLN A 1 164 ? -2.055 7.355 -14.117 1 98.31 164 GLN A CA 1
ATOM 1224 C C . GLN A 1 164 ? -2.662 7.52 -12.727 1 98.31 164 GLN A C 1
ATOM 1226 O O . GLN A 1 164 ? -3.348 8.508 -12.453 1 98.31 164 GLN A O 1
ATOM 1231 N N . GLY A 1 165 ? -2.367 6.633 -11.891 1 98.75 165 GLY A N 1
ATOM 1232 C CA . GLY A 1 165 ? -2.963 6.652 -10.562 1 98.75 165 GLY A CA 1
ATOM 1233 C C . GLY A 1 165 ? -2.246 7.578 -9.602 1 98.75 165 GLY A C 1
ATOM 1234 O O . GLY A 1 165 ? -2.865 8.461 -8.992 1 98.75 165 GLY A O 1
ATOM 1235 N N . PHE A 1 166 ? -0.888 7.496 -9.555 1 98.88 166 PHE A N 1
ATOM 1236 C CA . PHE A 1 166 ? -0.164 8.148 -8.469 1 98.88 166 PHE A CA 1
ATOM 1237 C C . PHE A 1 166 ? 0.744 9.242 -9.008 1 98.88 166 PHE A C 1
ATOM 1239 O O . PHE A 1 166 ? 1.541 9.82 -8.266 1 98.88 166 PHE A O 1
ATOM 1246 N N . ARG A 1 167 ? 0.727 9.5 -10.352 1 98.69 167 ARG A N 1
ATOM 1247 C CA . ARG A 1 167 ? 1.396 10.625 -11 1 98.69 167 ARG A CA 1
ATOM 1248 C C . ARG A 1 167 ? 2.91 10.508 -10.867 1 98.69 167 ARG A C 1
ATOM 1250 O O . ARG A 1 167 ? 3.605 11.516 -10.703 1 98.69 167 ARG A O 1
ATOM 1257 N N . ALA A 1 168 ? 3.412 9.305 -10.812 1 98.88 168 ALA A N 1
ATOM 1258 C CA . ALA A 1 168 ? 4.852 9.07 -10.906 1 98.88 168 ALA A CA 1
ATOM 1259 C C . ALA A 1 168 ? 5.324 9.102 -12.352 1 98.88 168 ALA A C 1
ATOM 1261 O O . ALA A 1 168 ? 4.523 8.945 -13.281 1 98.88 168 ALA A O 1
ATOM 1262 N N . LYS A 1 169 ? 6.555 9.422 -12.531 1 98.81 169 LYS A N 1
ATOM 1263 C CA . LYS A 1 169 ? 7.211 9.195 -13.812 1 98.81 169 LYS A CA 1
ATOM 1264 C C . LYS A 1 169 ? 7.711 7.758 -13.93 1 98.81 169 LYS A C 1
ATOM 1266 O O . LYS A 1 169 ? 8.391 7.258 -13.031 1 98.81 169 LYS A O 1
ATOM 1271 N N . VAL A 1 170 ? 7.379 7.078 -15.039 1 98.94 170 VAL A N 1
ATOM 1272 C CA . VAL A 1 170 ? 7.699 5.66 -15.156 1 98.94 170 VAL A CA 1
ATOM 1273 C C . VAL A 1 170 ? 8.703 5.445 -16.281 1 98.94 170 VAL A C 1
ATOM 1275 O O . VAL A 1 170 ? 8.461 5.852 -17.422 1 98.94 170 VAL A O 1
ATOM 1278 N N . LEU A 1 171 ? 9.812 4.883 -15.938 1 98.94 171 LEU A N 1
ATOM 1279 C CA . LEU A 1 171 ? 10.812 4.406 -16.891 1 98.94 171 LEU A CA 1
ATOM 1280 C C . LEU A 1 171 ? 10.789 2.883 -16.969 1 98.94 171 LEU A C 1
ATOM 1282 O O . LEU A 1 171 ? 10.359 2.207 -16.031 1 98.94 171 LEU A O 1
ATOM 1286 N N . GLY A 1 172 ? 11.18 2.354 -18.109 1 98.88 172 GLY A N 1
ATOM 1287 C CA . GLY A 1 172 ? 11.164 0.908 -18.266 1 98.88 172 GLY A CA 1
ATOM 1288 C C . GLY A 1 172 ? 12.32 0.385 -19.094 1 98.88 172 GLY A C 1
ATOM 1289 O O . GLY A 1 172 ? 12.656 0.961 -20.141 1 98.88 172 GLY A O 1
ATOM 1290 N N . PHE A 1 173 ? 12.953 -0.632 -18.625 1 98.81 173 PHE A N 1
ATOM 1291 C CA . PHE A 1 173 ? 13.984 -1.381 -19.344 1 98.81 173 PHE A CA 1
ATOM 1292 C C . PHE A 1 173 ? 13.469 -2.762 -19.734 1 98.81 173 PHE A C 1
ATOM 1294 O O . PHE A 1 173 ? 13.273 -3.623 -18.875 1 98.81 173 PHE A O 1
ATOM 1301 N N . ASP A 1 174 ? 13.281 -2.977 -20.938 1 98.19 174 ASP A N 1
ATOM 1302 C CA . ASP A 1 174 ? 12.859 -4.242 -21.531 1 98.19 174 ASP A CA 1
ATOM 1303 C C . ASP A 1 174 ? 13.289 -4.332 -23 1 98.19 174 ASP A C 1
ATOM 1305 O O . ASP A 1 174 ? 12.633 -3.771 -23.875 1 98.19 174 ASP A O 1
ATOM 1309 N N . PRO A 1 175 ? 14.383 -5.039 -23.266 1 95.75 175 PRO A N 1
ATOM 1310 C CA . PRO A 1 175 ? 14.891 -5.133 -24.641 1 95.75 175 PRO A CA 1
ATOM 1311 C C . PRO A 1 175 ? 13.875 -5.738 -25.609 1 95.75 175 PRO A C 1
ATOM 1313 O O . PRO A 1 175 ? 13.961 -5.516 -26.812 1 95.75 175 PRO A O 1
ATOM 1316 N N . GLY A 1 176 ? 12.891 -6.461 -25.141 1 94.31 176 GLY A N 1
ATOM 1317 C CA . GLY A 1 176 ? 11.953 -7.164 -26 1 94.31 176 GLY A CA 1
ATOM 1318 C C . GLY A 1 176 ? 10.703 -6.355 -26.312 1 94.31 176 GLY A C 1
ATOM 1319 O O . GLY A 1 176 ? 9.867 -6.777 -27.109 1 94.31 176 GLY A O 1
ATOM 1320 N N . VAL A 1 177 ? 10.539 -5.191 -25.734 1 95.75 177 VAL A N 1
ATOM 1321 C CA . VAL A 1 177 ? 9.367 -4.352 -25.969 1 95.75 177 VAL A CA 1
ATOM 1322 C C . VAL A 1 177 ? 9.797 -3.039 -26.625 1 95.75 177 VAL A C 1
ATOM 1324 O O . VAL A 1 177 ? 10.719 -2.373 -26.156 1 95.75 177 VAL A O 1
ATOM 1327 N N . ASP A 1 178 ? 9.141 -2.643 -27.656 1 96.25 178 ASP A N 1
ATOM 1328 C CA . ASP A 1 178 ? 9.555 -1.455 -28.391 1 96.25 178 ASP A CA 1
ATOM 1329 C C . ASP A 1 178 ? 9.07 -0.181 -27.703 1 96.25 178 ASP A C 1
ATOM 1331 O O . ASP A 1 178 ? 8.195 -0.232 -26.844 1 96.25 178 ASP A O 1
ATOM 1335 N N . ALA A 1 179 ? 9.641 0.918 -28.062 1 97.06 179 ALA A N 1
ATOM 1336 C CA . ALA A 1 179 ? 9.391 2.209 -27.422 1 97.06 179 ALA A CA 1
ATOM 1337 C C . ALA A 1 179 ? 7.934 2.629 -27.578 1 97.06 179 ALA A C 1
ATOM 1339 O O . ALA A 1 179 ? 7.348 3.207 -26.672 1 97.06 179 ALA A O 1
ATOM 1340 N N . ALA A 1 180 ? 7.383 2.342 -28.688 1 97.56 180 ALA A N 1
ATOM 1341 C CA . ALA A 1 180 ? 6.008 2.756 -28.953 1 97.56 180 ALA A CA 1
ATOM 1342 C C . ALA A 1 180 ? 5.027 2.049 -28.031 1 97.56 180 ALA A C 1
ATOM 1344 O O . ALA A 1 180 ? 4.105 2.672 -27.5 1 97.56 180 ALA A O 1
ATOM 1345 N N . THR A 1 181 ? 5.246 0.751 -27.859 1 96.5 181 THR A N 1
ATOM 1346 C CA . THR A 1 181 ? 4.41 -0.035 -26.969 1 96.5 181 THR A CA 1
ATOM 1347 C C . THR A 1 181 ? 4.547 0.462 -25.531 1 96.5 181 THR A C 1
ATOM 1349 O O . THR A 1 181 ? 3.553 0.589 -24.812 1 96.5 181 THR A O 1
ATOM 1352 N N . MET A 1 182 ? 5.707 0.773 -25.125 1 97.62 182 MET A N 1
ATOM 1353 C CA . MET A 1 182 ? 5.961 1.278 -23.781 1 97.62 182 MET A CA 1
ATOM 1354 C C . MET A 1 182 ? 5.324 2.65 -23.594 1 97.62 182 MET A C 1
ATOM 1356 O O . MET A 1 182 ? 4.672 2.9 -22.578 1 97.62 182 MET A O 1
ATOM 1360 N N . GLN A 1 183 ? 5.484 3.48 -24.578 1 97.88 183 GLN A N 1
ATOM 1361 C CA . GLN A 1 183 ? 4.914 4.82 -24.516 1 97.88 183 GLN A CA 1
ATOM 1362 C C . GLN A 1 183 ? 3.396 4.77 -24.375 1 97.88 183 GLN A C 1
ATOM 1364 O O . GLN A 1 183 ? 2.809 5.551 -23.625 1 97.88 183 GLN A O 1
ATOM 1369 N N . ALA A 1 184 ? 2.805 3.844 -25.094 1 97.44 184 ALA A N 1
ATOM 1370 C CA . ALA A 1 184 ? 1.354 3.682 -25.047 1 97.44 184 ALA A CA 1
ATOM 1371 C C . ALA A 1 184 ? 0.9 3.277 -23.641 1 97.44 184 ALA A C 1
ATOM 1373 O O . ALA A 1 184 ? -0.231 3.562 -23.234 1 97.44 184 ALA A O 1
ATOM 1374 N N . ALA A 1 185 ? 1.807 2.689 -22.906 1 97.31 185 ALA A N 1
ATOM 1375 C CA . ALA A 1 185 ? 1.506 2.254 -21.547 1 97.31 185 ALA A CA 1
ATOM 1376 C C . ALA A 1 185 ? 1.977 3.283 -20.531 1 97.31 185 ALA A C 1
ATOM 1378 O O . ALA A 1 185 ? 1.938 3.033 -19.312 1 97.31 185 ALA A O 1
ATOM 1379 N N . GLY A 1 186 ? 2.445 4.43 -20.969 1 98.25 186 GLY A N 1
ATOM 1380 C CA . GLY A 1 186 ? 2.908 5.477 -20.078 1 98.25 186 GLY A CA 1
ATOM 1381 C C . GLY A 1 186 ? 4.312 5.242 -19.562 1 98.25 186 GLY A C 1
ATOM 1382 O O . GLY A 1 186 ? 4.68 5.754 -18.5 1 98.25 186 GLY A O 1
ATOM 1383 N N . ILE A 1 187 ? 5.078 4.41 -20.281 1 98.88 187 ILE A N 1
ATOM 1384 C CA . ILE A 1 187 ? 6.434 4.055 -19.875 1 98.88 187 ILE A CA 1
ATOM 1385 C C . ILE A 1 187 ? 7.445 4.711 -20.797 1 98.88 187 ILE A C 1
ATOM 1387 O O . ILE A 1 187 ? 7.344 4.582 -22.031 1 98.88 187 ILE A O 1
ATOM 1391 N N . GLU A 1 188 ? 8.344 5.48 -20.281 1 98.81 188 GLU A N 1
ATOM 1392 C CA . GLU A 1 188 ? 9.484 5.949 -21.062 1 98.81 188 GLU A CA 1
ATOM 1393 C C . GLU A 1 188 ? 10.555 4.867 -21.172 1 98.81 188 GLU A C 1
ATOM 1395 O O . GLU A 1 188 ? 11.086 4.402 -20.156 1 98.81 188 GLU A O 1
ATOM 1400 N N . LYS A 1 189 ? 10.883 4.438 -22.375 1 98.62 189 LYS A N 1
ATOM 1401 C CA . LYS A 1 189 ? 11.828 3.344 -22.578 1 98.62 189 LYS A CA 1
ATOM 1402 C C . LYS A 1 189 ? 13.25 3.771 -22.219 1 98.62 189 LYS A C 1
ATOM 1404 O O . LYS A 1 189 ? 13.711 4.824 -22.656 1 98.62 189 LYS A O 1
ATOM 1409 N N . ALA A 1 190 ? 13.891 3.047 -21.359 1 98.44 190 ALA A N 1
ATOM 1410 C CA . ALA A 1 190 ? 15.312 3.176 -21.062 1 98.44 190 ALA A CA 1
ATOM 1411 C C . ALA A 1 190 ? 16.125 2.098 -21.766 1 98.44 190 ALA A C 1
ATOM 1413 O O . ALA A 1 190 ? 15.859 0.903 -21.609 1 98.44 190 ALA A O 1
ATOM 1414 N N . ASP A 1 191 ? 17.188 2.469 -22.453 1 96.75 191 ASP A N 1
ATOM 1415 C CA . ASP A 1 191 ? 18 1.506 -23.203 1 96.75 191 ASP A CA 1
ATOM 1416 C C . ASP A 1 191 ? 19.188 1.052 -22.375 1 96.75 191 ASP A C 1
ATOM 1418 O O . ASP A 1 191 ? 19.828 0.043 -22.688 1 96.75 191 ASP A O 1
ATOM 1422 N N . ASP A 1 192 ? 19.484 1.802 -21.391 1 98.19 192 ASP A N 1
ATOM 1423 C CA . ASP A 1 192 ? 20.578 1.492 -20.484 1 98.19 192 ASP A CA 1
ATOM 1424 C C . ASP A 1 192 ? 20.078 1.272 -19.062 1 98.19 192 ASP A C 1
ATOM 1426 O O . ASP A 1 192 ? 19.641 2.213 -18.406 1 98.19 192 ASP A O 1
ATOM 1430 N N . LEU A 1 193 ? 20.234 0.055 -18.609 1 98.62 193 LEU A N 1
ATOM 1431 C CA . LEU A 1 193 ? 19.719 -0.327 -17.297 1 98.62 193 LEU A CA 1
ATOM 1432 C C . LEU A 1 193 ? 20.391 0.482 -16.188 1 98.62 193 LEU A C 1
ATOM 1434 O O . LEU A 1 193 ? 19.703 1.028 -15.312 1 98.62 193 LEU A O 1
ATOM 1438 N N . GLN A 1 194 ? 21.672 0.602 -16.203 1 98.62 194 GLN A N 1
ATOM 1439 C CA . GLN A 1 194 ? 22.406 1.306 -15.148 1 98.62 194 GLN A CA 1
ATOM 1440 C C . GLN A 1 194 ? 22.047 2.785 -15.117 1 98.62 194 GLN A C 1
ATOM 1442 O O . GLN A 1 194 ? 21.875 3.369 -14.047 1 98.62 194 GLN A O 1
ATOM 1447 N N . ALA A 1 195 ? 21.906 3.389 -16.297 1 98.69 195 ALA A N 1
ATOM 1448 C CA . ALA A 1 195 ? 21.484 4.785 -16.359 1 98.69 195 ALA A CA 1
ATOM 1449 C C . ALA A 1 195 ? 20.094 4.969 -15.742 1 98.69 195 ALA A C 1
ATOM 1451 O O . ALA A 1 195 ? 19.844 5.949 -15.031 1 98.69 195 ALA A O 1
ATOM 1452 N N . MET A 1 196 ? 19.188 4.043 -15.977 1 98.81 196 MET A N 1
ATOM 1453 C CA . MET A 1 196 ? 17.844 4.102 -15.406 1 98.81 196 MET A CA 1
ATOM 1454 C C . MET A 1 196 ? 17.906 3.986 -13.891 1 98.81 196 MET A C 1
ATOM 1456 O O . MET A 1 196 ? 17.25 4.758 -13.18 1 98.81 196 MET A O 1
ATOM 1460 N N . LEU A 1 197 ? 18.719 3.047 -13.391 1 98.88 197 LEU A N 1
ATOM 1461 C CA . LEU A 1 197 ? 18.812 2.795 -11.961 1 98.88 197 LEU A CA 1
ATOM 1462 C C . LEU A 1 197 ? 19.312 4.035 -11.227 1 98.88 197 LEU A C 1
ATOM 1464 O O . LEU A 1 197 ? 18.875 4.316 -10.102 1 98.88 197 LEU A O 1
ATOM 1468 N N . ARG A 1 198 ? 20.141 4.867 -11.836 1 98.75 198 ARG A N 1
ATOM 1469 C CA . ARG A 1 198 ? 20.766 6.027 -11.219 1 98.75 198 ARG A CA 1
ATOM 1470 C C . ARG A 1 198 ? 19.75 7.121 -10.938 1 98.75 198 ARG A C 1
ATOM 1472 O O . ARG A 1 198 ? 19.953 7.953 -10.047 1 98.75 198 ARG A O 1
ATOM 1479 N N . VAL A 1 199 ? 18.641 7.113 -11.656 1 98.75 199 VAL A N 1
ATOM 1480 C CA . VAL A 1 199 ? 17.734 8.258 -11.531 1 98.75 199 VAL A CA 1
ATOM 1481 C C . VAL A 1 199 ? 16.438 7.832 -10.852 1 98.75 199 VAL A C 1
ATOM 1483 O O . VAL A 1 199 ? 15.609 8.672 -10.508 1 98.75 199 VAL A O 1
ATOM 1486 N N . CYS A 1 200 ? 16.234 6.523 -10.656 1 98.88 200 CYS A N 1
ATOM 1487 C CA . CYS A 1 200 ? 14.953 6.027 -10.164 1 98.88 200 CYS A CA 1
ATOM 1488 C C . CYS A 1 200 ? 14.914 6.043 -8.641 1 98.88 200 CYS A C 1
ATOM 1490 O O . CYS A 1 200 ? 15.914 5.734 -7.988 1 98.88 200 CYS A O 1
ATOM 1492 N N . ASP A 1 201 ? 13.773 6.422 -8.102 1 98.88 201 ASP A N 1
ATOM 1493 C CA . ASP A 1 201 ? 13.516 6.375 -6.668 1 98.88 201 ASP A CA 1
ATOM 1494 C C . ASP A 1 201 ? 13.023 4.996 -6.242 1 98.88 201 ASP A C 1
ATOM 1496 O O . ASP A 1 201 ? 13.258 4.574 -5.105 1 98.88 201 ASP A O 1
ATOM 1500 N N . PHE A 1 202 ? 12.312 4.336 -7.113 1 98.94 202 PHE A N 1
ATOM 1501 C CA . PHE A 1 202 ? 11.82 2.971 -6.969 1 98.94 202 PHE A CA 1
ATOM 1502 C C . PHE A 1 202 ? 12.188 2.133 -8.188 1 98.94 202 PHE A C 1
ATOM 1504 O O . PHE A 1 202 ? 12.188 2.631 -9.312 1 98.94 202 PHE A O 1
ATOM 1511 N N . VAL A 1 203 ? 12.531 0.884 -7.945 1 98.94 203 VAL A N 1
ATOM 1512 C CA . VAL A 1 203 ? 12.773 -0.077 -9.016 1 98.94 203 VAL A CA 1
ATOM 1513 C C . VAL A 1 203 ? 11.977 -1.353 -8.758 1 98.94 203 VAL A C 1
ATOM 1515 O O . VAL A 1 203 ? 12.031 -1.916 -7.664 1 98.94 203 VAL A O 1
ATOM 1518 N N . SER A 1 204 ? 11.211 -1.779 -9.695 1 98.94 204 SER A N 1
ATOM 1519 C CA . SER A 1 204 ? 10.414 -2.994 -9.578 1 98.94 204 SER A CA 1
ATOM 1520 C C . SER A 1 204 ? 10.719 -3.969 -10.711 1 98.94 204 SER A C 1
ATOM 1522 O O . SER A 1 204 ? 10.758 -3.576 -11.883 1 98.94 204 SER A O 1
ATOM 1524 N N . ILE A 1 205 ? 10.914 -5.223 -10.367 1 98.88 205 ILE A N 1
ATOM 1525 C CA . ILE A 1 205 ? 11.359 -6.238 -11.32 1 98.88 205 ILE A CA 1
ATOM 1526 C C . ILE A 1 205 ? 10.172 -7.09 -11.758 1 98.88 205 ILE A C 1
ATOM 1528 O O . ILE A 1 205 ? 9.453 -7.637 -10.922 1 98.88 205 ILE A O 1
ATOM 1532 N N . HIS A 1 206 ? 10.047 -7.258 -13.086 1 98.19 206 HIS A N 1
ATOM 1533 C CA . HIS A 1 206 ? 8.914 -7.977 -13.648 1 98.19 206 HIS A CA 1
ATOM 1534 C C . HIS A 1 206 ? 9.312 -8.734 -14.914 1 98.19 206 HIS A C 1
ATOM 1536 O O . HIS A 1 206 ? 8.469 -9.016 -15.766 1 98.19 206 HIS A O 1
ATOM 1542 N N . CYS A 1 207 ? 10.562 -9.023 -15.062 1 96.38 207 CYS A N 1
ATOM 1543 C CA . CYS A 1 207 ? 11.016 -9.758 -16.234 1 96.38 207 CYS A CA 1
ATOM 1544 C C . CYS A 1 207 ? 11.086 -11.25 -15.945 1 96.38 207 CYS A C 1
ATOM 1546 O O . CYS A 1 207 ? 11.102 -11.664 -14.781 1 96.38 207 CYS A O 1
ATOM 1548 N N . VAL A 1 208 ? 11.133 -12.062 -16.984 1 91.88 208 VAL A N 1
ATOM 1549 C CA . VAL A 1 208 ? 11.227 -13.516 -16.891 1 91.88 208 VAL A CA 1
ATOM 1550 C C . VAL A 1 208 ? 12.664 -13.922 -16.562 1 91.88 208 VAL A C 1
ATOM 1552 O O . VAL A 1 208 ? 13.617 -13.266 -17 1 91.88 208 VAL A O 1
ATOM 1555 N N . LEU A 1 209 ? 12.789 -14.914 -15.75 1 92.81 209 LEU A N 1
ATOM 1556 C CA . LEU A 1 209 ? 14.117 -15.453 -15.477 1 92.81 209 LEU A CA 1
ATOM 1557 C C . LEU A 1 209 ? 14.602 -16.312 -16.641 1 92.81 209 LEU A C 1
ATOM 1559 O O . LEU A 1 209 ? 13.898 -17.219 -17.094 1 92.81 209 LEU A O 1
ATOM 1563 N N . ASN A 1 210 ? 15.625 -16.031 -17.188 1 91.56 210 ASN A N 1
ATOM 1564 C CA . ASN A 1 210 ? 16.344 -16.781 -18.203 1 91.56 210 ASN A CA 1
ATOM 1565 C C . ASN A 1 210 ? 17.859 -16.547 -18.094 1 91.56 210 ASN A C 1
ATOM 1567 O O . ASN A 1 210 ? 18.328 -15.992 -17.109 1 91.56 210 ASN A O 1
ATOM 1571 N N . ASP A 1 211 ? 18.594 -17 -19.047 1 93.12 211 ASP A N 1
ATOM 1572 C CA . ASP A 1 211 ? 20.047 -16.906 -18.969 1 93.12 211 ASP A CA 1
ATOM 1573 C C . ASP A 1 211 ? 20.5 -15.453 -19 1 93.12 211 ASP A C 1
ATOM 1575 O O . ASP A 1 211 ? 21.516 -15.102 -18.391 1 93.12 211 ASP A O 1
ATOM 1579 N N . ASP A 1 212 ? 19.75 -14.648 -19.641 1 94.62 212 ASP A N 1
ATOM 1580 C CA . ASP A 1 212 ? 20.109 -13.25 -19.812 1 94.62 212 ASP A CA 1
ATOM 1581 C C . ASP A 1 212 ? 19.719 -12.422 -18.594 1 94.62 212 ASP A C 1
ATOM 1583 O O . ASP A 1 212 ? 20.266 -11.352 -18.344 1 94.62 212 ASP A O 1
ATOM 1587 N N . THR A 1 213 ? 18.766 -12.914 -17.797 1 96.81 213 THR A N 1
ATOM 1588 C CA . THR A 1 213 ? 18.234 -12.094 -16.719 1 96.81 213 THR A CA 1
ATOM 1589 C C . THR A 1 213 ? 18.688 -12.625 -15.359 1 96.81 213 THR A C 1
ATOM 1591 O O . THR A 1 213 ? 18.5 -11.961 -14.336 1 96.81 213 THR A O 1
ATOM 1594 N N . ARG A 1 214 ? 19.297 -13.828 -15.336 1 97.25 214 ARG A N 1
ATOM 1595 C CA . ARG A 1 214 ? 19.844 -14.336 -14.086 1 97.25 214 ARG A CA 1
ATOM 1596 C C . ARG A 1 214 ? 20.938 -13.398 -13.555 1 97.25 214 ARG A C 1
ATOM 1598 O O . ARG A 1 214 ? 21.891 -13.094 -14.266 1 97.25 214 ARG A O 1
ATOM 1605 N N . GLY A 1 215 ? 20.75 -12.938 -12.383 1 98.19 215 GLY A N 1
ATOM 1606 C CA . GLY A 1 215 ? 21.734 -12.047 -11.773 1 98.19 215 GLY A CA 1
ATOM 1607 C C . GLY A 1 215 ? 21.781 -10.68 -12.43 1 98.19 215 GLY A C 1
ATOM 1608 O O . GLY A 1 215 ? 22.781 -9.977 -12.32 1 98.19 215 GLY A O 1
ATOM 1609 N N . LEU A 1 216 ? 20.719 -10.312 -13.094 1 98.44 216 LEU A N 1
ATOM 1610 C CA . LEU A 1 216 ? 20.656 -9.062 -13.836 1 98.44 216 LEU A CA 1
ATOM 1611 C C . LEU A 1 216 ? 20.906 -7.871 -12.914 1 98.44 216 LEU A C 1
ATOM 1613 O O . LEU A 1 216 ? 21.562 -6.898 -13.305 1 98.44 216 LEU A O 1
ATOM 1617 N N . ILE A 1 217 ? 20.375 -7.902 -11.703 1 98.88 217 ILE A N 1
ATOM 1618 C CA . ILE A 1 217 ? 20.609 -6.891 -10.68 1 98.88 217 ILE A CA 1
ATOM 1619 C C . ILE A 1 217 ? 21.656 -7.395 -9.688 1 98.88 217 ILE A C 1
ATOM 1621 O O . ILE A 1 217 ? 21.312 -8.047 -8.695 1 98.88 217 ILE A O 1
ATOM 1625 N N . GLY A 1 218 ? 22.828 -7.133 -9.992 1 98.56 218 GLY A N 1
ATOM 1626 C CA . GLY A 1 218 ? 23.953 -7.539 -9.148 1 98.56 218 GLY A CA 1
ATOM 1627 C C . GLY A 1 218 ? 24.578 -6.383 -8.391 1 98.56 218 GLY A C 1
ATOM 1628 O O . GLY A 1 218 ? 23.938 -5.348 -8.188 1 98.56 218 GLY A O 1
ATOM 1629 N N . ALA A 1 219 ? 25.781 -6.598 -7.918 1 98.38 219 ALA A N 1
ATOM 1630 C CA . ALA A 1 219 ? 26.484 -5.613 -7.105 1 98.38 219 ALA A CA 1
ATOM 1631 C C . ALA A 1 219 ? 26.656 -4.297 -7.855 1 98.38 219 ALA A C 1
ATOM 1633 O O . ALA A 1 219 ? 26.469 -3.221 -7.277 1 98.38 219 ALA A O 1
ATOM 1634 N N . GLN A 1 220 ? 27 -4.398 -9.109 1 98.38 220 GLN A N 1
ATOM 1635 C CA . GLN A 1 220 ? 27.219 -3.197 -9.906 1 98.38 220 GLN A CA 1
ATOM 1636 C C . GLN A 1 220 ? 25.922 -2.402 -10.055 1 98.38 220 GLN A C 1
ATOM 1638 O O . GLN A 1 220 ? 25.906 -1.182 -9.891 1 98.38 220 GLN A O 1
ATOM 1643 N N . GLU A 1 221 ? 24.844 -3.07 -10.391 1 98.75 221 GLU A N 1
ATOM 1644 C CA . GLU A 1 221 ? 23.547 -2.422 -10.547 1 98.75 221 GLU A CA 1
ATOM 1645 C C . GLU A 1 221 ? 23.094 -1.794 -9.234 1 98.75 221 GLU A C 1
ATOM 1647 O O . GLU A 1 221 ? 22.594 -0.667 -9.219 1 98.75 221 GLU A O 1
ATOM 1652 N N . LEU A 1 222 ? 23.266 -2.484 -8.141 1 98.75 222 LEU A N 1
ATOM 1653 C CA . LEU A 1 222 ? 22.859 -1.992 -6.824 1 98.75 222 LEU A CA 1
ATOM 1654 C C . LEU A 1 222 ? 23.656 -0.75 -6.441 1 98.75 222 LEU A C 1
ATOM 1656 O O . LEU A 1 222 ? 23.141 0.153 -5.789 1 98.75 222 LEU A O 1
ATOM 1660 N N . THR A 1 223 ? 24.875 -0.701 -6.84 1 98.12 223 THR A N 1
ATOM 1661 C CA . THR A 1 223 ? 25.734 0.453 -6.566 1 98.12 223 THR A CA 1
ATOM 1662 C C . THR A 1 223 ? 25.266 1.667 -7.367 1 98.12 223 THR A C 1
ATOM 1664 O O . THR A 1 223 ? 25.438 2.807 -6.934 1 98.12 223 THR A O 1
ATOM 1667 N N . CYS A 1 224 ? 24.656 1.421 -8.516 1 98.31 224 CYS A N 1
ATOM 1668 C CA . CYS A 1 224 ? 24.172 2.494 -9.367 1 98.31 224 CYS A CA 1
ATOM 1669 C C . CYS A 1 224 ? 22.922 3.141 -8.766 1 98.31 224 CYS A C 1
ATOM 1671 O O . CYS A 1 224 ? 22.609 4.293 -9.062 1 98.31 224 CYS A O 1
ATOM 1673 N N . MET A 1 225 ? 22.172 2.445 -7.93 1 98.69 225 MET A N 1
ATOM 1674 C CA . MET A 1 225 ? 20.906 2.947 -7.387 1 98.69 225 MET A CA 1
ATOM 1675 C C . MET A 1 225 ? 21.156 4.07 -6.387 1 98.69 225 MET A C 1
ATOM 1677 O O . MET A 1 225 ? 22.203 4.098 -5.723 1 98.69 225 MET A O 1
ATOM 1681 N N . LYS A 1 226 ? 20.188 5.004 -6.273 1 98.31 226 LYS A N 1
ATOM 1682 C CA . LYS A 1 226 ? 20.25 6.035 -5.246 1 98.31 226 LYS A CA 1
ATOM 1683 C C . LYS A 1 226 ? 20.266 5.422 -3.85 1 98.31 226 LYS A C 1
ATOM 1685 O O . LYS A 1 226 ? 19.594 4.422 -3.598 1 98.31 226 LYS A O 1
ATOM 1690 N N . PRO A 1 227 ? 21 5.988 -2.963 1 98.06 227 PRO A N 1
ATOM 1691 C CA . PRO A 1 227 ? 20.938 5.52 -1.577 1 98.06 227 PRO A CA 1
ATOM 1692 C C . PRO A 1 227 ? 19.516 5.535 -1.017 1 98.06 227 PRO A C 1
ATOM 1694 O O . PRO A 1 227 ? 19.203 4.766 -0.106 1 98.06 227 PRO A O 1
ATOM 1697 N N . SER A 1 228 ? 18.641 6.348 -1.577 1 98 228 SER A N 1
ATOM 1698 C CA . SER A 1 228 ? 17.266 6.469 -1.119 1 98 228 SER A CA 1
ATOM 1699 C C . SER A 1 228 ? 16.359 5.496 -1.856 1 98 228 SER A C 1
ATOM 1701 O O . SER A 1 228 ? 15.156 5.414 -1.563 1 98 228 SER A O 1
ATOM 1703 N N . ALA A 1 229 ? 16.828 4.719 -2.795 1 98.75 229 ALA A N 1
ATOM 1704 C CA . ALA A 1 229 ? 16 3.91 -3.682 1 98.75 229 ALA A CA 1
ATOM 1705 C C . ALA A 1 229 ? 15.508 2.652 -2.973 1 98.75 229 ALA A C 1
ATOM 1707 O O . ALA A 1 229 ? 16.172 2.133 -2.076 1 98.75 229 ALA A O 1
ATOM 1708 N N . ILE A 1 230 ? 14.367 2.191 -3.35 1 98.94 230 ILE A N 1
ATOM 1709 C CA . ILE A 1 230 ? 13.758 0.96 -2.865 1 98.94 230 ILE A CA 1
ATOM 1710 C C . ILE A 1 230 ? 13.617 -0.036 -4.016 1 98.94 230 ILE A C 1
ATOM 1712 O O . ILE A 1 230 ? 13.188 0.33 -5.113 1 98.94 230 ILE A O 1
ATOM 1716 N N . LEU A 1 231 ? 14.008 -1.252 -3.775 1 98.94 231 LEU A N 1
ATOM 1717 C CA . LEU A 1 231 ? 13.93 -2.312 -4.773 1 98.94 231 LEU A CA 1
ATOM 1718 C C . LEU A 1 231 ? 12.781 -3.271 -4.457 1 98.94 231 LEU A C 1
ATOM 1720 O O . LEU A 1 231 ? 12.656 -3.736 -3.32 1 98.94 231 LEU A O 1
ATOM 1724 N N . ILE A 1 232 ? 11.953 -3.543 -5.461 1 98.94 232 ILE A N 1
ATOM 1725 C CA . ILE A 1 232 ? 10.852 -4.496 -5.344 1 98.94 232 ILE A CA 1
ATOM 1726 C C . ILE A 1 232 ? 11.078 -5.668 -6.293 1 98.94 232 ILE A C 1
ATOM 1728 O O . ILE A 1 232 ? 11.383 -5.469 -7.473 1 98.94 232 ILE A O 1
ATOM 1732 N N . ASN A 1 233 ? 10.984 -6.875 -5.766 1 98.88 233 ASN A N 1
ATOM 1733 C CA . ASN A 1 233 ? 11.062 -8.055 -6.621 1 98.88 233 ASN A CA 1
ATOM 1734 C C . ASN A 1 233 ? 9.922 -9.031 -6.328 1 98.88 233 ASN A C 1
ATOM 1736 O O . ASN A 1 233 ? 9.875 -9.633 -5.254 1 98.88 233 ASN A O 1
ATOM 1740 N N . VAL A 1 234 ? 9.031 -9.148 -7.266 1 98.5 234 VAL A N 1
ATOM 1741 C CA . VAL A 1 234 ? 7.926 -10.094 -7.156 1 98.5 234 VAL A CA 1
ATOM 1742 C C . VAL A 1 234 ? 7.969 -11.078 -8.328 1 98.5 234 VAL A C 1
ATOM 1744 O O . VAL A 1 234 ? 6.957 -11.688 -8.672 1 98.5 234 VAL A O 1
ATOM 1747 N N . SER A 1 235 ? 9.062 -11.156 -9 1 96.62 235 SER A N 1
ATOM 1748 C CA . SER A 1 235 ? 9.234 -12.008 -10.18 1 96.62 235 SER A CA 1
ATOM 1749 C C . SER A 1 235 ? 9.898 -13.328 -9.812 1 96.62 235 SER A C 1
ATOM 1751 O O . SER A 1 235 ? 9.227 -14.258 -9.352 1 96.62 235 SER A O 1
ATOM 1753 N N . ARG A 1 236 ? 11.305 -13.391 -9.945 1 95.88 236 ARG A N 1
ATOM 1754 C CA . ARG A 1 236 ? 12.102 -14.539 -9.531 1 95.88 236 ARG A CA 1
ATOM 1755 C C . ARG A 1 236 ? 13.32 -14.086 -8.734 1 95.88 236 ARG A C 1
ATOM 1757 O O . ARG A 1 236 ? 13.961 -13.094 -9.07 1 95.88 236 ARG A O 1
ATOM 1764 N N . GLY A 1 237 ? 13.57 -14.828 -7.656 1 97.38 237 GLY A N 1
ATOM 1765 C CA . GLY A 1 237 ? 14.672 -14.453 -6.789 1 97.38 237 GLY A CA 1
ATOM 1766 C C . GLY A 1 237 ? 16 -14.359 -7.52 1 97.38 237 GLY A C 1
ATOM 1767 O O . GLY A 1 237 ? 16.797 -13.445 -7.27 1 97.38 237 GLY A O 1
ATOM 1768 N N . ALA A 1 238 ? 16.203 -15.227 -8.539 1 96.88 238 ALA A N 1
ATOM 1769 C CA . ALA A 1 238 ? 17.5 -15.414 -9.18 1 96.88 238 ALA A CA 1
ATOM 1770 C C . ALA A 1 238 ? 17.812 -14.273 -10.141 1 96.88 238 ALA A C 1
ATOM 1772 O O . ALA A 1 238 ? 18.922 -14.172 -10.656 1 96.88 238 ALA A O 1
ATOM 1773 N N . ILE A 1 239 ? 16.891 -13.383 -10.312 1 98.44 239 ILE A N 1
ATOM 1774 C CA . ILE A 1 239 ? 17.141 -12.211 -11.141 1 98.44 239 ILE A CA 1
ATOM 1775 C C . ILE A 1 239 ? 18.047 -11.234 -10.398 1 98.44 239 ILE A C 1
ATOM 1777 O O . ILE A 1 239 ? 18.797 -10.477 -11.016 1 98.44 239 ILE A O 1
ATOM 1781 N N . VAL A 1 240 ? 18.016 -11.297 -9.094 1 98.81 240 VAL A N 1
ATOM 1782 C CA . VAL A 1 240 ? 18.828 -10.461 -8.227 1 98.81 240 VAL A CA 1
ATOM 1783 C C . VAL A 1 240 ? 19.953 -11.297 -7.609 1 98.81 240 VAL A C 1
ATOM 1785 O O . VAL A 1 240 ? 19.719 -12.43 -7.176 1 98.81 240 VAL A O 1
ATOM 1788 N N . ASP A 1 241 ? 21.141 -10.812 -7.652 1 98.69 241 ASP A N 1
ATOM 1789 C CA . ASP A 1 241 ? 22.156 -11.383 -6.781 1 98.69 241 ASP A CA 1
ATOM 1790 C C . ASP A 1 241 ? 21.828 -11.125 -5.312 1 98.69 241 ASP A C 1
ATOM 1792 O O . ASP A 1 241 ? 22.141 -10.055 -4.785 1 98.69 241 ASP A O 1
ATOM 1796 N N . GLU A 1 242 ? 21.312 -12.141 -4.664 1 98.44 242 GLU A N 1
ATOM 1797 C CA . GLU A 1 242 ? 20.734 -11.969 -3.328 1 98.44 242 GLU A CA 1
ATOM 1798 C C . GLU A 1 242 ? 21.828 -11.656 -2.303 1 98.44 242 GLU A C 1
ATOM 1800 O O . GLU A 1 242 ? 21.578 -10.922 -1.343 1 98.44 242 GLU A O 1
ATOM 1805 N N . GLY A 1 243 ? 23 -12.32 -2.504 1 98.38 243 GLY A N 1
ATOM 1806 C CA . GLY A 1 243 ? 24.109 -11.945 -1.639 1 98.38 243 GLY A CA 1
ATOM 1807 C C . GLY A 1 243 ? 24.453 -10.477 -1.727 1 98.38 243 GLY A C 1
ATOM 1808 O O . GLY A 1 243 ? 24.641 -9.812 -0.703 1 98.38 243 GLY A O 1
ATOM 1809 N N . ALA A 1 244 ? 24.562 -9.945 -2.912 1 98.69 244 ALA A N 1
ATOM 1810 C CA . ALA A 1 244 ? 24.844 -8.531 -3.139 1 98.69 244 ALA A CA 1
ATOM 1811 C C . ALA A 1 244 ? 23.734 -7.648 -2.561 1 98.69 244 ALA A C 1
ATOM 1813 O O . ALA A 1 244 ? 24 -6.574 -2.021 1 98.69 244 ALA A O 1
ATOM 1814 N N . LEU A 1 245 ? 22.531 -8.086 -2.691 1 98.81 245 LEU A N 1
ATOM 1815 C CA . LEU A 1 245 ? 21.406 -7.332 -2.16 1 98.81 245 LEU A CA 1
ATOM 1816 C C . LEU A 1 245 ? 21.484 -7.234 -0.64 1 98.81 245 LEU A C 1
ATOM 1818 O O . LEU A 1 245 ? 21.281 -6.156 -0.074 1 98.81 245 LEU A O 1
ATOM 1822 N N . VAL A 1 246 ? 21.734 -8.391 0.01 1 98.62 246 VAL A N 1
ATOM 1823 C CA . VAL A 1 246 ? 21.875 -8.398 1.462 1 98.62 246 VAL A CA 1
ATOM 1824 C C . VAL A 1 246 ? 22.969 -7.406 1.879 1 98.62 246 VAL A C 1
ATOM 1826 O O . VAL A 1 246 ? 22.75 -6.578 2.768 1 98.62 246 VAL A O 1
ATOM 1829 N N . ASP A 1 247 ? 24.062 -7.457 1.187 1 98.44 247 ASP A N 1
ATOM 1830 C CA . ASP A 1 247 ? 25.172 -6.555 1.486 1 98.44 247 ASP A CA 1
ATOM 1831 C C . ASP A 1 247 ? 24.75 -5.094 1.32 1 98.44 247 ASP A C 1
ATOM 1833 O O . ASP A 1 247 ? 25.062 -4.254 2.166 1 98.44 247 ASP A O 1
ATOM 1837 N N . ALA A 1 248 ? 24.062 -4.777 0.249 1 98.56 248 ALA A N 1
ATOM 1838 C CA . ALA A 1 248 ? 23.641 -3.414 -0.058 1 98.56 248 ALA A CA 1
ATOM 1839 C C . ALA A 1 248 ? 22.688 -2.881 1.015 1 98.56 248 ALA A C 1
ATOM 1841 O O . ALA A 1 248 ? 22.812 -1.73 1.44 1 98.56 248 ALA A O 1
ATOM 1842 N N . ILE A 1 249 ? 21.797 -3.695 1.511 1 98.44 249 ILE A N 1
ATOM 1843 C CA . ILE A 1 249 ? 20.812 -3.289 2.51 1 98.44 249 ILE A CA 1
ATOM 1844 C C . ILE A 1 249 ? 21.5 -3.094 3.859 1 98.44 249 ILE A C 1
ATOM 1846 O O . ILE A 1 249 ? 21.297 -2.076 4.523 1 98.44 249 ILE A O 1
ATOM 1850 N N . VAL A 1 250 ? 22.328 -4.051 4.199 1 97.25 250 VAL A N 1
ATOM 1851 C CA . VAL A 1 250 ? 23 -4.023 5.492 1 97.25 250 VAL A CA 1
ATOM 1852 C C . VAL A 1 250 ? 23.938 -2.824 5.559 1 97.25 250 VAL A C 1
ATOM 1854 O O . VAL A 1 250 ? 24.047 -2.168 6.598 1 97.25 250 VAL A O 1
ATOM 1857 N N . ALA A 1 251 ? 24.562 -2.484 4.449 1 97.38 251 ALA A N 1
ATOM 1858 C CA . ALA A 1 251 ? 25.5 -1.375 4.391 1 97.38 251 ALA A CA 1
ATOM 1859 C C . ALA A 1 251 ? 24.781 -0.043 4.207 1 97.38 251 ALA A C 1
ATOM 1861 O O . ALA A 1 251 ? 25.406 1.021 4.277 1 97.38 251 ALA A O 1
ATOM 1862 N N . GLY A 1 252 ? 23.531 -0.091 3.924 1 96.88 252 GLY A N 1
ATOM 1863 C CA . GLY A 1 252 ? 22.766 1.128 3.717 1 96.88 252 GLY A CA 1
ATOM 1864 C C . GLY A 1 252 ? 23.016 1.771 2.367 1 96.88 252 GLY A C 1
ATOM 1865 O O . GLY A 1 252 ? 22.938 2.992 2.23 1 96.88 252 GLY A O 1
ATOM 1866 N N . ARG A 1 253 ? 23.375 0.98 1.415 1 97.56 253 ARG A N 1
ATOM 1867 C CA . ARG A 1 253 ? 23.641 1.489 0.073 1 97.56 253 ARG A CA 1
ATOM 1868 C C . ARG A 1 253 ? 22.344 1.826 -0.648 1 97.56 253 ARG A C 1
ATOM 1870 O O . ARG A 1 253 ? 22.312 2.721 -1.497 1 97.56 253 ARG A O 1
ATOM 1877 N N . ILE A 1 254 ? 21.281 1.108 -0.39 1 98.31 254 ILE A N 1
ATOM 1878 C CA . ILE A 1 254 ? 19.922 1.465 -0.825 1 98.31 254 ILE A CA 1
ATOM 1879 C C . ILE A 1 254 ? 19 1.527 0.383 1 98.31 254 ILE A C 1
ATOM 1881 O O . ILE A 1 254 ? 19.344 1.05 1.467 1 98.31 254 ILE A O 1
ATOM 1885 N N . ALA A 1 255 ? 17.859 2.131 0.208 1 98.19 255 ALA A N 1
ATOM 1886 C CA . ALA A 1 255 ? 17 2.496 1.337 1 98.19 255 ALA A CA 1
ATOM 1887 C C . ALA A 1 255 ? 16.219 1.29 1.84 1 98.19 255 ALA A C 1
ATOM 1889 O O . ALA A 1 255 ? 15.797 1.252 3 1 98.19 255 ALA A O 1
ATOM 1890 N N . GLY A 1 256 ? 15.953 0.326 0.961 1 98.44 256 GLY A N 1
ATOM 1891 C CA . GLY A 1 256 ? 15.172 -0.828 1.387 1 98.44 256 GLY A CA 1
ATOM 1892 C C . GLY A 1 256 ? 14.773 -1.735 0.238 1 98.44 256 GLY A C 1
ATOM 1893 O O . GLY A 1 256 ? 15.18 -1.509 -0.906 1 98.44 256 GLY A O 1
ATOM 1894 N N . ALA A 1 257 ? 14.008 -2.787 0.595 1 98.88 257 ALA A N 1
ATOM 1895 C CA . ALA A 1 257 ? 13.578 -3.742 -0.421 1 98.88 257 ALA A CA 1
ATOM 1896 C C . ALA A 1 257 ? 12.281 -4.438 -0.007 1 98.88 257 ALA A C 1
ATOM 1898 O O . ALA A 1 257 ? 12.07 -4.723 1.175 1 98.88 257 ALA A O 1
ATOM 1899 N N . GLY A 1 258 ? 11.414 -4.582 -0.933 1 98.94 258 GLY A N 1
ATOM 1900 C CA . GLY A 1 258 ? 10.258 -5.465 -0.827 1 98.94 258 GLY A CA 1
ATOM 1901 C C . GLY A 1 258 ? 10.367 -6.695 -1.707 1 98.94 258 GLY A C 1
ATOM 1902 O O . GLY A 1 258 ? 10.422 -6.586 -2.934 1 98.94 258 GLY A O 1
ATOM 1903 N N . LEU A 1 259 ? 10.398 -7.84 -1.091 1 98.88 259 LEU A N 1
ATOM 1904 C CA . LEU A 1 259 ? 10.656 -9.086 -1.803 1 98.88 259 LEU A CA 1
ATOM 1905 C C . LEU A 1 259 ? 9.523 -10.078 -1.591 1 98.88 259 LEU A C 1
ATOM 1907 O O . LEU A 1 259 ? 9.062 -10.273 -0.462 1 98.88 259 LEU A O 1
ATOM 1911 N N . ASP A 1 260 ? 9.125 -10.719 -2.688 1 98.62 260 ASP A N 1
ATOM 1912 C CA . ASP A 1 260 ? 8.094 -11.758 -2.611 1 98.62 260 ASP A CA 1
ATOM 1913 C C . ASP A 1 260 ? 8.641 -13.102 -3.076 1 98.62 260 ASP A C 1
ATOM 1915 O O . ASP A 1 260 ? 7.969 -14.125 -2.957 1 98.62 260 ASP A O 1
ATOM 1919 N N . VAL A 1 261 ? 9.82 -13.078 -3.658 1 97.62 261 VAL A N 1
ATOM 1920 C CA . VAL A 1 261 ? 10.406 -14.281 -4.25 1 97.62 261 VAL A CA 1
ATOM 1921 C C . VAL A 1 261 ? 11.867 -14.398 -3.842 1 97.62 261 VAL A C 1
ATOM 1923 O O . VAL A 1 261 ? 12.523 -13.391 -3.562 1 97.62 261 VAL A O 1
ATOM 1926 N N . TYR A 1 262 ? 12.328 -15.578 -3.836 1 97.31 262 TYR A N 1
ATOM 1927 C CA . TYR A 1 262 ? 13.672 -15.898 -3.375 1 97.31 262 TYR A CA 1
ATOM 1928 C C . TYR A 1 262 ? 14.273 -17.031 -4.188 1 97.31 262 TYR A C 1
ATOM 1930 O O . TYR A 1 262 ? 13.539 -17.891 -4.703 1 97.31 262 TYR A O 1
ATOM 1938 N N . SER A 1 263 ? 15.562 -17.016 -4.27 1 96.12 263 SER A N 1
ATOM 1939 C CA . SER A 1 263 ? 16.219 -18.094 -5 1 96.12 263 SER A CA 1
ATOM 1940 C C . SER A 1 263 ? 16.031 -19.438 -4.309 1 96.12 263 SER A C 1
ATOM 1942 O O . SER A 1 263 ? 15.938 -20.484 -4.965 1 96.12 263 SER A O 1
ATOM 1944 N N . LEU A 1 264 ? 16.031 -19.344 -3.039 1 94.75 264 LEU A N 1
ATOM 1945 C CA . LEU A 1 264 ? 15.781 -20.531 -2.217 1 94.75 264 LEU A CA 1
ATOM 1946 C C . LEU A 1 264 ? 14.531 -20.344 -1.37 1 94.75 264 LEU A C 1
ATOM 1948 O O . LEU A 1 264 ? 14.469 -19.438 -0.527 1 94.75 264 LEU A O 1
ATOM 1952 N N . GLU A 1 265 ? 13.539 -21.172 -1.613 1 93.56 265 GLU A N 1
ATOM 1953 C CA . GLU A 1 265 ? 12.305 -21.172 -0.827 1 93.56 265 GLU A CA 1
ATOM 1954 C C . GLU A 1 265 ? 12.055 -22.547 -0.217 1 93.56 265 GLU A C 1
ATOM 1956 O O . GLU A 1 265 ? 12.328 -23.578 -0.844 1 93.56 265 GLU A O 1
ATOM 1961 N N . PRO A 1 266 ? 11.672 -22.562 0.994 1 94.19 266 PRO A N 1
ATOM 1962 C CA . PRO A 1 266 ? 11.164 -21.484 1.841 1 94.19 266 PRO A CA 1
ATOM 1963 C C . PRO A 1 266 ? 12.281 -20.672 2.492 1 94.19 266 PRO A C 1
ATOM 1965 O O . PRO A 1 266 ? 13.398 -21.156 2.641 1 94.19 266 PRO A O 1
ATOM 1968 N N . LEU A 1 267 ? 11.914 -19.359 2.879 1 96.44 267 LEU A N 1
ATOM 1969 C CA . LEU A 1 267 ? 12.781 -18.547 3.719 1 96.44 267 LEU A CA 1
ATOM 1970 C C . LEU A 1 267 ? 12.898 -19.141 5.121 1 96.44 267 LEU A C 1
ATOM 1972 O O . LEU A 1 267 ? 12.008 -19.859 5.57 1 96.44 267 LEU A O 1
ATOM 1976 N N . ALA A 1 268 ? 13.984 -18.797 5.727 1 96.38 268 ALA A N 1
ATOM 1977 C CA . ALA A 1 268 ? 14.18 -19.188 7.125 1 96.38 268 ALA A CA 1
ATOM 1978 C C . ALA A 1 268 ? 14.938 -18.109 7.891 1 96.38 268 ALA A C 1
ATOM 1980 O O . ALA A 1 268 ? 15.805 -17.422 7.324 1 96.38 268 ALA A O 1
ATOM 1981 N N . ARG A 1 269 ? 14.648 -17.953 9.156 1 96.25 269 ARG A N 1
ATOM 1982 C CA . ARG A 1 269 ? 15.258 -16.922 9.984 1 96.25 269 ARG A CA 1
ATOM 1983 C C . ARG A 1 269 ? 16.75 -17.203 10.203 1 96.25 269 ARG A C 1
ATOM 1985 O O . ARG A 1 269 ? 17.516 -16.281 10.461 1 96.25 269 ARG A O 1
ATOM 1992 N N . SER A 1 270 ? 17.078 -18.469 10.188 1 96 270 SER A N 1
ATOM 1993 C CA . SER A 1 270 ? 18.469 -18.859 10.375 1 96 270 SER A CA 1
ATOM 1994 C C . SER A 1 270 ? 18.906 -19.844 9.305 1 96 270 SER A C 1
ATOM 1996 O O . SER A 1 270 ? 18.109 -20.672 8.852 1 96 270 SER A O 1
ATOM 1998 N N . GLY A 1 271 ? 20.125 -19.734 8.883 1 95.31 271 GLY A N 1
ATOM 1999 C CA . GLY A 1 271 ? 20.688 -20.688 7.926 1 95.31 271 GLY A CA 1
ATOM 2000 C C . GLY A 1 271 ? 20.344 -20.359 6.488 1 95.31 271 GLY A C 1
ATOM 2001 O O . GLY A 1 271 ? 20.844 -21 5.562 1 95.31 271 GLY A O 1
ATOM 2002 N N . HIS A 1 272 ? 19.484 -19.438 6.32 1 96.81 272 HIS A N 1
ATOM 2003 C CA . HIS A 1 272 ? 19.125 -18.984 4.98 1 96.81 272 HIS A CA 1
ATOM 2004 C C . HIS A 1 272 ? 20.031 -17.844 4.523 1 96.81 272 HIS A C 1
ATOM 2006 O O . HIS A 1 272 ? 20.391 -16.984 5.324 1 96.81 272 HIS A O 1
ATOM 2012 N N . PRO A 1 273 ? 20.344 -17.766 3.236 1 96 273 PRO A N 1
ATOM 2013 C CA . PRO A 1 273 ? 21.219 -16.703 2.744 1 96 273 PRO A CA 1
ATOM 2014 C C . PRO A 1 273 ? 20.641 -15.305 2.986 1 96 273 PRO A C 1
ATOM 2016 O O . PRO A 1 273 ? 21.406 -14.336 3.105 1 96 273 PRO A O 1
ATOM 2019 N N . MET A 1 274 ? 19.391 -15.227 3.135 1 96.75 274 MET A N 1
ATOM 2020 C CA . MET A 1 274 ? 18.75 -13.922 3.277 1 96.75 274 MET A CA 1
ATOM 2021 C C . MET A 1 274 ? 18.344 -13.672 4.727 1 96.75 274 MET A C 1
ATOM 2023 O O . MET A 1 274 ? 17.594 -12.734 5.016 1 96.75 274 MET A O 1
ATOM 2027 N N . SER A 1 275 ? 18.844 -14.5 5.629 1 97.31 275 SER A N 1
ATOM 2028 C CA . SER A 1 275 ? 18.422 -14.453 7.023 1 97.31 275 SER A CA 1
ATOM 2029 C C . SER A 1 275 ? 18.734 -13.094 7.652 1 97.31 275 SER A C 1
ATOM 2031 O O . SER A 1 275 ? 18 -12.625 8.531 1 97.31 275 SER A O 1
ATOM 2033 N N . ALA A 1 276 ? 19.75 -12.398 7.133 1 97.62 276 ALA A N 1
ATOM 2034 C CA . ALA A 1 276 ? 20.188 -11.125 7.688 1 97.62 276 ALA A CA 1
ATOM 2035 C C . ALA A 1 276 ? 19.156 -10.031 7.434 1 97.62 276 ALA A C 1
ATOM 2037 O O . ALA A 1 276 ? 19.234 -8.953 8.031 1 97.62 276 ALA A O 1
ATOM 2038 N N . LEU A 1 277 ? 18.172 -10.281 6.594 1 98.06 277 LEU A N 1
ATOM 2039 C CA . LEU A 1 277 ? 17.203 -9.266 6.227 1 98.06 277 LEU A CA 1
ATOM 2040 C C . LEU A 1 277 ? 15.992 -9.305 7.16 1 98.06 277 LEU A C 1
ATOM 2042 O O . LEU A 1 277 ? 15.164 -8.391 7.156 1 98.06 277 LEU A O 1
ATOM 2046 N N . PHE A 1 278 ? 15.875 -10.367 7.965 1 97.5 278 PHE A N 1
ATOM 2047 C CA . PHE A 1 278 ? 14.773 -10.445 8.914 1 97.5 278 PHE A CA 1
ATOM 2048 C C . PHE A 1 278 ? 14.867 -9.336 9.953 1 97.5 278 PHE A C 1
ATOM 2050 O O . PHE A 1 278 ? 15.969 -8.961 10.359 1 97.5 278 PHE A O 1
ATOM 2057 N N . ASP A 1 279 ? 13.734 -8.758 10.328 1 93 279 ASP A N 1
ATOM 2058 C CA . ASP A 1 279 ? 13.547 -7.82 11.438 1 93 279 ASP A CA 1
ATOM 2059 C C . ASP A 1 279 ? 14.148 -6.453 11.102 1 93 279 ASP A C 1
ATOM 2061 O O . ASP A 1 279 ? 14.5 -5.691 12.008 1 93 279 ASP A O 1
ATOM 2065 N N . ARG A 1 280 ? 14.391 -6.215 9.828 1 95.75 280 ARG A N 1
ATOM 2066 C CA . ARG A 1 280 ? 14.75 -4.875 9.375 1 95.75 280 ARG A CA 1
ATOM 2067 C C . ARG A 1 280 ? 13.516 -4.07 9 1 95.75 280 ARG A C 1
ATOM 2069 O O . ARG A 1 280 ? 12.641 -4.562 8.289 1 95.75 280 ARG A O 1
ATOM 2076 N N . ASP A 1 281 ? 13.492 -2.883 9.414 1 93.31 281 ASP A N 1
ATOM 2077 C CA . ASP A 1 281 ? 12.305 -2.043 9.258 1 93.31 281 ASP A CA 1
ATOM 2078 C C . ASP A 1 281 ? 12.156 -1.572 7.812 1 93.31 281 ASP A C 1
ATOM 2080 O O . ASP A 1 281 ? 11.086 -1.092 7.418 1 93.31 281 ASP A O 1
ATOM 2084 N N . ASN A 1 282 ? 13.219 -1.604 7.062 1 97.81 282 ASN A N 1
ATOM 2085 C CA . ASN A 1 282 ? 13.195 -1.11 5.691 1 97.81 282 ASN A CA 1
ATOM 2086 C C . ASN A 1 282 ? 13.148 -2.256 4.684 1 97.81 282 ASN A C 1
ATOM 2088 O O . ASN A 1 282 ? 13.453 -2.064 3.504 1 97.81 282 ASN A O 1
ATOM 2092 N N . VAL A 1 283 ? 12.828 -3.48 5.168 1 98.75 283 VAL A N 1
ATOM 2093 C CA . VAL A 1 283 ? 12.695 -4.648 4.301 1 98.75 283 VAL A CA 1
ATOM 2094 C C . VAL A 1 283 ? 11.367 -5.348 4.582 1 98.75 283 VAL A C 1
ATOM 2096 O O . VAL A 1 283 ? 10.984 -5.516 5.742 1 98.75 283 VAL A O 1
ATOM 2099 N N . ILE A 1 284 ? 10.633 -5.621 3.572 1 98.81 284 ILE A N 1
ATOM 2100 C CA . ILE A 1 284 ? 9.461 -6.48 3.68 1 98.81 284 ILE A CA 1
ATOM 2101 C C . ILE A 1 284 ? 9.742 -7.828 3.016 1 98.81 284 ILE A C 1
ATOM 2103 O O . ILE A 1 284 ? 10.039 -7.887 1.819 1 98.81 284 ILE A O 1
ATOM 2107 N N . LEU A 1 285 ? 9.766 -8.836 3.797 1 98.62 285 LEU A N 1
ATOM 2108 C CA . LEU A 1 285 ? 9.875 -10.211 3.312 1 98.62 285 LEU A CA 1
ATOM 2109 C C . LEU A 1 285 ? 8.5 -10.852 3.189 1 98.62 285 LEU A C 1
ATOM 2111 O O . LEU A 1 285 ? 7.898 -11.25 4.191 1 98.62 285 LEU A O 1
ATOM 2115 N N . PHE A 1 286 ? 8.008 -10.914 1.962 1 98.56 286 PHE A N 1
ATOM 2116 C CA . PHE A 1 286 ? 6.707 -11.492 1.655 1 98.56 286 PHE A CA 1
ATOM 2117 C C . PHE A 1 286 ? 6.855 -12.898 1.098 1 98.56 286 PHE A C 1
ATOM 2119 O O . PHE A 1 286 ? 7.789 -13.18 0.345 1 98.56 286 PHE A O 1
ATOM 2126 N N . PRO A 1 287 ? 6.066 -13.844 1.472 1 98.19 287 PRO A N 1
ATOM 2127 C CA . PRO A 1 287 ? 6.336 -15.266 1.265 1 98.19 287 PRO A CA 1
ATOM 2128 C C . PRO A 1 287 ? 5.691 -15.812 -0.008 1 98.19 287 PRO A C 1
ATOM 2130 O O . PRO A 1 287 ? 5.039 -16.859 0.023 1 98.19 287 PRO A O 1
ATOM 2133 N N . HIS A 1 288 ? 6.012 -15.102 -1.119 1 97.5 288 HIS A N 1
ATOM 2134 C CA . HIS A 1 288 ? 5.539 -15.562 -2.418 1 97.5 288 HIS A CA 1
ATOM 2135 C C . HIS A 1 288 ? 4.016 -15.68 -2.439 1 97.5 288 HIS A C 1
ATOM 2137 O O . HIS A 1 288 ? 3.473 -16.688 -2.877 1 97.5 288 HIS A O 1
ATOM 2143 N N . LEU A 1 289 ? 3.32 -14.641 -1.901 1 98.19 289 LEU A N 1
ATOM 2144 C CA . LEU A 1 289 ? 1.867 -14.664 -1.774 1 98.19 289 LEU A CA 1
ATOM 2145 C C . LEU A 1 289 ? 1.236 -13.469 -2.482 1 98.19 289 LEU A C 1
ATOM 2147 O O . LEU A 1 289 ? 0.035 -13.227 -2.348 1 98.19 289 LEU A O 1
ATOM 2151 N N . THR A 1 290 ? 2.016 -12.719 -3.291 1 98.19 290 THR A N 1
ATOM 2152 C CA . THR A 1 290 ? 1.427 -11.562 -3.965 1 98.19 290 THR A CA 1
ATOM 2153 C C . THR A 1 290 ? 0.323 -12.008 -4.922 1 98.19 290 THR A C 1
ATOM 2155 O O . THR A 1 290 ? -0.554 -11.211 -5.273 1 98.19 290 THR A O 1
ATOM 2158 N N . PHE A 1 291 ? 0.339 -13.297 -5.316 1 97.62 291 PHE A N 1
ATOM 2159 C CA . PHE A 1 291 ? -0.675 -13.82 -6.23 1 97.62 291 PHE A CA 1
ATOM 2160 C C . PHE A 1 291 ? -1.928 -14.234 -5.465 1 97.62 291 PHE A C 1
ATOM 2162 O O . PHE A 1 291 ? -2.982 -14.445 -6.066 1 97.62 291 PHE A O 1
ATOM 2169 N N . PHE A 1 292 ? -1.871 -14.344 -4.152 1 98.44 292 PHE A N 1
ATOM 2170 C CA . PHE A 1 292 ? -2.795 -15.156 -3.371 1 98.44 292 PHE A CA 1
ATOM 2171 C C . PHE A 1 292 ? -3.934 -14.305 -2.822 1 98.44 292 PHE A C 1
ATOM 2173 O O . PHE A 1 292 ? -3.93 -13.938 -1.647 1 98.44 292 PHE A O 1
ATOM 2180 N N . THR A 1 293 ? -4.93 -14.016 -3.623 1 98.56 293 THR A N 1
ATOM 2181 C CA . THR A 1 293 ? -6.156 -13.312 -3.258 1 98.56 293 THR A CA 1
ATOM 2182 C C . THR A 1 293 ? -7.379 -14.18 -3.559 1 98.56 293 THR A C 1
ATOM 2184 O O . THR A 1 293 ? -7.289 -15.148 -4.309 1 98.56 293 THR A O 1
ATOM 2187 N N . HIS A 1 294 ? -8.5 -13.805 -2.959 1 98.31 294 HIS A N 1
ATOM 2188 C CA . HIS A 1 294 ? -9.75 -14.508 -3.238 1 98.31 294 HIS A CA 1
ATOM 2189 C C . HIS A 1 294 ? -10.062 -14.492 -4.73 1 98.31 294 HIS A C 1
ATOM 2191 O O . HIS A 1 294 ? -10.43 -15.523 -5.301 1 98.31 294 HIS A O 1
ATOM 2197 N N . GLU A 1 295 ? -9.922 -13.359 -5.344 1 98.5 295 GLU A N 1
ATOM 2198 C CA . GLU A 1 295 ? -10.266 -13.18 -6.75 1 98.5 295 GLU A CA 1
ATOM 2199 C C . GLU A 1 295 ? -9.32 -13.977 -7.652 1 98.5 295 GLU A C 1
ATOM 2201 O O . GLU A 1 295 ? -9.773 -14.695 -8.555 1 98.5 295 GLU A O 1
ATOM 2206 N N . ALA A 1 296 ? -8.023 -13.914 -7.414 1 98.5 296 ALA A N 1
ATOM 2207 C CA . ALA A 1 296 ? -7.043 -14.617 -8.234 1 98.5 296 ALA A CA 1
ATOM 2208 C C . ALA A 1 296 ? -7.191 -16.125 -8.102 1 98.5 296 ALA A C 1
ATOM 2210 O O . ALA A 1 296 ? -7.113 -16.859 -9.094 1 98.5 296 ALA A O 1
ATOM 2211 N N . MET A 1 297 ? -7.414 -16.578 -6.887 1 98.38 297 MET A N 1
ATOM 2212 C CA . MET A 1 297 ? -7.523 -18.016 -6.664 1 98.38 297 MET A CA 1
ATOM 2213 C C . MET A 1 297 ? -8.797 -18.578 -7.297 1 98.38 297 MET A C 1
ATOM 2215 O O . MET A 1 297 ? -8.812 -19.703 -7.781 1 98.38 297 MET A O 1
ATOM 2219 N N . ARG A 1 298 ? -9.844 -17.766 -7.293 1 98.19 298 ARG A N 1
ATOM 2220 C CA . ARG A 1 298 ? -11.039 -18.188 -8.016 1 98.19 298 ARG A CA 1
ATOM 2221 C C . ARG A 1 298 ? -10.75 -18.375 -9.5 1 98.19 298 ARG A C 1
ATOM 2223 O O . ARG A 1 298 ? -11.125 -19.391 -10.094 1 98.19 298 ARG A O 1
ATOM 2230 N N . ARG A 1 299 ? -10.047 -17.406 -10.078 1 98.31 299 ARG A N 1
ATOM 2231 C CA . ARG A 1 299 ? -9.664 -17.516 -11.484 1 98.31 299 ARG A CA 1
ATOM 2232 C C . ARG A 1 299 ? -8.766 -18.734 -11.719 1 98.31 299 ARG A C 1
ATOM 2234 O O . ARG A 1 299 ? -8.969 -19.484 -12.68 1 98.31 299 ARG A O 1
ATOM 2241 N N . LEU A 1 300 ? -7.805 -18.922 -10.852 1 98.56 300 LEU A N 1
ATOM 2242 C CA . LEU A 1 300 ? -6.875 -20.047 -10.977 1 98.56 300 LEU A CA 1
ATOM 2243 C C . LEU A 1 300 ? -7.617 -21.375 -10.922 1 98.56 300 LEU A C 1
ATOM 2245 O O . LEU A 1 300 ? -7.402 -22.234 -11.773 1 98.56 300 LEU A O 1
ATOM 2249 N N . GLU A 1 301 ? -8.477 -21.516 -9.938 1 98.62 301 GLU A N 1
ATOM 2250 C CA . GLU A 1 301 ? -9.18 -22.781 -9.727 1 98.62 301 GLU A CA 1
ATOM 2251 C C . GLU A 1 301 ? -10.125 -23.078 -10.883 1 98.62 301 GLU A C 1
ATOM 2253 O O . GLU A 1 301 ? -10.188 -24.219 -11.352 1 98.62 301 GLU A O 1
ATOM 2258 N N . ASP A 1 302 ? -10.812 -22.031 -11.391 1 98.5 302 ASP A N 1
ATOM 2259 C CA . ASP A 1 302 ? -11.727 -22.219 -12.516 1 98.5 302 ASP A CA 1
ATOM 2260 C C . ASP A 1 302 ? -10.969 -22.672 -13.766 1 98.5 302 ASP A C 1
ATOM 2262 O O . ASP A 1 302 ? -11.367 -23.641 -14.422 1 98.5 302 ASP A O 1
ATOM 2266 N N . ASP A 1 303 ? -9.914 -22 -14.055 1 98.44 303 ASP A N 1
ATOM 2267 C CA . ASP A 1 303 ? -9.141 -22.328 -15.25 1 98.44 303 ASP A CA 1
ATOM 2268 C C . ASP A 1 303 ? -8.461 -23.688 -15.117 1 98.44 303 ASP A C 1
ATOM 2270 O O . ASP A 1 303 ? -8.406 -24.453 -16.078 1 98.44 303 ASP A O 1
ATOM 2274 N N . THR A 1 304 ? -7.934 -23.969 -13.93 1 98.75 304 THR A N 1
ATOM 2275 C CA . THR A 1 304 ? -7.293 -25.25 -13.672 1 98.75 304 THR A CA 1
ATOM 2276 C C . THR A 1 304 ? -8.281 -26.391 -13.883 1 98.75 304 THR A C 1
ATOM 2278 O O . THR A 1 304 ? -7.977 -27.375 -14.57 1 98.75 304 THR A O 1
ATOM 2281 N N . LEU A 1 305 ? -9.484 -26.266 -13.336 1 98.69 305 LEU A N 1
ATOM 2282 C CA . LEU A 1 305 ? -10.5 -27.297 -13.469 1 98.69 305 LEU A CA 1
ATOM 2283 C C . LEU A 1 305 ? -10.875 -27.516 -14.93 1 98.69 305 LEU A C 1
ATOM 2285 O O . LEU A 1 305 ? -11.039 -28.656 -15.367 1 98.69 305 LEU A O 1
ATOM 2289 N N . ALA A 1 306 ? -10.992 -26.406 -15.617 1 98.56 306 ALA A N 1
ATOM 2290 C CA . ALA A 1 306 ? -11.312 -26.516 -17.031 1 98.56 306 ALA A CA 1
ATOM 2291 C C . ALA A 1 306 ? -10.266 -27.344 -17.781 1 98.56 306 ALA A C 1
ATOM 2293 O O . ALA A 1 306 ? -10.602 -28.234 -18.562 1 98.56 306 ALA A O 1
ATOM 2294 N N . ARG A 1 307 ? -8.961 -27.109 -17.5 1 98.62 307 ARG A N 1
ATOM 2295 C CA . ARG A 1 307 ? -7.879 -27.859 -18.125 1 98.62 307 ARG A CA 1
ATOM 2296 C C . ARG A 1 307 ? -7.906 -29.328 -17.688 1 98.62 307 ARG A C 1
ATOM 2298 O O . ARG A 1 307 ? -7.719 -30.234 -18.5 1 98.62 307 ARG A O 1
ATOM 2305 N N . CYS A 1 308 ? -8.164 -29.531 -16.406 1 98.69 308 CYS A N 1
ATOM 2306 C CA . CYS A 1 308 ? -8.234 -30.906 -15.875 1 98.69 308 CYS A CA 1
ATOM 2307 C C . CYS A 1 308 ? -9.305 -31.703 -16.609 1 98.69 308 CYS A C 1
ATOM 2309 O O . CYS A 1 308 ? -9.062 -32.844 -17.031 1 98.69 308 CYS A O 1
ATOM 2311 N N . PHE A 1 309 ? -10.406 -31.109 -16.797 1 98.5 309 PHE A N 1
ATOM 2312 C CA . PHE A 1 309 ? -11.523 -31.828 -17.375 1 98.5 309 PHE A CA 1
ATOM 2313 C C . PHE A 1 309 ? -11.32 -32.031 -18.875 1 98.5 309 PHE A C 1
ATOM 2315 O O . PHE A 1 309 ? -11.734 -33.031 -19.453 1 98.5 309 PHE A O 1
ATOM 2322 N N . GLU A 1 310 ? -10.664 -31.062 -19.5 1 98.56 310 GLU A N 1
ATOM 2323 C CA . GLU A 1 310 ? -10.273 -31.297 -20.891 1 98.56 310 GLU A CA 1
ATOM 2324 C C . GLU A 1 310 ? -9.406 -32.531 -21.031 1 98.56 310 GLU A C 1
ATOM 2326 O O . GLU A 1 310 ? -9.664 -33.406 -21.875 1 98.56 310 GLU A O 1
ATOM 2331 N N . VAL A 1 311 ? -8.453 -32.719 -20.125 1 98.06 311 VAL A N 1
ATOM 2332 C CA . VAL A 1 311 ? -7.555 -33.844 -20.141 1 98.06 311 VAL A CA 1
ATOM 2333 C C . VAL A 1 311 ? -8.344 -35.125 -19.859 1 98.06 311 VAL A C 1
ATOM 2335 O O . VAL A 1 311 ? -8.234 -36.094 -20.609 1 98.06 311 VAL A O 1
ATOM 2338 N N . LEU A 1 312 ? -9.156 -35.125 -18.859 1 97.5 312 LEU A N 1
ATOM 2339 C CA . LEU A 1 312 ? -9.852 -36.344 -18.391 1 97.5 312 LEU A CA 1
ATOM 2340 C C . LEU A 1 312 ? -10.914 -36.75 -19.391 1 97.5 312 LEU A C 1
ATOM 2342 O O . LEU A 1 312 ? -11.227 -37.969 -19.5 1 97.5 312 LEU A O 1
ATOM 2346 N N . ASP A 1 313 ? -11.383 -35.812 -20.141 1 97.38 313 ASP A N 1
ATOM 2347 C CA . ASP A 1 313 ? -12.422 -36.125 -21.125 1 97.38 313 ASP A CA 1
ATOM 2348 C C . ASP A 1 313 ? -11.812 -36.5 -22.469 1 97.38 313 ASP A C 1
ATOM 2350 O O . ASP A 1 313 ? -12.531 -36.812 -23.422 1 97.38 313 ASP A O 1
ATOM 2354 N N . GLY A 1 314 ? -10.586 -36.375 -22.562 1 96.5 314 GLY A N 1
ATOM 2355 C CA . GLY A 1 314 ? -9.914 -36.75 -23.797 1 96.5 314 GLY A CA 1
ATOM 2356 C C . GLY A 1 314 ? -10.008 -35.688 -24.875 1 96.5 314 GLY A C 1
ATOM 2357 O O . GLY A 1 314 ? -9.922 -35.969 -26.062 1 96.5 314 GLY A O 1
ATOM 2358 N N . ARG A 1 315 ? -10.266 -34.469 -24.438 1 97.88 315 ARG A N 1
ATOM 2359 C CA . ARG A 1 315 ? -10.297 -33.312 -25.344 1 97.88 315 ARG A CA 1
ATOM 2360 C C . ARG A 1 315 ? -8.938 -32.625 -25.406 1 97.88 315 ARG A C 1
ATOM 2362 O O . ARG A 1 315 ? -8.141 -32.75 -24.469 1 97.88 315 ARG A O 1
ATOM 2369 N N . PRO A 1 316 ? -8.664 -32 -26.547 1 97.81 316 PRO A N 1
ATOM 2370 C CA . PRO A 1 316 ? -7.43 -31.203 -26.562 1 97.81 316 PRO A CA 1
ATOM 2371 C C . PRO A 1 316 ? -7.387 -30.156 -25.453 1 97.81 316 PRO A C 1
ATOM 2373 O O . PRO A 1 316 ? -8.391 -29.5 -25.188 1 97.81 316 PRO A O 1
ATOM 2376 N N . VAL A 1 317 ? -6.258 -30.094 -24.828 1 98.31 317 VAL A N 1
ATOM 2377 C CA . VAL A 1 317 ? -6.094 -29.156 -23.719 1 98.31 317 VAL A CA 1
ATOM 2378 C C . VAL A 1 317 ? -5.793 -27.766 -24.266 1 98.31 317 VAL A C 1
ATOM 2380 O O . VAL A 1 317 ? -4.93 -27.594 -25.141 1 98.31 317 VAL A O 1
ATOM 2383 N N . THR A 1 318 ? -6.488 -26.734 -23.812 1 98.31 318 THR A N 1
ATOM 2384 C CA . THR A 1 318 ? -6.312 -25.359 -24.25 1 98.31 318 THR A CA 1
ATOM 2385 C C . THR A 1 318 ? -5.055 -24.75 -23.641 1 98.31 318 THR A C 1
ATOM 2387 O O . THR A 1 318 ? -4.965 -24.609 -22.422 1 98.31 318 THR A O 1
ATOM 2390 N N . VAL A 1 319 ? -4.059 -24.391 -24.391 1 98.31 319 VAL A N 1
ATOM 2391 C CA . VAL A 1 319 ? -2.826 -23.734 -23.953 1 98.31 319 VAL A CA 1
ATOM 2392 C C . VAL A 1 319 ? -2.859 -22.266 -24.328 1 98.31 319 VAL A C 1
ATOM 2394 O O . VAL A 1 319 ? -2.828 -21.906 -25.5 1 98.31 319 VAL A O 1
ATOM 2397 N N . ARG A 1 320 ? -2.906 -21.422 -23.328 1 96.94 320 ARG A N 1
ATOM 2398 C CA . ARG A 1 320 ? -2.975 -19.984 -23.547 1 96.94 320 ARG A CA 1
ATOM 2399 C C . ARG A 1 320 ? -1.596 -19.344 -23.422 1 96.94 320 ARG A C 1
ATOM 2401 O O . ARG A 1 320 ? -1.355 -18.266 -23.969 1 96.94 320 ARG A O 1
ATOM 2408 N N . SER A 1 321 ? -0.669 -20.062 -22.75 1 95.69 321 SER A N 1
ATOM 2409 C CA . SER A 1 321 ? 0.685 -19.562 -22.547 1 95.69 321 SER A CA 1
ATOM 2410 C C . SER A 1 321 ? 1.423 -19.422 -23.875 1 95.69 321 SER A C 1
ATOM 2412 O O . SER A 1 321 ? 1.289 -20.281 -24.75 1 95.69 321 SER A O 1
ATOM 2414 N N . ARG A 1 322 ? 2.207 -18.375 -23.969 1 92.06 322 ARG A N 1
ATOM 2415 C CA . ARG A 1 322 ? 3 -18.172 -25.188 1 92.06 322 ARG A CA 1
ATOM 2416 C C . ARG A 1 322 ? 4.426 -18.672 -25 1 92.06 322 ARG A C 1
ATOM 2418 O O . ARG A 1 322 ? 5.277 -18.484 -25.859 1 92.06 322 ARG A O 1
ATOM 2425 N N . ASP A 1 323 ? 4.66 -19.297 -23.875 1 92.38 323 ASP A N 1
ATOM 2426 C CA . ASP A 1 323 ? 5.973 -19.891 -23.641 1 92.38 323 ASP A CA 1
ATOM 2427 C C . ASP A 1 323 ? 6.324 -20.891 -24.734 1 92.38 323 ASP A C 1
ATOM 2429 O O . ASP A 1 323 ? 5.559 -21.812 -25 1 92.38 323 ASP A O 1
ATOM 2433 N N . PRO A 1 324 ? 7.477 -20.719 -25.344 1 93.62 324 PRO A N 1
ATOM 2434 C CA . PRO A 1 324 ? 7.82 -21.594 -26.469 1 93.62 324 PRO A CA 1
ATOM 2435 C C . PRO A 1 324 ? 7.871 -23.062 -26.062 1 93.62 324 PRO A C 1
ATOM 2437 O O . PRO A 1 324 ? 7.621 -23.938 -26.891 1 93.62 324 PRO A O 1
ATOM 2440 N N . ARG A 1 325 ? 8.125 -23.406 -24.891 1 94.06 325 ARG A N 1
ATOM 2441 C CA . ARG A 1 325 ? 8.195 -24.797 -24.438 1 94.06 325 ARG A CA 1
ATOM 2442 C C . ARG A 1 325 ? 6.824 -25.469 -24.5 1 94.06 325 ARG A C 1
ATOM 2444 O O . ARG A 1 325 ? 6.719 -26.656 -24.781 1 94.06 325 ARG A O 1
ATOM 2451 N N . LEU A 1 326 ? 5.82 -24.656 -24.109 1 97.62 326 LEU A N 1
ATOM 2452 C CA . LEU A 1 326 ? 4.453 -25.172 -24.172 1 97.62 326 LEU A CA 1
ATOM 2453 C C . LEU A 1 326 ? 3.918 -25.141 -25.594 1 97.62 326 LEU A C 1
ATOM 2455 O O . LEU A 1 326 ? 3.158 -26.016 -26 1 97.62 326 LEU A O 1
ATOM 2459 N N . ARG A 1 327 ? 4.379 -24.219 -26.406 1 96.88 327 ARG A N 1
ATOM 2460 C CA . ARG A 1 327 ? 3.891 -24.016 -27.766 1 96.88 327 ARG A CA 1
ATOM 2461 C C . ARG A 1 327 ? 4.48 -25.062 -28.719 1 96.88 327 ARG A C 1
ATOM 2463 O O . ARG A 1 327 ? 3.973 -25.266 -29.812 1 96.88 327 ARG A O 1
ATOM 2470 N N . ALA A 1 328 ? 5.465 -25.703 -28.266 1 97.19 328 ALA A N 1
ATOM 2471 C CA . ALA A 1 328 ? 6.141 -26.703 -29.094 1 97.19 328 ALA A CA 1
ATOM 2472 C C . ALA A 1 328 ? 5.348 -28 -29.141 1 97.19 328 ALA A C 1
ATOM 2474 O O . ALA A 1 328 ? 5.617 -28.875 -29.969 1 97.19 328 ALA A O 1
ATOM 2475 N N . GLN A 1 329 ? 4.391 -28.094 -28.281 1 97.31 329 GLN A N 1
ATOM 2476 C CA . GLN A 1 329 ? 3.623 -29.328 -28.203 1 97.31 329 GLN A CA 1
ATOM 2477 C C . GLN A 1 329 ? 2.809 -29.547 -29.469 1 97.31 329 GLN A C 1
ATOM 2479 O O . GLN A 1 329 ? 2.352 -28.594 -30.094 1 97.31 329 GLN A O 1
ATOM 2484 N N . THR A 1 330 ? 2.576 -30.875 -29.828 1 94.06 330 THR A N 1
ATOM 2485 C CA . THR A 1 330 ? 1.909 -31.141 -31.094 1 94.06 330 THR A CA 1
ATOM 2486 C C . THR A 1 330 ? 0.731 -32.094 -30.906 1 94.06 330 THR A C 1
ATOM 2488 O O . THR A 1 330 ? -0.066 -32.312 -31.828 1 94.06 330 THR A O 1
ATOM 2491 N N . THR A 1 331 ? 0.625 -32.625 -29.797 1 94.31 331 THR A N 1
ATOM 2492 C CA . THR A 1 331 ? -0.423 -33.625 -29.562 1 94.31 331 THR A CA 1
ATOM 2493 C C . THR A 1 331 ? -1.237 -33.25 -28.328 1 94.31 331 THR A C 1
ATOM 2495 O O . THR A 1 331 ? -0.679 -32.844 -27.312 1 94.31 331 THR A O 1
ATOM 2498 N N . GLY A 1 332 ? -2.535 -33.375 -28.438 1 96.06 332 GLY A N 1
ATOM 2499 C CA . GLY A 1 332 ? -3.42 -33.281 -27.297 1 96.06 332 GLY A CA 1
ATOM 2500 C C . GLY A 1 332 ? -3.611 -31.844 -26.828 1 96.06 332 GLY A C 1
ATOM 2501 O O . GLY A 1 332 ? -4.074 -31.609 -25.703 1 96.06 332 GLY A O 1
ATOM 2502 N N . VAL A 1 333 ? -3.152 -30.844 -27.594 1 98 333 VAL A N 1
ATOM 2503 C CA . VAL A 1 333 ? -3.23 -29.438 -27.172 1 98 333 VAL A CA 1
ATOM 2504 C C . VAL A 1 333 ? -3.918 -28.609 -28.25 1 98 333 VAL A C 1
ATOM 2506 O O . VAL A 1 333 ? -3.947 -29 -29.422 1 98 333 VAL A O 1
ATOM 2509 N N . GLU A 1 334 ? -4.594 -27.625 -27.859 1 97.88 334 GLU A N 1
ATOM 2510 C CA . GLU A 1 334 ? -5.113 -26.547 -28.703 1 97.88 334 GLU A CA 1
ATOM 2511 C C . GLU A 1 334 ? -4.633 -25.172 -28.203 1 97.88 334 GLU A C 1
ATOM 2513 O O . GLU A 1 334 ? -4.766 -24.859 -27.016 1 97.88 334 GLU A O 1
ATOM 2518 N N . PHE A 1 335 ? -4.066 -24.422 -29.141 1 96.62 335 PHE A N 1
ATOM 2519 C CA . PHE A 1 335 ? -3.459 -23.141 -28.75 1 96.62 335 PHE A CA 1
ATOM 2520 C C . PHE A 1 335 ? -4.445 -22 -28.922 1 96.62 335 PHE A C 1
ATOM 2522 O O . PHE A 1 335 ? -5.176 -21.953 -29.922 1 96.62 335 PHE A O 1
ATOM 2529 N N . ARG A 1 336 ? -4.629 -21.188 -27.938 1 91.69 336 ARG A N 1
ATOM 2530 C CA . ARG A 1 336 ? -5.449 -19.984 -28 1 91.69 336 ARG A CA 1
ATOM 2531 C C . ARG A 1 336 ? -4.633 -18.75 -27.625 1 91.69 336 ARG A C 1
ATOM 2533 O O . ARG A 1 336 ? -3.709 -18.828 -26.812 1 91.69 336 ARG A O 1
ATOM 2540 N N . MET B 1 1 ? 13.281 40.562 16.406 1 96.12 1 MET B N 1
ATOM 2541 C CA . MET B 1 1 ? 11.922 40.031 16.531 1 96.12 1 MET B CA 1
ATOM 2542 C C . MET B 1 1 ? 11.914 38.656 17.188 1 96.12 1 MET B C 1
ATOM 2544 O O . MET B 1 1 ? 12.906 37.938 17.109 1 96.12 1 MET B O 1
ATOM 2548 N N . LYS B 1 2 ? 10.828 38.344 17.875 1 98.31 2 LYS B N 1
ATOM 2549 C CA . LYS B 1 2 ? 10.719 37.094 18.609 1 98.31 2 LYS B CA 1
ATOM 2550 C C . LYS B 1 2 ? 9.57 36.25 18.094 1 98.31 2 LYS B C 1
ATOM 2552 O O . LYS B 1 2 ? 8.453 36.719 17.922 1 98.31 2 LYS B O 1
ATOM 2557 N N . ALA B 1 3 ? 9.914 35 17.766 1 98.75 3 ALA B N 1
ATOM 2558 C CA . ALA B 1 3 ? 8.906 34.031 17.375 1 98.75 3 ALA B CA 1
ATOM 2559 C C . ALA B 1 3 ? 8.852 32.875 18.359 1 98.75 3 ALA B C 1
ATOM 2561 O O . ALA B 1 3 ? 9.883 32.406 18.844 1 98.75 3 ALA B O 1
ATOM 2562 N N . VAL B 1 4 ? 7.668 32.469 18.688 1 98.81 4 VAL B N 1
ATOM 2563 C CA . VAL B 1 4 ? 7.457 31.281 19.547 1 98.81 4 VAL B CA 1
ATOM 2564 C C . VAL B 1 4 ? 6.758 30.188 18.75 1 98.81 4 VAL B C 1
ATOM 2566 O O . VAL B 1 4 ? 5.668 30.391 18.203 1 98.81 4 VAL B O 1
ATOM 2569 N N . ARG B 1 5 ? 7.402 29.078 18.641 1 98.75 5 ARG B N 1
ATOM 2570 C CA . ARG B 1 5 ? 6.836 27.906 17.969 1 98.75 5 ARG B CA 1
ATOM 2571 C C . ARG B 1 5 ? 6.496 26.812 18.969 1 98.75 5 ARG B C 1
ATOM 2573 O O . ARG B 1 5 ? 7.375 26.312 19.672 1 98.75 5 ARG B O 1
ATOM 2580 N N . THR B 1 6 ? 5.25 26.469 19.016 1 98.06 6 THR B N 1
ATOM 2581 C CA . THR B 1 6 ? 4.824 25.375 19.891 1 98.06 6 THR B CA 1
ATOM 2582 C C . THR B 1 6 ? 4.902 24.031 19.156 1 98.06 6 THR B C 1
ATOM 2584 O O . THR B 1 6 ? 5.27 23.984 17.984 1 98.06 6 THR B O 1
ATOM 2587 N N . ASP B 1 7 ? 4.66 22.906 19.859 1 96.94 7 ASP B N 1
ATOM 2588 C CA . ASP B 1 7 ? 4.609 21.562 19.297 1 96.94 7 ASP B CA 1
ATOM 2589 C C . ASP B 1 7 ? 5.957 21.188 18.688 1 96.94 7 ASP B C 1
ATOM 2591 O O . ASP B 1 7 ? 6.02 20.75 17.531 1 96.94 7 ASP B O 1
ATOM 2595 N N . ARG B 1 8 ? 7.039 21.406 19.484 1 96.75 8 ARG B N 1
ATOM 2596 C CA . ARG B 1 8 ? 8.391 21.188 18.984 1 96.75 8 ARG B CA 1
ATOM 2597 C C . ARG B 1 8 ? 8.609 19.734 18.594 1 96.75 8 ARG B C 1
ATOM 2599 O O . ARG B 1 8 ? 9.516 19.422 17.828 1 96.75 8 ARG B O 1
ATOM 2606 N N . GLU B 1 9 ? 7.711 18.828 19.062 1 94.62 9 GLU B N 1
ATOM 2607 C CA . GLU B 1 9 ? 7.777 17.406 18.719 1 94.62 9 GLU B CA 1
ATOM 2608 C C . GLU B 1 9 ? 7.582 17.203 17.219 1 94.62 9 GLU B C 1
ATOM 2610 O O . GLU B 1 9 ? 8.031 16.188 16.672 1 94.62 9 GLU B O 1
ATOM 2615 N N . LEU B 1 10 ? 6.832 18.094 16.594 1 95.88 10 LEU B N 1
ATOM 2616 C CA . LEU B 1 10 ? 6.824 18.125 15.141 1 95.88 10 LEU B CA 1
ATOM 2617 C C . LEU B 1 10 ? 8.047 18.859 14.594 1 95.88 10 LEU B C 1
ATOM 2619 O O . LEU B 1 10 ? 8.062 20.094 14.547 1 95.88 10 LEU B O 1
ATOM 2623 N N . GLU B 1 11 ? 8.992 18.125 14.203 1 96.25 11 GLU B N 1
ATOM 2624 C CA . GLU B 1 11 ? 10.258 18.703 13.781 1 96.25 11 GLU B CA 1
ATOM 2625 C C . GLU B 1 11 ? 10.125 19.391 12.422 1 96.25 11 GLU B C 1
ATOM 2627 O O . GLU B 1 11 ? 9.695 18.781 11.445 1 96.25 11 GLU B O 1
ATOM 2632 N N . CYS B 1 12 ? 10.461 20.594 12.406 1 96.69 12 CYS B N 1
ATOM 2633 C CA . CYS B 1 12 ? 10.5 21.406 11.195 1 96.69 12 CYS B CA 1
ATOM 2634 C C . CYS B 1 12 ? 11.812 22.172 11.094 1 96.69 12 CYS B C 1
ATOM 2636 O O . CYS B 1 12 ? 11.82 23.406 11.188 1 96.69 12 CYS B O 1
ATOM 2638 N N . PRO B 1 13 ? 12.859 21.484 10.797 1 97.56 13 PRO B N 1
ATOM 2639 C CA . PRO B 1 13 ? 14.18 22.109 10.828 1 97.56 13 PRO B CA 1
ATOM 2640 C C . PRO B 1 13 ? 14.297 23.266 9.844 1 97.56 13 PRO B C 1
ATOM 2642 O O . PRO B 1 13 ? 15.016 24.234 10.109 1 97.56 13 PRO B O 1
ATOM 2645 N N . GLY B 1 14 ? 13.625 23.172 8.758 1 97.88 14 GLY B N 1
ATOM 2646 C CA . GLY B 1 14 ? 13.664 24.25 7.781 1 97.88 14 GLY B CA 1
ATOM 2647 C C . GLY B 1 14 ? 13.047 25.547 8.281 1 97.88 14 GLY B C 1
ATOM 2648 O O . GLY B 1 14 ? 13.555 26.625 8 1 97.88 14 GLY B O 1
ATOM 2649 N N . ILE B 1 15 ? 11.945 25.406 9.008 1 98.44 15 ILE B N 1
ATOM 2650 C CA . ILE B 1 15 ? 11.305 26.578 9.586 1 98.44 15 ILE B CA 1
ATOM 2651 C C . ILE B 1 15 ? 12.242 27.234 10.602 1 98.44 15 ILE B C 1
ATOM 2653 O O . ILE B 1 15 ? 12.469 28.453 10.555 1 98.44 15 ILE B O 1
ATOM 2657 N N . ASP B 1 16 ? 12.766 26.391 11.5 1 98.44 16 ASP B N 1
ATOM 2658 C CA . ASP B 1 16 ? 13.617 26.891 12.578 1 98.44 16 ASP B CA 1
ATOM 2659 C C . ASP B 1 16 ? 14.859 27.578 12.016 1 98.44 16 ASP B C 1
ATOM 2661 O O . ASP B 1 16 ? 15.188 28.703 12.414 1 98.44 16 ASP B O 1
ATOM 2665 N N . ALA B 1 17 ? 15.484 26.938 11.109 1 98.38 17 ALA B N 1
ATOM 2666 C CA . ALA B 1 17 ? 16.703 27.484 10.5 1 98.38 17 ALA B CA 1
ATOM 2667 C C . ALA B 1 17 ? 16.391 28.75 9.727 1 98.38 17 ALA B C 1
ATOM 2669 O O . ALA B 1 17 ? 17.172 29.703 9.758 1 98.38 17 ALA B O 1
ATOM 2670 N N . GLY B 1 18 ? 15.312 28.734 8.992 1 98.38 18 GLY B N 1
ATOM 2671 C CA . GLY B 1 18 ? 14.938 29.906 8.211 1 98.38 18 GLY B CA 1
ATOM 2672 C C . GLY B 1 18 ? 14.688 31.141 9.055 1 98.38 18 GLY B C 1
ATOM 2673 O O . GLY B 1 18 ? 15.141 32.219 8.719 1 98.38 18 GLY B O 1
ATOM 2674 N N . LEU B 1 19 ? 14 31 10.148 1 98.62 19 LEU B N 1
ATOM 2675 C CA . LEU B 1 19 ? 13.719 32.094 11.047 1 98.62 19 LEU B CA 1
ATOM 2676 C C . LEU B 1 19 ? 15.008 32.625 11.688 1 98.62 19 LEU B C 1
ATOM 2678 O O . LEU B 1 19 ? 15.242 33.844 11.719 1 98.62 19 LEU B O 1
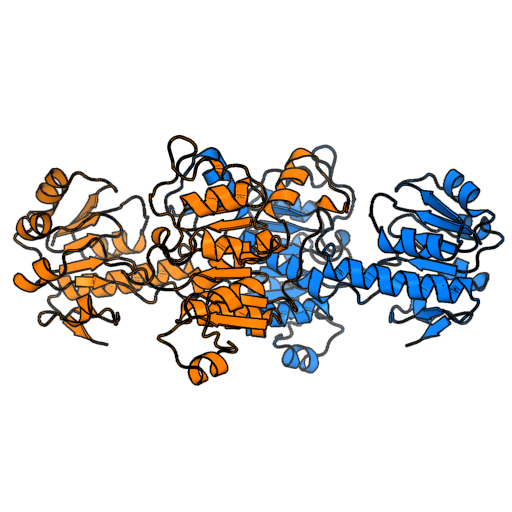ATOM 2682 N N . ARG B 1 20 ? 15.82 31.719 12.141 1 98.38 20 ARG B N 1
ATOM 2683 C CA . ARG B 1 20 ? 17.078 32.094 12.773 1 98.38 20 ARG B CA 1
ATOM 2684 C C . ARG B 1 20 ? 17.984 32.812 11.773 1 98.38 20 ARG B C 1
ATOM 2686 O O . ARG B 1 20 ? 18.688 33.75 12.133 1 98.38 20 ARG B O 1
ATOM 2693 N N . ALA B 1 21 ? 17.969 32.344 10.586 1 98 21 ALA B N 1
ATOM 2694 C CA . ALA B 1 21 ? 18.812 32.938 9.547 1 98 21 ALA B CA 1
ATOM 2695 C C . ALA B 1 21 ? 18.438 34.375 9.289 1 98 21 ALA B C 1
ATOM 2697 O O . ALA B 1 21 ? 19.266 35.188 8.859 1 98 21 ALA B O 1
ATOM 2698 N N . ARG B 1 22 ? 17.25 34.719 9.633 1 97.12 22 ARG B N 1
ATOM 2699 C CA . ARG B 1 22 ? 16.781 36.094 9.422 1 97.12 22 ARG B CA 1
ATOM 2700 C C . ARG B 1 22 ? 16.938 36.906 10.688 1 97.12 22 ARG B C 1
ATOM 2702 O O . ARG B 1 22 ? 16.422 38.031 10.773 1 97.12 22 ARG B O 1
ATOM 2709 N N . GLY B 1 23 ? 17.531 36.281 11.672 1 97.69 23 GLY B N 1
ATOM 2710 C CA . GLY B 1 23 ? 17.812 37 12.898 1 97.69 23 GLY B CA 1
ATOM 2711 C C . GLY B 1 23 ? 16.656 36.969 13.891 1 97.69 23 GLY B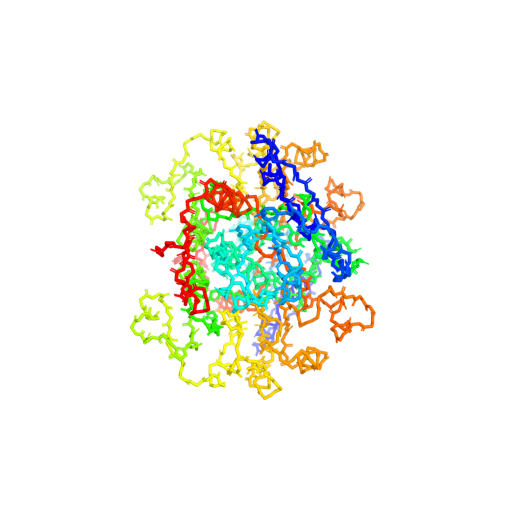 C 1
ATOM 2712 O O . GLY B 1 23 ? 16.641 37.75 14.859 1 97.69 23 GLY B O 1
ATOM 2713 N N . VAL B 1 24 ? 15.703 36.125 13.648 1 98.31 24 VAL B N 1
ATOM 2714 C CA . VAL B 1 24 ? 14.555 36 14.539 1 98.31 24 VAL B CA 1
ATOM 2715 C C . VAL B 1 24 ? 14.945 35.219 15.781 1 98.31 24 VAL B C 1
ATOM 2717 O O . VAL B 1 24 ? 15.578 34.156 15.68 1 98.31 24 VAL B O 1
ATOM 2720 N N . GLU B 1 25 ? 14.703 35.781 16.969 1 98.5 25 GLU B N 1
ATOM 2721 C CA . GLU B 1 25 ? 14.82 35 18.188 1 98.5 25 GLU B CA 1
ATOM 2722 C C . GLU B 1 25 ? 13.719 33.938 18.281 1 98.5 25 GLU B C 1
ATOM 2724 O O . GLU B 1 25 ? 12.555 34.25 18.516 1 98.5 25 GLU B O 1
ATOM 2729 N N . LEU B 1 26 ? 14.125 32.719 18.078 1 98.62 26 LEU B N 1
ATOM 2730 C CA . LEU B 1 26 ? 13.148 31.641 18.031 1 98.62 26 LEU B CA 1
ATOM 2731 C C . LEU B 1 26 ? 13.141 30.859 19.344 1 98.62 26 LEU B C 1
ATOM 2733 O O . LEU B 1 26 ? 14.18 30.391 19.797 1 98.62 26 LEU B O 1
ATOM 2737 N N . VAL B 1 27 ? 11.969 30.766 19.938 1 98.5 27 VAL B N 1
ATOM 2738 C CA . VAL B 1 27 ? 11.742 29.922 21.109 1 98.5 27 VAL B CA 1
ATOM 2739 C C . VAL B 1 27 ? 10.812 28.766 20.734 1 98.5 27 VAL B C 1
ATOM 2741 O O . VAL B 1 27 ? 9.734 28.984 20.188 1 98.5 27 VAL B O 1
ATOM 2744 N N . THR B 1 28 ? 11.25 27.562 21.016 1 98.38 28 THR B N 1
ATOM 2745 C CA . THR B 1 28 ? 10.414 26.391 20.75 1 98.38 28 THR B CA 1
ATOM 2746 C C . THR B 1 28 ? 9.883 25.812 22.062 1 98.38 28 THR B C 1
ATOM 2748 O O . THR B 1 28 ? 10.617 25.719 23.047 1 98.38 28 THR B O 1
ATOM 2751 N N . LEU B 1 29 ? 8.602 25.531 22.094 1 98.44 29 LEU B N 1
ATOM 2752 C CA . LEU B 1 29 ? 7.938 25 23.281 1 98.44 29 LEU B CA 1
ATOM 2753 C C . LEU B 1 29 ? 7.309 23.641 22.984 1 98.44 29 LEU B C 1
ATOM 2755 O O . LEU B 1 29 ? 6.945 23.359 21.844 1 98.44 29 LEU B O 1
ATOM 2759 N N . PRO B 1 30 ? 7.148 22.75 23.953 1 96.75 30 PRO B N 1
ATOM 2760 C CA . PRO B 1 30 ? 6.598 21.406 23.719 1 96.75 30 PRO B CA 1
ATOM 2761 C C . PRO B 1 30 ? 5.078 21.422 23.578 1 96.75 30 PRO B C 1
ATOM 2763 O O . PRO B 1 30 ? 4.414 22.375 23.984 1 96.75 30 PRO B O 1
ATOM 2766 N N . ASP B 1 31 ? 4.664 20.359 22.953 1 92.38 31 ASP B N 1
ATOM 2767 C CA . ASP B 1 31 ? 3.234 20.078 22.984 1 92.38 31 ASP B CA 1
ATOM 2768 C C . ASP B 1 31 ? 2.746 19.906 24.422 1 92.38 31 ASP B C 1
ATOM 2770 O O . ASP B 1 31 ? 3.473 19.391 25.281 1 92.38 31 ASP B O 1
ATOM 2774 N N . GLY B 1 32 ? 1.578 20.391 24.688 1 91.25 32 GLY B N 1
ATOM 2775 C CA . GLY B 1 32 ? 1.002 20.219 26 1 91.25 32 GLY B CA 1
ATOM 2776 C C . GLY B 1 32 ? 1.468 21.25 27 1 91.25 32 GLY B C 1
ATOM 2777 O O . GLY B 1 32 ? 1.161 21.156 28.203 1 91.25 32 GLY B O 1
ATOM 2778 N N . ILE B 1 33 ? 2.207 22.234 26.531 1 96.19 33 ILE B N 1
ATOM 2779 C CA . ILE B 1 33 ? 2.631 23.312 27.422 1 96.19 33 ILE B CA 1
ATOM 2780 C C . ILE B 1 33 ? 1.415 23.922 28.109 1 96.19 33 ILE B C 1
ATOM 2782 O O . ILE B 1 33 ? 0.393 24.188 27.469 1 96.19 33 ILE B O 1
ATOM 2786 N N . PRO B 1 34 ? 1.505 24.062 29.453 1 97.12 34 PRO B N 1
ATOM 2787 C CA . PRO B 1 34 ? 0.401 24.734 30.156 1 97.12 34 PRO B CA 1
ATOM 2788 C C . PRO B 1 34 ? 0.136 26.141 29.656 1 97.12 34 PRO B C 1
ATOM 2790 O O . PRO B 1 34 ? 1.076 26.875 29.328 1 97.12 34 PRO B O 1
ATOM 2793 N N . GLU B 1 35 ? -1.084 26.453 29.625 1 97.75 35 GLU B N 1
ATOM 2794 C CA . GLU B 1 35 ? -1.49 27.734 29.078 1 97.75 35 GLU B CA 1
ATOM 2795 C C . GLU B 1 35 ? -0.761 28.891 29.766 1 97.75 35 GLU B C 1
ATOM 2797 O O . GLU B 1 35 ? -0.344 29.844 29.109 1 97.75 35 GLU B O 1
ATOM 2802 N N . THR B 1 36 ? -0.532 28.844 31.125 1 97.69 36 THR B N 1
ATOM 2803 C CA . THR B 1 36 ? 0.125 29.906 31.875 1 97.69 36 THR B CA 1
ATOM 2804 C C . THR B 1 36 ? 1.571 30.078 31.422 1 97.69 36 THR B C 1
ATOM 2806 O O . THR B 1 36 ? 2.055 31.203 31.281 1 97.69 36 THR B O 1
ATOM 2809 N N . GLU B 1 37 ? 2.219 28.984 31.203 1 98.12 37 GLU B N 1
ATOM 2810 C CA . GLU B 1 37 ? 3.596 29.031 30.719 1 98.12 37 GLU B CA 1
ATOM 2811 C C . GLU B 1 37 ? 3.668 29.562 29.297 1 98.12 37 GLU B C 1
ATOM 2813 O O . GLU B 1 37 ? 4.594 30.297 28.953 1 98.12 37 GLU B O 1
ATOM 2818 N N . LEU B 1 38 ? 2.727 29.141 28.5 1 98.5 38 LEU B N 1
ATOM 2819 C CA . LEU B 1 38 ? 2.652 29.672 27.141 1 98.5 38 LEU B CA 1
ATOM 2820 C C . LEU B 1 38 ? 2.473 31.188 27.141 1 98.5 38 LEU B C 1
ATOM 2822 O O . LEU B 1 38 ? 3.174 31.891 26.438 1 98.5 38 LEU B O 1
ATOM 2826 N N . MET B 1 39 ? 1.562 31.672 27.984 1 98.25 39 MET B N 1
ATOM 2827 C CA . MET B 1 39 ? 1.286 33.094 28.078 1 98.25 39 MET B CA 1
ATOM 2828 C C . MET B 1 39 ? 2.541 33.875 28.469 1 98.25 39 MET B C 1
ATOM 2830 O O . MET B 1 39 ? 2.809 34.938 27.922 1 98.25 39 MET B O 1
ATOM 2834 N N . ALA B 1 40 ? 3.273 33.281 29.375 1 98 40 ALA B N 1
ATOM 2835 C CA . ALA B 1 40 ? 4.516 33.938 29.797 1 98 40 ALA B CA 1
ATOM 2836 C C . ALA B 1 40 ? 5.527 34 28.656 1 98 40 ALA B C 1
ATOM 2838 O O . ALA B 1 40 ? 6.211 35 28.469 1 98 40 ALA B O 1
ATOM 2839 N N . ALA B 1 41 ? 5.621 32.969 27.875 1 98 41 ALA B N 1
ATOM 2840 C CA . ALA B 1 41 ? 6.617 32.844 26.812 1 98 41 ALA B CA 1
ATOM 2841 C C . ALA B 1 41 ? 6.301 33.75 25.641 1 98 41 ALA B C 1
ATOM 2843 O O . ALA B 1 41 ? 7.211 34.219 24.938 1 98 41 ALA B O 1
ATOM 2844 N N . ILE B 1 42 ? 5.027 34.125 25.438 1 98.25 42 ILE B N 1
ATOM 2845 C CA . ILE B 1 42 ? 4.648 34.812 24.219 1 98.25 42 ILE B CA 1
ATOM 2846 C C . ILE B 1 42 ? 4.438 36.312 24.5 1 98.25 42 ILE B C 1
ATOM 2848 O O . ILE B 1 42 ? 4.09 37.062 23.609 1 98.25 42 ILE B O 1
ATOM 2852 N N . THR B 1 43 ? 4.625 36.719 25.766 1 97.44 43 THR B N 1
ATOM 2853 C CA . THR B 1 43 ? 4.32 38.094 26.188 1 97.44 43 THR B CA 1
ATOM 2854 C C . THR B 1 43 ? 4.941 39.094 25.234 1 97.44 43 THR B C 1
ATOM 2856 O O . THR B 1 43 ? 4.285 40.062 24.828 1 97.44 43 THR B O 1
ATOM 2859 N N . ASN B 1 44 ? 6.184 38.938 24.812 1 97.38 44 ASN B N 1
ATOM 2860 C CA . ASN B 1 44 ? 6.863 39.875 23.938 1 97.38 44 ASN B CA 1
ATOM 2861 C C . ASN B 1 44 ? 7.09 39.281 22.547 1 97.38 44 ASN B C 1
ATOM 2863 O O . ASN B 1 44 ? 8.008 39.688 21.828 1 97.38 44 ASN B O 1
ATOM 2867 N N . ALA B 1 45 ? 6.348 38.25 22.188 1 98.44 45 ALA B N 1
ATOM 2868 C CA . ALA B 1 45 ? 6.512 37.594 20.891 1 98.44 45 ALA B CA 1
ATOM 2869 C C . ALA B 1 45 ? 5.852 38.406 19.781 1 98.44 45 ALA B C 1
ATOM 2871 O O . ALA B 1 45 ? 4.77 38.969 19.969 1 98.44 45 ALA B O 1
ATOM 2872 N N . ASP B 1 46 ? 6.488 38.469 18.656 1 98.62 46 ASP B N 1
ATOM 2873 C CA . ASP B 1 46 ? 5.934 39.094 17.453 1 98.62 46 ASP B CA 1
ATOM 2874 C C . ASP B 1 46 ? 5.129 38.062 16.641 1 98.62 46 AS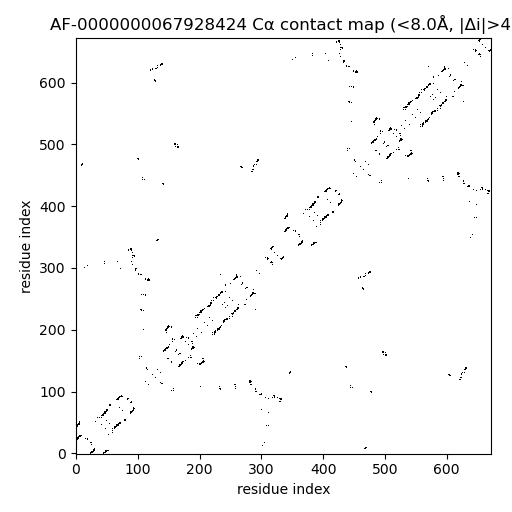P B C 1
ATOM 2876 O O . ASP B 1 46 ? 4.25 38.469 15.867 1 98.62 46 ASP B O 1
ATOM 2880 N N . LEU B 1 47 ? 5.449 36.875 16.766 1 98.75 47 LEU B N 1
ATOM 2881 C CA . LEU B 1 47 ? 4.895 35.812 15.938 1 98.75 47 LEU B CA 1
ATOM 2882 C C . LEU B 1 47 ? 4.688 34.531 16.75 1 98.75 47 LEU B C 1
ATOM 2884 O O . LEU B 1 47 ? 5.551 34.156 17.547 1 98.75 47 LEU B O 1
ATOM 2888 N N . ILE B 1 48 ? 3.553 33.875 16.578 1 98.81 48 ILE B N 1
ATOM 2889 C CA . ILE B 1 48 ? 3.293 32.562 17.125 1 98.81 48 ILE B CA 1
ATOM 2890 C C . ILE B 1 48 ? 3.158 31.547 15.984 1 98.81 48 ILE B C 1
ATOM 2892 O O . ILE B 1 48 ? 2.422 31.781 15.023 1 98.81 48 ILE B O 1
ATOM 2896 N N . LEU B 1 49 ? 3.924 30.547 16.016 1 98.69 49 LEU B N 1
ATOM 2897 C CA . LEU B 1 49 ? 3.746 29.359 15.188 1 98.69 49 LEU B CA 1
ATOM 2898 C C . LEU B 1 49 ? 3.176 28.203 16 1 98.69 49 LEU B C 1
ATOM 2900 O O . LEU B 1 49 ? 3.695 27.875 17.062 1 98.69 49 LEU B O 1
ATOM 2904 N N . MET B 1 50 ? 2.102 27.625 15.492 1 98.06 50 MET B N 1
ATOM 2905 C CA . MET B 1 50 ? 1.506 26.531 16.25 1 98.06 50 MET B CA 1
ATOM 2906 C C . MET B 1 50 ? 0.978 25.438 15.312 1 98.06 50 MET B C 1
ATOM 2908 O O . MET B 1 50 ? 0.696 25.719 14.141 1 98.06 50 MET B O 1
ATOM 2912 N N . CYS B 1 51 ? 0.893 24.188 15.852 1 96.31 51 CYS B N 1
ATOM 2913 C CA . CYS B 1 51 ? 0.283 23.094 15.117 1 96.31 51 CYS B CA 1
ATOM 2914 C C . CYS B 1 51 ? -0.889 22.5 15.891 1 96.31 51 CYS B C 1
ATOM 2916 O O . CYS B 1 51 ? -1.993 22.375 15.359 1 96.31 51 CYS B O 1
ATOM 2918 N N . TYR B 1 52 ? -0.699 22.188 17.203 1 92.5 52 TYR B N 1
ATOM 2919 C CA . TYR B 1 52 ? -1.716 21.516 18 1 92.5 52 TYR B CA 1
ATOM 2920 C C . TYR B 1 52 ? -2.096 22.344 19.219 1 92.5 52 TYR B C 1
ATOM 2922 O O . TYR B 1 52 ? -3.25 22.328 19.641 1 92.5 52 TYR B O 1
ATOM 2930 N N . THR B 1 53 ? -1.18 23.078 19.766 1 96 53 THR B N 1
ATOM 2931 C CA . THR B 1 53 ? -1.338 23.828 21 1 96 53 THR B CA 1
ATOM 2932 C C . THR B 1 53 ? -2.477 24.844 20.875 1 96 53 THR B C 1
ATOM 2934 O O . THR B 1 53 ? -2.514 25.625 19.938 1 96 53 THR B O 1
ATOM 2937 N N . PRO B 1 54 ? -3.381 24.812 21.812 1 96.81 54 PRO B N 1
ATOM 2938 C CA . PRO B 1 54 ? -4.473 25.781 21.75 1 96.81 54 PRO B CA 1
ATOM 2939 C C . PRO B 1 54 ? -3.986 27.219 21.875 1 96.81 54 PRO B C 1
ATOM 2941 O O . PRO B 1 54 ? -3.201 27.547 22.781 1 96.81 54 PRO B O 1
ATOM 2944 N N . ILE B 1 55 ? -4.379 28.047 20.953 1 98.44 55 ILE B N 1
ATOM 2945 C CA . ILE B 1 55 ? -4.176 29.484 21.016 1 98.44 55 ILE B CA 1
ATOM 2946 C C . ILE B 1 55 ? -5.496 30.188 21.344 1 98.44 55 ILE B C 1
ATOM 2948 O O . ILE B 1 55 ? -6.195 30.641 20.438 1 98.44 55 ILE B O 1
ATOM 2952 N N . THR B 1 56 ? -5.758 30.281 22.672 1 98.31 56 THR B N 1
ATOM 2953 C CA . THR B 1 56 ? -7.031 30.781 23.172 1 98.31 56 THR B CA 1
ATOM 2954 C C . THR B 1 56 ? -7.039 32.312 23.188 1 98.31 56 THR B C 1
ATOM 2956 O O . THR B 1 56 ? -6.012 32.938 22.953 1 98.31 56 THR B O 1
ATOM 2959 N N . ALA B 1 57 ? -8.203 32.812 23.5 1 98.38 57 ALA B N 1
ATOM 2960 C CA . ALA B 1 57 ? -8.336 34.25 23.656 1 98.38 57 ALA B CA 1
ATOM 2961 C C . ALA B 1 57 ? -7.383 34.781 24.734 1 98.38 57 ALA B C 1
ATOM 2963 O O . ALA B 1 57 ? -6.789 35.844 24.578 1 98.38 57 ALA B O 1
ATOM 2964 N N . ARG B 1 58 ? -7.234 34.031 25.766 1 98.19 58 ARG B N 1
ATOM 2965 C CA . ARG B 1 58 ? -6.348 34.406 26.859 1 98.19 58 ARG B CA 1
ATOM 2966 C C . ARG B 1 58 ? -4.898 34.469 26.391 1 98.19 58 ARG B C 1
ATOM 2968 O O . ARG B 1 58 ? -4.168 35.406 26.75 1 98.19 58 ARG B O 1
ATOM 2975 N N . VAL B 1 59 ? -4.508 33.5 25.625 1 98.5 59 VAL B N 1
ATOM 2976 C CA . VAL B 1 59 ? -3.15 33.469 25.094 1 98.5 59 VAL B CA 1
ATOM 2977 C C . VAL B 1 59 ? -2.916 34.656 24.188 1 98.5 59 VAL B C 1
ATOM 2979 O O . VAL B 1 59 ? -1.891 35.344 24.297 1 98.5 59 VAL B O 1
ATOM 2982 N N . ILE B 1 60 ? -3.855 34.969 23.312 1 98.56 60 ILE B N 1
ATOM 2983 C CA . ILE B 1 60 ? -3.754 36.094 22.391 1 98.56 60 ILE B CA 1
ATOM 2984 C C . ILE B 1 60 ? -3.674 37.406 23.156 1 98.56 60 ILE B C 1
ATOM 2986 O O . ILE B 1 60 ? -2.877 38.281 22.812 1 98.56 60 ILE B O 1
ATOM 2990 N N . GLU B 1 61 ? -4.445 37.531 24.203 1 97.5 61 GLU B N 1
ATOM 2991 C CA . GLU B 1 61 ? -4.461 38.75 25.031 1 97.5 61 GLU B CA 1
ATOM 2992 C C . GLU B 1 61 ? -3.121 38.969 25.719 1 97.5 61 GLU B C 1
ATOM 2994 O O . GLU B 1 61 ? -2.682 40.094 25.906 1 97.5 61 GLU B O 1
ATOM 2999 N N . ALA B 1 62 ? -2.535 37.906 26.078 1 97.81 62 ALA B N 1
ATOM 3000 C CA . ALA B 1 62 ? -1.27 37.969 26.812 1 97.81 62 ALA B CA 1
ATOM 3001 C C . ALA B 1 62 ? -0.126 38.375 25.875 1 97.81 62 ALA B C 1
ATOM 3003 O O . ALA B 1 62 ? 0.937 38.781 26.344 1 97.81 62 ALA B O 1
ATOM 3004 N N . ALA B 1 63 ? -0.259 38.219 24.594 1 97.75 63 ALA B N 1
ATOM 3005 C CA . ALA B 1 63 ? 0.784 38.531 23.609 1 97.75 63 ALA B CA 1
ATOM 3006 C C . ALA B 1 63 ? 0.739 40 23.203 1 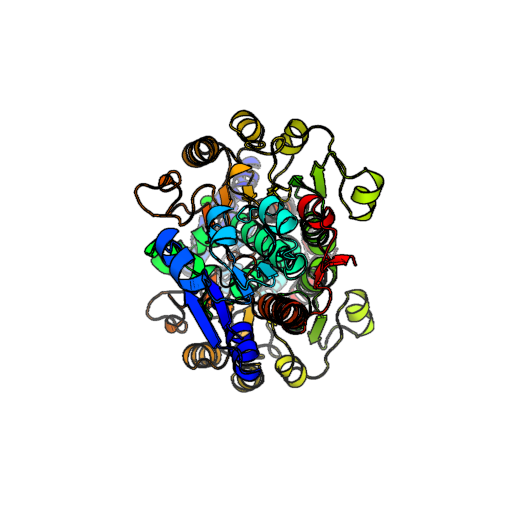97.75 63 ALA B C 1
ATOM 3008 O O . ALA B 1 63 ? 0.202 40.344 22.141 1 97.75 63 ALA B O 1
ATOM 3009 N N . ARG B 1 64 ? 1.425 40.812 23.828 1 96.69 64 ARG B N 1
ATOM 3010 C CA . ARG B 1 64 ? 1.272 42.25 23.75 1 96.69 64 ARG B CA 1
ATOM 3011 C C . ARG B 1 64 ? 1.798 42.781 22.406 1 96.69 64 ARG B C 1
ATOM 3013 O O . ARG B 1 64 ? 1.312 43.781 21.906 1 96.69 64 ARG B O 1
ATOM 3020 N N . GLN B 1 65 ? 2.713 42.125 21.844 1 97.19 65 GLN B N 1
ATOM 3021 C CA . GLN B 1 65 ? 3.377 42.625 20.641 1 97.19 65 GLN B CA 1
ATOM 3022 C C . GLN B 1 65 ? 3.057 41.781 19.422 1 97.19 65 GLN B C 1
ATOM 3024 O O . GLN B 1 65 ? 3.674 41.938 18.375 1 97.19 65 GLN B O 1
ATOM 3029 N N . LEU B 1 66 ? 2.137 40.906 19.531 1 98.31 66 LEU B N 1
ATOM 3030 C CA . LEU B 1 66 ? 1.878 39.875 18.531 1 98.31 66 LEU B CA 1
ATOM 3031 C C . LEU B 1 66 ? 1.461 40.5 17.203 1 98.31 66 LEU B C 1
ATOM 3033 O O . LEU B 1 66 ? 0.581 41.375 17.172 1 98.31 66 LEU B O 1
ATOM 3037 N N . LYS B 1 67 ? 2.105 40.062 16.172 1 98.38 67 LYS B N 1
ATOM 3038 C CA . LYS B 1 67 ? 1.84 40.594 14.852 1 98.38 67 LYS B CA 1
ATOM 3039 C C . LYS B 1 67 ? 1.098 39.562 13.984 1 98.38 67 LYS B C 1
ATOM 3041 O O . LYS B 1 67 ? 0.521 39.938 12.953 1 98.38 67 LYS B O 1
ATOM 3046 N N . GLY B 1 68 ? 1.112 38.344 14.328 1 98.62 68 GLY B N 1
ATOM 3047 C CA . GLY B 1 68 ? 0.43 37.312 13.547 1 98.62 68 GLY B CA 1
ATOM 3048 C C . GLY B 1 68 ? 0.524 35.938 14.164 1 98.62 68 GLY B C 1
ATOM 3049 O O . GLY B 1 68 ? 1.343 35.688 15.055 1 98.62 68 GLY B O 1
ATOM 3050 N N . ILE B 1 69 ? -0.351 35 13.734 1 98.81 69 ILE B N 1
ATOM 3051 C CA . ILE B 1 69 ? -0.382 33.594 14.109 1 98.81 69 ILE B CA 1
ATOM 3052 C C . ILE B 1 69 ? -0.336 32.719 12.852 1 98.81 69 ILE B C 1
ATOM 3054 O O . ILE B 1 69 ? -1.179 32.875 11.961 1 98.81 69 ILE B O 1
ATOM 3058 N N . VAL B 1 70 ? 0.653 31.906 12.766 1 98.75 70 VAL B N 1
ATOM 3059 C CA . VAL B 1 70 ? 0.804 31 11.633 1 98.75 70 VAL B CA 1
ATOM 3060 C C . VAL B 1 70 ? 0.625 29.547 12.102 1 98.75 70 VAL B C 1
ATOM 3062 O O . VAL B 1 70 ? 1.389 29.062 12.938 1 98.75 70 VAL B O 1
ATOM 3065 N N . LYS B 1 71 ? -0.396 28.969 11.625 1 98.38 71 LYS B N 1
ATOM 3066 C CA . LYS B 1 71 ? -0.572 27.531 11.773 1 98.38 71 LYS B CA 1
ATOM 3067 C C . LYS B 1 71 ? 0.248 26.766 10.742 1 98.38 71 LYS B C 1
ATOM 3069 O O . LYS B 1 71 ? -0.044 26.828 9.547 1 98.38 71 LYS B O 1
ATOM 3074 N N . TYR B 1 72 ? 1.316 26.109 11.227 1 97.81 72 TYR B N 1
ATOM 3075 C CA . TYR B 1 72 ? 2.059 25.312 10.258 1 97.81 72 TYR B CA 1
ATOM 3076 C C . TYR B 1 72 ? 1.428 23.938 10.086 1 97.81 72 TYR B C 1
ATOM 3078 O O . TYR B 1 72 ? 2.004 22.922 10.5 1 97.81 72 TYR B O 1
ATOM 3086 N N . GLY B 1 73 ? 0.341 23.828 9.359 1 96.69 73 GLY B N 1
ATOM 3087 C CA . GLY B 1 73 ? -0.562 22.719 9.07 1 96.69 73 GLY B CA 1
ATOM 3088 C C . GLY B 1 73 ? -1.909 23.172 8.547 1 96.69 73 GLY B C 1
ATOM 3089 O O . GLY B 1 73 ? -2.076 24.344 8.172 1 96.69 73 GLY B O 1
ATOM 3090 N N . VAL B 1 74 ? -2.895 22.297 8.594 1 94.19 74 VAL B N 1
ATOM 3091 C CA . VAL B 1 74 ? -4.152 22.578 7.91 1 94.19 74 VAL B CA 1
ATOM 3092 C C . VAL B 1 74 ? -5.219 22.984 8.93 1 94.19 74 VAL B C 1
ATOM 3094 O O . VAL B 1 74 ? -5.871 24.016 8.781 1 94.19 74 VAL B O 1
ATOM 3097 N N . GLY B 1 75 ? -5.441 22.219 9.945 1 91.44 75 GLY B N 1
ATOM 3098 C CA . GLY B 1 75 ? -6.531 22.391 10.891 1 91.44 75 GLY B CA 1
ATOM 3099 C C . GLY B 1 75 ? -6.383 23.625 11.758 1 91.44 75 GLY B C 1
ATOM 3100 O O . GLY B 1 75 ? -5.312 23.875 12.32 1 91.44 75 GLY B O 1
ATOM 3101 N N . ILE B 1 76 ? -7.414 24.422 11.883 1 93.88 76 ILE B N 1
ATOM 3102 C CA . ILE B 1 76 ? -7.316 25.688 12.594 1 93.88 76 ILE B CA 1
ATOM 3103 C C . ILE B 1 76 ? -8.227 25.672 13.82 1 93.88 76 ILE B C 1
ATOM 3105 O O . ILE B 1 76 ? -8.523 26.703 14.406 1 93.88 76 ILE B O 1
ATOM 3109 N N . ASP B 1 77 ? -8.586 24.453 14.273 1 88.19 77 ASP B N 1
ATOM 3110 C CA . ASP B 1 77 ? -9.57 24.281 15.336 1 88.19 77 ASP B CA 1
ATOM 3111 C C . ASP B 1 77 ? -9.039 24.797 16.672 1 88.19 77 ASP B C 1
ATOM 3113 O O . ASP B 1 77 ? -9.812 25.234 17.531 1 88.19 77 ASP B O 1
ATOM 3117 N N . ALA B 1 78 ? -7.805 24.859 16.828 1 93.38 78 ALA B N 1
ATOM 3118 C CA . ALA B 1 78 ? -7.191 25.156 18.125 1 93.38 78 ALA B CA 1
ATOM 3119 C C . ALA B 1 78 ? -6.938 26.656 18.281 1 93.38 78 ALA B C 1
ATOM 3121 O O . ALA B 1 78 ? -6.441 27.094 19.312 1 93.38 78 ALA B O 1
ATOM 3122 N N . ILE B 1 79 ? -7.309 27.5 17.328 1 97.94 79 ILE B N 1
ATOM 3123 C CA . ILE B 1 79 ? -7.027 28.922 17.359 1 97.94 79 ILE B CA 1
ATOM 3124 C C . ILE B 1 79 ? -8.328 29.703 17.516 1 97.94 79 ILE B C 1
ATOM 3126 O O . ILE B 1 79 ? -9.297 29.469 16.797 1 97.94 79 ILE B O 1
ATOM 3130 N N . ASP B 1 80 ? -8.375 30.609 18.484 1 98.25 80 ASP B N 1
ATOM 3131 C CA . ASP B 1 80 ? -9.492 31.531 18.594 1 98.25 80 ASP B CA 1
ATOM 3132 C C . ASP B 1 80 ? -9.359 32.688 17.594 1 98.25 80 ASP B C 1
ATOM 3134 O O . ASP B 1 80 ? -8.977 33.781 17.969 1 98.25 80 ASP B O 1
ATOM 3138 N N . ILE B 1 81 ? -9.789 32.406 16.406 1 98.25 81 ILE B N 1
ATOM 3139 C CA . ILE B 1 81 ? -9.602 33.312 15.289 1 98.25 81 ILE B CA 1
ATOM 3140 C C . ILE B 1 81 ? -10.391 34.594 15.531 1 98.25 81 ILE B C 1
ATOM 3142 O O . ILE B 1 81 ? -9.938 35.688 15.18 1 98.25 81 ILE B O 1
ATOM 3146 N N . LYS B 1 82 ? -11.516 34.531 16.203 1 97.69 82 LYS B N 1
ATOM 3147 C CA . LYS B 1 82 ? -12.312 35.719 16.531 1 97.69 82 LYS B CA 1
ATOM 3148 C C . LYS B 1 82 ? -11.547 36.656 17.453 1 97.69 82 LYS B C 1
ATOM 3150 O O . LYS B 1 82 ? -11.555 37.875 17.25 1 97.69 82 LYS B O 1
ATOM 3155 N N . ALA B 1 83 ? -10.93 36.031 18.422 1 98.12 83 ALA B N 1
ATOM 3156 C CA . ALA B 1 83 ? -10.125 36.844 19.344 1 98.12 83 ALA B CA 1
ATOM 3157 C C . ALA B 1 83 ? -8.977 37.531 18.609 1 98.12 83 ALA B C 1
ATOM 3159 O O . ALA B 1 83 ? -8.656 38.688 18.906 1 98.12 83 ALA B O 1
ATOM 3160 N N . ALA B 1 84 ? -8.336 36.875 17.703 1 98.5 84 ALA B N 1
ATOM 3161 C CA . ALA B 1 84 ? -7.262 37.438 16.906 1 98.5 84 ALA B CA 1
ATOM 3162 C C . ALA B 1 84 ? -7.77 38.594 16.047 1 98.5 84 ALA B C 1
ATOM 3164 O O . ALA B 1 84 ? -7.148 39.656 15.992 1 98.5 84 ALA B O 1
ATOM 3165 N N . MET B 1 85 ? -8.883 38.406 15.469 1 97.69 85 MET B N 1
ATOM 3166 C CA . MET B 1 85 ? -9.484 39.438 14.594 1 97.69 85 MET B CA 1
ATOM 3167 C C . MET B 1 85 ? -9.797 40.688 15.375 1 97.69 85 MET B C 1
ATOM 3169 O O . MET B 1 85 ? -9.594 41.812 14.875 1 97.69 85 MET B O 1
ATOM 3173 N N . ARG B 1 86 ? -10.297 40.562 16.531 1 97.06 86 ARG B N 1
ATOM 3174 C CA . ARG B 1 86 ? -10.633 41.719 17.359 1 97.06 86 ARG B CA 1
ATOM 3175 C C . ARG B 1 86 ? -9.414 42.594 17.609 1 97.06 86 ARG B C 1
ATOM 3177 O O . ARG B 1 86 ? -9.531 43.812 17.766 1 97.06 86 ARG B O 1
ATOM 3184 N N . ARG B 1 87 ? -8.312 42.031 17.609 1 96.94 87 ARG B N 1
ATOM 3185 C CA . ARG B 1 87 ? -7.078 42.75 17.859 1 96.94 87 ARG B CA 1
ATOM 3186 C C . ARG B 1 87 ? -6.371 43.094 16.562 1 96.94 87 ARG B C 1
ATOM 3188 O O . ARG B 1 87 ? -5.289 43.688 16.578 1 96.94 87 ARG B O 1
ATOM 3195 N N . GLY B 1 88 ? -6.977 42.656 15.477 1 96.5 88 GLY B N 1
ATOM 3196 C CA . GLY B 1 88 ? -6.383 42.906 14.18 1 96.5 88 GLY B CA 1
ATOM 3197 C C . GLY B 1 88 ? -5.172 42.031 13.891 1 96.5 88 GLY B C 1
ATOM 3198 O O . GLY B 1 88 ? -4.289 42.438 13.125 1 96.5 88 GLY B O 1
ATOM 3199 N N . ILE B 1 89 ? -5.039 40.906 14.516 1 98.06 89 ILE B N 1
ATOM 3200 C CA . ILE B 1 89 ? -3.92 40 14.352 1 98.06 89 ILE B CA 1
ATOM 3201 C C . ILE B 1 89 ? -4.25 38.969 13.258 1 98.06 89 ILE B C 1
ATOM 3203 O O . ILE B 1 89 ? -5.184 38.188 13.391 1 98.06 89 ILE B O 1
ATOM 3207 N N . PRO B 1 90 ? -3.488 38.938 12.133 1 98.44 90 PRO B N 1
ATOM 3208 C CA . PRO B 1 90 ? -3.779 37.969 11.07 1 98.44 90 PRO B CA 1
ATOM 3209 C C . PRO B 1 90 ? -3.463 36.531 11.477 1 98.44 90 PRO B C 1
ATOM 3211 O O . PRO B 1 90 ? -2.48 36.281 12.188 1 98.44 90 PRO B O 1
ATOM 3214 N N . VAL B 1 91 ? -4.312 35.594 11.07 1 98.75 91 VAL B N 1
ATOM 3215 C CA . VAL B 1 91 ? -4.16 34.156 11.258 1 98.75 91 VAL B CA 1
ATOM 3216 C C . VAL B 1 91 ? -4.117 33.469 9.906 1 98.75 91 VAL B C 1
ATOM 3218 O O . VAL B 1 91 ? -4.906 33.781 9.008 1 98.75 91 VAL B O 1
ATOM 3221 N N . VAL B 1 92 ? -3.16 32.594 9.719 1 98.56 92 VAL B N 1
ATOM 3222 C CA . VAL B 1 92 ? -3.057 31.891 8.445 1 98.56 92 VAL B CA 1
ATOM 3223 C C . VAL B 1 92 ? -2.631 30.453 8.688 1 98.56 92 VAL B C 1
ATOM 3225 O O . VAL B 1 92 ? -1.964 30.141 9.68 1 98.56 92 VAL B O 1
ATOM 3228 N N . ASN B 1 93 ? -3.145 29.562 7.887 1 98.25 93 ASN B N 1
ATOM 3229 C CA . ASN B 1 93 ? -2.695 28.172 7.859 1 98.25 93 ASN B CA 1
ATOM 3230 C C . ASN B 1 93 ? -2.041 27.812 6.527 1 98.25 93 ASN B C 1
ATOM 3232 O O . ASN B 1 93 ? -1.837 28.688 5.684 1 98.25 93 ASN B O 1
ATOM 3236 N N . VAL B 1 94 ? -1.562 26.578 6.379 1 97.69 94 VAL B N 1
ATOM 3237 C CA . VAL B 1 94 ? -0.974 26.047 5.156 1 97.69 94 VAL B CA 1
ATOM 3238 C C . VAL B 1 94 ? -1.828 24.906 4.629 1 97.69 94 VAL B C 1
ATOM 3240 O O . VAL B 1 94 ? -1.542 23.734 4.902 1 97.69 94 VAL B O 1
ATOM 3243 N N . PRO B 1 95 ? -2.836 25.172 3.801 1 95.19 95 PRO B N 1
ATOM 3244 C CA . PRO B 1 95 ? -3.885 24.188 3.516 1 95.19 95 PRO B CA 1
ATOM 3245 C C . PRO B 1 95 ? -3.486 23.188 2.422 1 95.19 95 PRO B C 1
ATOM 3247 O O . PRO B 1 95 ? -4.09 22.125 2.297 1 95.19 95 PRO B O 1
ATOM 3250 N N . GLU B 1 96 ? -2.475 23.391 1.581 1 94.38 96 GLU B N 1
ATOM 3251 C CA . GLU B 1 96 ? -2.328 22.656 0.327 1 94.38 96 GLU B CA 1
ATOM 3252 C C . GLU B 1 96 ? -1.049 21.828 0.319 1 94.38 96 GLU B C 1
ATOM 3254 O O . GLU B 1 96 ? -0.684 21.25 -0.708 1 94.38 96 GLU B O 1
ATOM 3259 N N . TYR B 1 97 ? -0.465 21.641 1.402 1 96.56 97 TYR B N 1
ATOM 3260 C CA . TYR B 1 97 ? 0.896 21.109 1.363 1 96.56 97 TYR B CA 1
ATOM 3261 C C . TYR B 1 97 ? 0.891 19.594 1.283 1 96.56 97 TYR B C 1
ATOM 3263 O O . TYR B 1 97 ? 1.906 18.984 0.945 1 96.56 97 TYR B O 1
ATOM 3271 N N . ALA B 1 98 ? -0.332 18.953 1.548 1 97.31 98 ALA B N 1
ATOM 3272 C CA . ALA B 1 98 ? -0.184 17.516 1.759 1 97.31 98 ALA B CA 1
ATOM 3273 C C . ALA B 1 98 ? -1.383 16.75 1.202 1 97.31 98 ALA B C 1
ATOM 3275 O O . ALA B 1 98 ? -1.563 15.57 1.495 1 97.31 98 ALA B O 1
ATOM 3276 N N . GLU B 1 99 ? -2.229 17.328 0.343 1 96.44 99 GLU B N 1
ATOM 3277 C CA . GLU B 1 99 ? -3.441 16.672 -0.135 1 96.44 99 GLU B CA 1
ATOM 3278 C C . GLU B 1 99 ? -3.113 15.352 -0.835 1 96.44 99 GLU B C 1
ATOM 3280 O O . GLU B 1 99 ? -3.66 14.305 -0.484 1 96.44 99 GLU B O 1
ATOM 3285 N N . GLU B 1 100 ? -2.197 15.422 -1.808 1 98.12 100 GLU B N 1
ATOM 3286 C CA . GLU B 1 100 ? -1.791 14.219 -2.525 1 98.12 100 GLU B CA 1
ATOM 3287 C C . GLU B 1 100 ? -1.092 13.227 -1.597 1 98.12 100 GLU B C 1
ATOM 3289 O O . GLU B 1 100 ? -1.331 12.023 -1.672 1 98.12 100 GLU B O 1
ATOM 3294 N N . THR B 1 101 ? -0.289 13.797 -0.693 1 98.75 101 THR B N 1
ATOM 3295 C CA . THR B 1 101 ? 0.48 13 0.26 1 98.75 101 THR B CA 1
ATOM 3296 C C . THR B 1 101 ? -0.446 12.203 1.17 1 98.75 101 THR B C 1
ATOM 3298 O O . THR B 1 101 ? -0.25 11 1.36 1 98.75 101 THR B O 1
ATOM 3301 N N . VAL B 1 102 ? -1.466 12.828 1.692 1 98.75 102 VAL B N 1
ATOM 3302 C CA . VAL B 1 102 ? -2.402 12.188 2.611 1 98.75 102 VAL B CA 1
ATOM 3303 C C . VAL B 1 102 ? -3.232 11.148 1.86 1 98.75 102 VAL B C 1
ATOM 3305 O O . VAL B 1 102 ? -3.537 10.078 2.4 1 98.75 102 VAL B O 1
ATOM 3308 N N . ALA B 1 103 ? -3.582 11.43 0.586 1 98.88 103 ALA B N 1
ATOM 3309 C CA . ALA B 1 103 ? -4.289 10.453 -0.242 1 98.88 103 ALA B CA 1
ATOM 3310 C C . ALA B 1 103 ? -3.465 9.18 -0.417 1 98.88 103 ALA B C 1
ATOM 3312 O O . ALA B 1 103 ? -3.99 8.07 -0.289 1 98.88 103 ALA B O 1
ATOM 3313 N N . GLU B 1 104 ? -2.16 9.352 -0.661 1 98.94 104 GLU B N 1
ATOM 3314 C CA . GLU B 1 104 ? -1.272 8.203 -0.779 1 98.94 104 GLU B CA 1
ATOM 3315 C C . GLU B 1 104 ? -1.224 7.406 0.523 1 98.94 104 GLU B C 1
ATOM 3317 O O . GLU B 1 104 ? -1.179 6.176 0.503 1 98.94 104 GLU B O 1
ATOM 3322 N N . GLY B 1 105 ? -1.214 8.156 1.63 1 98.88 105 GLY B N 1
ATOM 3323 C CA . GLY B 1 105 ? -1.223 7.492 2.924 1 98.88 105 GLY B CA 1
ATOM 3324 C C . GLY B 1 105 ? -2.467 6.656 3.158 1 98.88 105 GLY B C 1
ATOM 3325 O O . GLY B 1 105 ? -2.377 5.516 3.615 1 98.88 105 GLY B O 1
ATOM 3326 N N . ALA B 1 106 ? -3.611 7.234 2.805 1 98.94 106 ALA B N 1
ATOM 3327 C CA . ALA B 1 106 ? -4.867 6.5 2.924 1 98.94 106 ALA B CA 1
ATOM 3328 C C . ALA B 1 106 ? -4.852 5.238 2.062 1 98.94 106 ALA B C 1
ATOM 3330 O O . ALA B 1 106 ? -5.266 4.168 2.51 1 98.94 106 ALA B O 1
ATOM 3331 N N . PHE B 1 107 ? -4.348 5.402 0.88 1 98.94 107 PHE B N 1
ATOM 3332 C CA . PHE B 1 107 ? -4.293 4.27 -0.035 1 98.94 107 PHE B CA 1
ATOM 3333 C C . PHE B 1 107 ? -3.328 3.205 0.478 1 98.94 107 PHE B C 1
ATOM 3335 O O . PHE B 1 107 ? -3.582 2.008 0.331 1 98.94 107 PHE B O 1
ATOM 3342 N N . ALA B 1 108 ? -2.188 3.637 1.049 1 98.94 108 ALA B N 1
ATOM 3343 C CA . ALA B 1 108 ? -1.213 2.711 1.621 1 98.94 108 ALA B CA 1
ATOM 3344 C C . ALA B 1 108 ? -1.849 1.849 2.707 1 98.94 108 ALA B C 1
ATOM 3346 O O . ALA B 1 108 ? -1.64 0.634 2.746 1 98.94 108 ALA B O 1
ATOM 3347 N N . LEU B 1 109 ? -2.652 2.51 3.576 1 98.94 109 LEU B N 1
ATOM 3348 C CA . LEU B 1 109 ? -3.348 1.763 4.617 1 98.94 109 LEU B CA 1
ATOM 3349 C C . LEU B 1 109 ? -4.332 0.768 4.012 1 98.94 109 LEU B C 1
ATOM 3351 O O . LEU B 1 109 ? -4.383 -0.394 4.422 1 98.94 109 LEU B O 1
ATOM 3355 N N . MET B 1 110 ? -5.023 1.197 2.994 1 98.94 110 MET B N 1
ATOM 3356 C CA . MET B 1 110 ? -6.051 0.388 2.346 1 98.94 110 MET B CA 1
ATOM 3357 C C . MET B 1 110 ? -5.441 -0.839 1.681 1 98.94 110 MET B C 1
ATOM 3359 O O . MET B 1 110 ? -5.863 -1.968 1.942 1 98.94 110 MET B O 1
ATOM 3363 N N . ILE B 1 111 ? -4.406 -0.641 0.886 1 98.94 111 ILE B N 1
ATOM 3364 C CA . ILE B 1 111 ? -3.861 -1.74 0.097 1 98.94 111 ILE B CA 1
ATOM 3365 C C . ILE B 1 111 ? -3.084 -2.691 1.004 1 98.94 111 ILE B C 1
ATOM 3367 O O . ILE B 1 111 ? -3.072 -3.904 0.78 1 98.94 111 ILE B O 1
ATOM 3371 N N . ALA B 1 112 ? -2.434 -2.156 2.061 1 98.88 112 ALA B N 1
ATOM 3372 C CA . ALA B 1 112 ? -1.747 -3.021 3.018 1 98.88 112 ALA B CA 1
ATOM 3373 C C . ALA B 1 112 ? -2.721 -3.992 3.678 1 98.88 112 ALA B C 1
ATOM 3375 O O . ALA B 1 112 ? -2.42 -5.18 3.826 1 98.88 112 ALA B O 1
ATOM 3376 N N . LEU B 1 113 ? -3.881 -3.477 4.012 1 98.88 113 LEU B N 1
ATOM 3377 C CA . LEU B 1 113 ? -4.895 -4.32 4.641 1 98.88 113 LEU B CA 1
ATOM 3378 C C . LEU B 1 113 ? -5.527 -5.258 3.619 1 98.88 113 LEU B C 1
ATOM 3380 O O . LEU B 1 113 ? -5.801 -6.422 3.922 1 98.88 113 LEU B O 1
ATOM 3384 N N . ALA B 1 114 ? -5.754 -4.746 2.402 1 98.81 114 ALA B N 1
ATOM 3385 C CA . ALA B 1 114 ? -6.324 -5.57 1.341 1 98.81 114 ALA B CA 1
ATOM 3386 C C . ALA B 1 114 ? -5.449 -6.789 1.062 1 98.81 114 ALA B C 1
ATOM 3388 O O . ALA B 1 114 ? -5.957 -7.891 0.846 1 98.81 114 ALA B O 1
ATOM 3389 N N . LYS B 1 115 ? -4.137 -6.57 1.129 1 98.75 115 LYS B N 1
ATOM 3390 C CA . LYS B 1 115 ? -3.193 -7.637 0.808 1 98.75 115 LYS B CA 1
ATOM 3391 C C . LYS B 1 115 ? -2.742 -8.367 2.068 1 98.75 115 LYS B C 1
ATOM 3393 O O . LYS B 1 115 ? -1.853 -9.227 2.012 1 98.75 115 LYS B O 1
ATOM 3398 N N . ARG B 1 116 ? -3.262 -8.016 3.234 1 98.25 116 ARG B N 1
ATOM 3399 C CA . ARG B 1 116 ? -2.988 -8.633 4.531 1 98.25 116 ARG B CA 1
ATOM 3400 C C . ARG B 1 116 ? -1.511 -8.516 4.887 1 98.25 116 ARG B C 1
ATOM 3402 O O . ARG B 1 116 ? -0.944 -9.422 5.5 1 98.25 116 ARG B O 1
ATOM 3409 N N . LEU B 1 117 ? -0.92 -7.457 4.473 1 98.12 117 LEU B N 1
ATOM 3410 C CA . LEU B 1 117 ? 0.51 -7.238 4.66 1 98.12 117 LEU B CA 1
ATOM 3411 C C . LEU B 1 117 ? 0.881 -7.316 6.137 1 98.12 117 LEU B C 1
ATOM 3413 O O . LEU B 1 117 ? 1.829 -8.016 6.508 1 98.12 117 LEU B O 1
ATOM 3417 N N . PRO B 1 118 ? 0.087 -6.66 7.086 1 97.25 118 PRO B N 1
ATOM 3418 C CA . PRO B 1 118 ? 0.489 -6.715 8.492 1 97.25 118 PRO B CA 1
ATOM 3419 C C . PRO B 1 118 ? 0.491 -8.133 9.055 1 97.25 118 PRO B C 1
ATOM 3421 O O . PRO B 1 118 ? 1.464 -8.555 9.688 1 97.25 118 PRO B O 1
ATOM 3424 N N . ALA B 1 119 ? -0.544 -8.891 8.766 1 97.56 119 ALA B N 1
ATOM 3425 C CA . ALA B 1 119 ? -0.684 -10.25 9.297 1 97.56 119 ALA B CA 1
ATOM 3426 C C . ALA B 1 119 ? 0.39 -11.172 8.734 1 97.56 119 ALA B C 1
ATOM 3428 O O . ALA B 1 119 ? 1.038 -11.906 9.484 1 97.56 119 ALA B O 1
ATOM 3429 N N . ILE B 1 120 ? 0.589 -11.102 7.465 1 98.19 120 ILE B N 1
ATOM 3430 C CA . ILE B 1 120 ? 1.479 -12.023 6.773 1 98.19 120 ILE B CA 1
ATOM 3431 C C . ILE B 1 120 ? 2.93 -11.719 7.141 1 98.19 120 ILE B C 1
ATOM 3433 O O . ILE B 1 120 ? 3.705 -12.633 7.438 1 98.19 120 ILE B O 1
ATOM 3437 N N . THR B 1 121 ? 3.32 -10.422 7.176 1 96.81 121 THR B N 1
ATOM 3438 C CA . THR B 1 121 ? 4.707 -10.078 7.473 1 96.81 121 THR B CA 1
ATOM 3439 C C . THR B 1 121 ? 5.035 -10.375 8.93 1 96.81 121 THR B C 1
ATOM 3441 O O . THR B 1 121 ? 6.164 -10.75 9.25 1 96.81 121 THR B O 1
ATOM 3444 N N . ALA B 1 122 ? 4.051 -10.18 9.82 1 95.75 122 ALA B N 1
ATOM 3445 C CA . ALA B 1 122 ? 4.254 -10.562 11.219 1 95.75 122 ALA B CA 1
ATOM 3446 C C . ALA B 1 122 ? 4.5 -12.062 11.352 1 95.75 122 ALA B C 1
ATOM 3448 O O . ALA B 1 122 ? 5.406 -12.484 12.07 1 95.75 122 ALA B O 1
ATOM 3449 N N . ALA B 1 123 ? 3.719 -12.852 10.648 1 96.81 123 ALA B N 1
ATOM 3450 C CA . ALA B 1 123 ? 3.861 -14.305 10.695 1 96.81 123 ALA B CA 1
ATOM 3451 C C . ALA B 1 123 ? 5.195 -14.742 10.102 1 96.81 123 ALA B C 1
ATOM 3453 O O . ALA B 1 123 ? 5.852 -15.641 10.633 1 96.81 123 ALA B O 1
ATOM 3454 N N . VAL B 1 124 ? 5.605 -14.141 8.992 1 97.5 124 VAL B N 1
ATOM 3455 C CA . VAL B 1 124 ? 6.883 -14.453 8.359 1 97.5 124 VAL B CA 1
ATOM 3456 C C . VAL B 1 124 ? 8.031 -14.102 9.305 1 97.5 124 VAL B C 1
ATOM 3458 O O . VAL B 1 124 ? 9 -14.859 9.422 1 97.5 124 VAL B O 1
ATOM 3461 N N . SER B 1 125 ? 7.906 -12.922 9.914 1 95.31 125 SER B N 1
ATOM 3462 C CA . SER B 1 125 ? 8.93 -12.516 10.875 1 95.31 125 SER B CA 1
ATOM 3463 C C . SER B 1 125 ? 9.07 -13.531 12 1 95.31 125 SER B C 1
ATOM 3465 O O . SER B 1 125 ? 10.18 -13.805 12.469 1 95.31 125 SER B O 1
ATOM 3467 N N . ARG B 1 126 ? 7.973 -14.062 12.422 1 95.06 126 ARG B N 1
ATOM 3468 C CA . ARG B 1 126 ? 7.957 -15.008 13.539 1 95.06 126 ARG B CA 1
ATOM 3469 C C . ARG B 1 126 ? 8.383 -16.391 13.086 1 95.06 126 ARG B C 1
ATOM 3471 O O . ARG B 1 126 ? 9.211 -17.047 13.727 1 95.06 126 ARG B O 1
ATOM 3478 N N . ASP B 1 127 ? 7.867 -16.844 11.891 1 96.38 127 ASP B N 1
ATOM 3479 C CA . ASP B 1 127 ? 7.918 -18.266 11.547 1 96.38 127 ASP B CA 1
ATOM 3480 C C . ASP B 1 127 ? 8.883 -18.5 10.383 1 96.38 127 ASP B C 1
ATOM 3482 O O . ASP B 1 127 ? 9.211 -19.656 10.078 1 96.38 127 ASP B O 1
ATOM 3486 N N . GLY B 1 128 ? 9.312 -17.453 9.781 1 96.44 128 GLY B N 1
ATOM 3487 C CA . GLY B 1 128 ? 10.227 -17.562 8.656 1 96.44 128 GLY B CA 1
ATOM 3488 C C . GLY B 1 128 ? 9.516 -17.688 7.32 1 96.44 128 GLY B C 1
ATOM 3489 O O . GLY B 1 128 ? 9.914 -17.047 6.34 1 96.44 128 GLY B O 1
ATOM 3490 N N . TRP B 1 129 ? 8.453 -18.469 7.324 1 96.5 129 TRP B N 1
ATOM 3491 C CA . TRP B 1 129 ? 7.742 -18.719 6.07 1 96.5 129 TRP B CA 1
ATOM 3492 C C . TRP B 1 129 ? 6.285 -19.078 6.336 1 96.5 129 TRP B C 1
ATOM 3494 O O . TRP B 1 129 ? 5.934 -19.516 7.434 1 96.5 129 TRP B O 1
ATOM 3504 N N . LEU B 1 130 ? 5.473 -18.781 5.258 1 96.12 130 LEU B N 1
ATOM 3505 C CA . LEU B 1 130 ? 4.074 -19.188 5.246 1 96.12 130 LEU B CA 1
ATOM 3506 C C . LEU B 1 130 ? 3.705 -19.828 3.916 1 96.12 130 LEU B C 1
ATOM 3508 O O . LEU B 1 130 ? 4.148 -19.391 2.857 1 96.12 130 LEU B O 1
ATOM 3512 N N . TRP B 1 131 ? 2.865 -20.797 4.047 1 95.12 131 TRP B N 1
ATOM 3513 C CA . TRP B 1 131 ? 2.307 -21.406 2.842 1 95.12 131 TRP B CA 1
ATOM 3514 C C . TRP B 1 131 ? 0.94 -20.812 2.52 1 95.12 131 TRP B C 1
ATOM 3516 O O . TRP B 1 131 ? 0.294 -20.219 3.387 1 95.12 131 TRP B O 1
ATOM 3526 N N . PRO B 1 132 ? 0.506 -20.891 1.275 1 96.44 132 PRO B N 1
ATOM 3527 C CA . PRO B 1 132 ? -0.767 -20.281 0.867 1 96.44 132 PRO B CA 1
ATOM 3528 C C . PRO B 1 132 ? -1.977 -21.047 1.411 1 96.44 132 PRO B C 1
ATOM 3530 O O . PRO B 1 132 ? -2.621 -21.797 0.675 1 96.44 132 PRO B O 1
ATOM 3533 N N . GLU B 1 133 ? -2.279 -20.797 2.615 1 97.06 133 GLU B N 1
ATOM 3534 C CA . GLU B 1 133 ? -3.488 -21.281 3.271 1 97.06 133 GLU B CA 1
ATOM 3535 C C . GLU B 1 133 ? -4.625 -20.281 3.158 1 97.06 133 GLU B C 1
ATOM 3537 O O . GLU B 1 133 ? -4.383 -19.062 3.076 1 97.06 133 GLU B O 1
ATOM 3542 N N . GLN B 1 134 ? -5.824 -20.75 3.234 1 96.44 134 GLN B N 1
ATOM 3543 C CA . GLN B 1 134 ? -7.008 -19.922 3.033 1 96.44 134 GLN B CA 1
ATOM 3544 C C . GLN B 1 134 ? -7.008 -18.734 3.977 1 96.44 134 GLN B C 1
ATOM 3546 O O . GLN B 1 134 ? -7.457 -17.641 3.605 1 96.44 134 GLN B O 1
ATOM 3551 N N . ARG B 1 135 ? -6.52 -18.891 5.125 1 95.31 135 ARG B N 1
ATOM 3552 C CA . ARG B 1 135 ? -6.574 -17.844 6.141 1 95.31 135 ARG B CA 1
ATOM 3553 C C . ARG B 1 135 ? -5.715 -16.656 5.742 1 95.31 135 ARG B C 1
ATOM 3555 O O . ARG B 1 135 ? -5.84 -15.57 6.32 1 95.31 135 ARG B O 1
ATOM 3562 N N . TRP B 1 136 ? -4.828 -16.812 4.719 1 97.44 136 TRP B N 1
ATOM 3563 C CA . TRP B 1 136 ? -3.9 -15.758 4.332 1 97.44 136 TRP B CA 1
ATOM 3564 C C . TRP B 1 136 ? -4.379 -15.039 3.076 1 97.44 136 TRP B C 1
ATOM 3566 O O . TRP B 1 136 ? -3.713 -14.125 2.58 1 97.44 136 TRP B O 1
ATOM 3576 N N . LEU B 1 137 ? -5.598 -15.453 2.541 1 98.25 137 LEU B N 1
ATOM 3577 C CA . LEU B 1 137 ? -6.102 -14.859 1.305 1 98.25 137 LEU B CA 1
ATOM 3578 C C . LEU B 1 137 ? -6.305 -13.359 1.461 1 98.25 137 LEU B C 1
ATOM 3580 O O . LEU B 1 137 ? -6.957 -12.914 2.404 1 98.25 137 LEU B O 1
ATOM 3584 N N . GLY B 1 138 ? -5.699 -12.578 0.538 1 98.12 138 GLY B N 1
ATOM 3585 C CA . GLY B 1 138 ? -5.992 -11.156 0.413 1 98.12 138 GLY B CA 1
ATOM 3586 C C . GLY B 1 138 ? -7.125 -10.867 -0.552 1 98.12 138 GLY B C 1
ATOM 3587 O O . GLY B 1 138 ? -7.941 -11.742 -0.843 1 98.12 138 GLY B O 1
ATOM 3588 N N . ARG B 1 139 ? -7.156 -9.609 -0.994 1 98.19 139 ARG B N 1
ATOM 3589 C CA . ARG B 1 139 ? -8.18 -9.156 -1.932 1 98.19 139 ARG B CA 1
ATOM 3590 C C . ARG B 1 139 ? -7.578 -8.273 -3.018 1 98.19 139 ARG B C 1
ATOM 3592 O O . ARG B 1 139 ? -6.605 -7.559 -2.775 1 98.19 139 ARG B O 1
ATOM 3599 N N . ASP B 1 140 ? -8.172 -8.359 -4.152 1 98.75 140 ASP B N 1
ATOM 3600 C CA . ASP B 1 140 ? -7.816 -7.43 -5.219 1 98.75 140 ASP B CA 1
ATOM 3601 C C . ASP B 1 140 ? -8.562 -6.105 -5.062 1 98.75 140 ASP B C 1
ATOM 3603 O O . ASP B 1 140 ? -9.711 -6.082 -4.613 1 98.75 140 ASP B O 1
ATOM 3607 N N . ILE B 1 141 ? -7.918 -5.051 -5.398 1 98.88 141 ILE B N 1
ATOM 3608 C CA . ILE B 1 141 ? -8.578 -3.752 -5.484 1 98.88 141 ILE B CA 1
ATOM 3609 C C . ILE B 1 141 ? -9.281 -3.619 -6.832 1 98.88 141 ILE B C 1
ATOM 3611 O O . ILE B 1 141 ? -10.367 -3.033 -6.918 1 98.88 141 ILE B O 1
ATOM 3615 N N . ALA B 1 142 ? -8.609 -4.172 -7.883 1 98.81 142 ALA B N 1
ATOM 3616 C CA . ALA B 1 142 ? -9.242 -4.168 -9.195 1 98.81 142 ALA B CA 1
ATOM 3617 C C . ALA B 1 142 ? -10.609 -4.84 -9.148 1 98.81 142 ALA B C 1
ATOM 3619 O O . ALA B 1 142 ? -10.75 -5.941 -8.609 1 98.81 142 ALA B O 1
ATOM 3620 N N . GLY B 1 143 ? -11.57 -4.148 -9.633 1 98.56 143 GLY B N 1
ATOM 3621 C CA . GLY B 1 143 ? -12.922 -4.695 -9.695 1 98.56 143 GLY B CA 1
ATOM 3622 C C . GLY B 1 143 ? -13.703 -4.5 -8.406 1 98.56 143 GLY B C 1
ATOM 3623 O O . GLY B 1 143 ? -14.906 -4.742 -8.367 1 98.56 143 GLY B O 1
ATOM 3624 N N . SER B 1 144 ? -13.039 -4.094 -7.32 1 98.81 144 SER B N 1
ATOM 3625 C CA . SER B 1 144 ? -13.719 -3.846 -6.055 1 98.81 144 SER B CA 1
ATOM 3626 C C . SER B 1 144 ? -14.445 -2.506 -6.07 1 98.81 144 SER B C 1
ATOM 3628 O O . SER B 1 144 ? -14.336 -1.745 -7.031 1 98.81 144 SER B O 1
ATOM 3630 N N . ARG B 1 145 ? -15.234 -2.262 -5.086 1 98.88 145 ARG B N 1
ATOM 3631 C CA . ARG B 1 145 ? -15.953 -1.001 -4.91 1 98.88 145 ARG B CA 1
ATOM 3632 C C . ARG B 1 145 ? -15.383 -0.209 -3.736 1 98.88 145 ARG B C 1
ATOM 3634 O O . ARG B 1 145 ? -15.359 -0.701 -2.605 1 98.88 145 ARG B O 1
ATOM 3641 N N . LEU B 1 146 ? -14.914 0.962 -4.016 1 98.94 146 LEU B N 1
ATOM 3642 C CA . LEU B 1 146 ? -14.453 1.902 -3.002 1 98.94 146 LEU B CA 1
ATOM 3643 C C . LEU B 1 146 ? -15.484 2.998 -2.766 1 98.94 146 LEU B C 1
ATOM 3645 O O . LEU B 1 146 ? -15.914 3.67 -3.709 1 98.94 146 LEU B O 1
ATOM 3649 N N . GLY B 1 147 ? -15.906 3.115 -1.505 1 98.94 147 GLY B N 1
ATOM 3650 C CA . GLY B 1 147 ? -16.766 4.227 -1.114 1 98.94 147 GLY B CA 1
ATOM 3651 C C . GLY B 1 147 ? -16 5.363 -0.461 1 98.94 147 GLY B C 1
ATOM 3652 O O . GLY B 1 147 ? -15.273 5.152 0.513 1 98.94 147 GLY B O 1
ATOM 3653 N N . LEU B 1 148 ? -16.172 6.57 -0.991 1 98.94 148 LEU B N 1
ATOM 3654 C CA . LEU B 1 148 ? -15.562 7.77 -0.429 1 98.94 148 LEU B CA 1
ATOM 3655 C C . LEU B 1 148 ? -16.578 8.594 0.342 1 98.94 148 LEU B C 1
ATOM 3657 O O . LEU B 1 148 ? -17.656 8.922 -0.186 1 98.94 148 LEU B O 1
ATOM 3661 N N . VAL B 1 149 ? -16.281 8.836 1.613 1 98.88 149 VAL B N 1
ATOM 3662 C CA . VAL B 1 149 ? -17.047 9.82 2.383 1 98.88 149 VAL B CA 1
ATOM 3663 C C . VAL B 1 149 ? -16.297 11.156 2.371 1 98.88 149 VAL B C 1
ATOM 3665 O O . VAL B 1 149 ? -15.359 11.367 3.141 1 98.88 149 VAL B O 1
ATOM 3668 N N . GLY B 1 150 ? -16.781 12.055 1.613 1 98.44 150 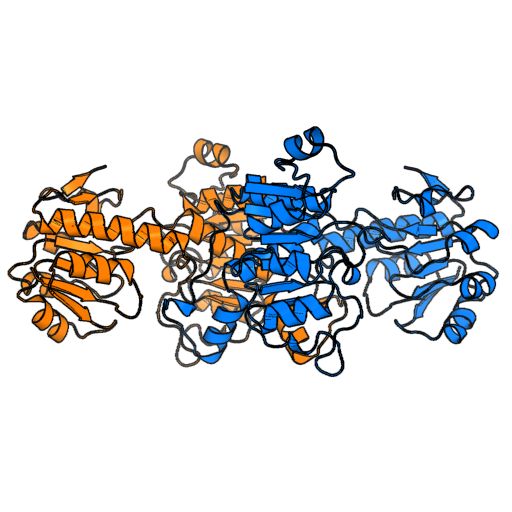GLY B N 1
ATOM 3669 C CA . GLY B 1 150 ? -16.031 13.258 1.274 1 98.44 150 GLY B CA 1
ATOM 3670 C C . GLY B 1 150 ? -15.32 13.164 -0.063 1 98.44 150 GLY B C 1
ATOM 3671 O O . GLY B 1 150 ? -14.477 12.289 -0.264 1 98.44 150 GLY B O 1
ATOM 3672 N N . CYS B 1 151 ? -15.719 14.078 -0.969 1 98.25 151 CYS B N 1
ATOM 3673 C CA . CYS B 1 151 ? -15.164 14.039 -2.32 1 98.25 151 CYS B CA 1
ATOM 3674 C C . CYS B 1 151 ? -14.508 15.367 -2.678 1 98.25 151 CYS B C 1
ATOM 3676 O O . CYS B 1 151 ? -14.688 15.875 -3.785 1 98.25 151 CYS B O 1
ATOM 3678 N N . GLY B 1 152 ? -13.781 15.93 -1.652 1 95.75 152 GLY B N 1
ATOM 3679 C CA . GLY B 1 152 ? -12.938 17.078 -1.898 1 95.75 152 GLY B CA 1
ATOM 3680 C C . GLY B 1 152 ? -11.633 16.734 -2.588 1 95.75 152 GLY B C 1
ATOM 3681 O O . GLY B 1 152 ? -11.578 15.797 -3.393 1 95.75 152 GLY B O 1
ATOM 3682 N N . LYS B 1 153 ? -10.578 17.484 -2.383 1 94.94 153 LYS B N 1
ATOM 3683 C CA . LYS B 1 153 ? -9.305 17.312 -3.074 1 94.94 153 LYS B CA 1
ATOM 3684 C C . LYS B 1 153 ? -8.688 15.953 -2.768 1 94.94 153 LYS B C 1
ATOM 3686 O O . LYS B 1 153 ? -8.273 15.234 -3.678 1 94.94 153 LYS B O 1
ATOM 3691 N N . ILE B 1 154 ? -8.633 15.617 -1.465 1 97.44 154 ILE B N 1
ATOM 3692 C CA . ILE B 1 154 ? -8.031 14.352 -1.067 1 97.44 154 ILE B CA 1
ATOM 3693 C C . ILE B 1 154 ? -8.875 13.188 -1.591 1 97.44 154 ILE B C 1
ATOM 3695 O O . ILE B 1 154 ? -8.344 12.234 -2.162 1 97.44 154 ILE B O 1
ATOM 3699 N N . GLY B 1 155 ? -10.227 13.266 -1.44 1 98.25 155 GLY B N 1
ATOM 3700 C CA . GLY B 1 155 ? -11.125 12.242 -1.961 1 98.25 155 GLY B CA 1
ATOM 3701 C C . GLY B 1 155 ? -10.977 12.023 -3.453 1 98.25 155 GLY B C 1
ATOM 3702 O O . GLY B 1 155 ? -10.961 10.883 -3.918 1 98.25 155 GLY B O 1
ATOM 3703 N N . ARG B 1 156 ? -10.812 13.062 -4.191 1 98.12 156 ARG B N 1
ATOM 3704 C CA . ARG B 1 156 ? -10.68 12.961 -5.641 1 98.12 156 ARG B CA 1
ATOM 3705 C C . ARG B 1 156 ? -9.336 12.344 -6.031 1 98.12 156 ARG B C 1
ATOM 3707 O O . ARG B 1 156 ? -9.242 11.617 -7.02 1 98.12 156 ARG B O 1
ATOM 3714 N N . SER B 1 157 ? -8.297 12.703 -5.242 1 98.38 157 SER B N 1
ATOM 3715 C CA . SER B 1 157 ? -7.008 12.062 -5.488 1 98.38 157 SER B CA 1
ATOM 3716 C C . SER B 1 157 ? -7.098 10.555 -5.289 1 98.38 157 SER B C 1
ATOM 3718 O O . SER B 1 157 ? -6.602 9.781 -6.113 1 98.38 157 SER B O 1
ATOM 3720 N N . ILE B 1 158 ? -7.773 10.109 -4.242 1 98.75 158 ILE B N 1
ATOM 3721 C CA . ILE B 1 158 ? -7.918 8.68 -3.982 1 98.75 158 ILE B CA 1
ATOM 3722 C C . ILE B 1 158 ? -8.773 8.039 -5.074 1 98.75 158 ILE B C 1
ATOM 3724 O O . ILE B 1 158 ? -8.523 6.902 -5.477 1 98.75 158 ILE B O 1
ATOM 3728 N N . ALA B 1 159 ? -9.789 8.797 -5.523 1 98.88 159 ALA B N 1
ATOM 3729 C CA . ALA B 1 159 ? -10.625 8.305 -6.613 1 98.88 159 ALA B CA 1
ATOM 3730 C C . ALA B 1 159 ? -9.789 8.016 -7.855 1 98.88 159 ALA B C 1
ATOM 3732 O O . ALA B 1 159 ? -9.953 6.973 -8.5 1 98.88 159 ALA B O 1
ATOM 3733 N N . ARG B 1 160 ? -8.883 8.898 -8.172 1 98.81 160 ARG B N 1
ATOM 3734 C CA . ARG B 1 160 ? -7.984 8.703 -9.305 1 98.81 160 ARG B CA 1
ATOM 3735 C C . ARG B 1 160 ? -7.102 7.477 -9.102 1 98.81 160 ARG B C 1
ATOM 3737 O O . ARG B 1 160 ? -6.977 6.641 -9.992 1 98.81 160 ARG B O 1
ATOM 3744 N N . MET B 1 161 ? -6.527 7.363 -7.945 1 98.94 161 MET B N 1
ATOM 3745 C CA . MET B 1 161 ? -5.645 6.246 -7.629 1 98.94 161 MET B CA 1
ATOM 3746 C C . MET B 1 161 ? -6.379 4.918 -7.766 1 98.94 161 MET B C 1
ATOM 3748 O O . MET B 1 161 ? -5.906 4.012 -8.461 1 98.94 161 MET B O 1
ATOM 3752 N N . ALA B 1 162 ? -7.574 4.844 -7.156 1 98.88 162 ALA B N 1
ATOM 3753 C CA . ALA B 1 162 ? -8.336 3.596 -7.109 1 98.88 162 ALA B CA 1
ATOM 3754 C C . ALA B 1 162 ? -8.969 3.287 -8.461 1 98.88 162 ALA B C 1
ATOM 3756 O O . ALA B 1 162 ? -8.984 2.135 -8.898 1 98.88 162 ALA B O 1
ATOM 3757 N N . GLY B 1 163 ? -9.492 4.305 -9.078 1 98.69 163 GLY B N 1
ATOM 3758 C CA . GLY B 1 163 ? -10.195 4.121 -10.336 1 98.69 163 GLY B CA 1
ATOM 3759 C C . GLY B 1 163 ? -9.266 3.971 -11.523 1 98.69 163 GLY B C 1
ATOM 3760 O O . GLY B 1 163 ? -9.031 2.857 -12 1 98.69 163 GLY B O 1
ATOM 3761 N N . GLN B 1 164 ? -8.539 5.043 -11.898 1 98.31 164 GLN B N 1
ATOM 3762 C CA . GLN B 1 164 ? -7.66 5.051 -13.062 1 98.31 164 GLN B CA 1
ATOM 3763 C C . GLN B 1 164 ? -6.453 4.145 -12.844 1 98.31 164 GLN B C 1
ATOM 3765 O O . GLN B 1 164 ? -6.008 3.461 -13.773 1 98.31 164 GLN B O 1
ATOM 3770 N N . GLY B 1 165 ? -5.996 4.098 -11.688 1 98.75 165 GLY B N 1
ATOM 3771 C CA . GLY B 1 165 ? -4.793 3.334 -11.398 1 98.75 165 GLY B CA 1
ATOM 3772 C C . GLY B 1 165 ? -5.062 1.858 -11.172 1 98.75 165 GLY B C 1
ATOM 3773 O O . GLY B 1 165 ? -4.469 1.003 -11.828 1 98.75 165 GLY B O 1
ATOM 3774 N N . PHE B 1 166 ? -6.09 1.549 -10.336 1 98.88 166 PHE B N 1
ATOM 3775 C CA . PHE B 1 166 ? -6.227 0.178 -9.859 1 98.88 166 PHE B CA 1
ATOM 3776 C C . PHE B 1 166 ? -7.527 -0.443 -10.359 1 98.88 166 PHE B C 1
ATOM 3778 O O . PHE B 1 166 ? -7.887 -1.551 -9.953 1 98.88 166 PHE B O 1
ATOM 3785 N N . ARG B 1 167 ? -8.32 0.297 -11.18 1 98.69 167 ARG B N 1
ATOM 3786 C CA . ARG B 1 167 ? -9.492 -0.206 -11.883 1 98.69 167 ARG B CA 1
ATOM 3787 C C . ARG B 1 167 ? -10.594 -0.602 -10.898 1 98.69 167 ARG B C 1
ATOM 3789 O O . ARG B 1 167 ? -11.305 -1.584 -11.117 1 98.69 167 ARG B O 1
ATOM 3796 N N . ALA B 1 168 ? -10.656 0.058 -9.773 1 98.88 168 ALA B N 1
ATOM 3797 C CA . ALA B 1 168 ? -11.781 -0.093 -8.859 1 98.88 168 ALA B CA 1
ATOM 3798 C C . ALA B 1 168 ? -12.969 0.751 -9.305 1 98.88 168 ALA B C 1
ATOM 3800 O O . ALA B 1 168 ? -12.812 1.698 -10.078 1 98.88 168 ALA B O 1
ATOM 3801 N N . LYS B 1 169 ? -14.125 0.336 -8.922 1 98.81 169 LYS B N 1
ATOM 3802 C CA . LYS B 1 169 ? -15.297 1.198 -9.016 1 98.81 169 LYS B CA 1
ATOM 3803 C C . LYS B 1 169 ? -15.383 2.135 -7.809 1 98.81 169 LYS B C 1
ATOM 3805 O O . LYS B 1 169 ? -15.281 1.692 -6.664 1 98.81 169 LYS B O 1
ATOM 3810 N N . VAL B 1 170 ? -15.578 3.445 -8.062 1 98.94 170 VAL B N 1
ATOM 3811 C CA . VAL B 1 170 ? -15.531 4.414 -6.973 1 98.94 170 VAL B CA 1
ATOM 3812 C C . VAL B 1 170 ? -16.891 5.074 -6.805 1 98.94 170 VAL B C 1
ATOM 3814 O O . VAL B 1 170 ? -17.438 5.629 -7.758 1 98.94 170 VAL B O 1
ATOM 3817 N N . LEU B 1 171 ? -17.422 4.938 -5.645 1 98.94 171 LEU B N 1
ATOM 3818 C CA . LEU B 1 171 ? -18.625 5.652 -5.211 1 98.94 171 LEU B CA 1
ATOM 3819 C C . LEU B 1 171 ? -18.266 6.762 -4.227 1 98.94 171 LEU B C 1
ATOM 3821 O O . LEU B 1 171 ? -17.234 6.699 -3.564 1 98.94 171 LEU B O 1
ATOM 3825 N N . GLY B 1 172 ? -19.078 7.797 -4.191 1 98.88 172 GLY B N 1
ATOM 3826 C CA . GLY B 1 172 ? -18.781 8.898 -3.287 1 98.88 172 GLY B CA 1
ATOM 3827 C C . GLY B 1 172 ? -20.016 9.523 -2.684 1 98.88 172 GLY B C 1
ATOM 3828 O O . GLY B 1 172 ? -21.016 9.742 -3.381 1 98.88 172 GLY B O 1
ATOM 3829 N N . PHE B 1 173 ? -20 9.75 -1.419 1 98.81 173 PHE B N 1
ATOM 3830 C CA . PHE B 1 173 ? -21.016 10.477 -0.673 1 98.81 173 PHE B CA 1
ATOM 3831 C C . PHE B 1 173 ? -20.469 11.828 -0.208 1 98.81 173 PHE B C 1
ATOM 3833 O O . PHE B 1 173 ? -19.609 11.891 0.67 1 98.81 173 PHE B O 1
ATOM 3840 N N . ASP B 1 174 ? -20.938 12.836 -0.748 1 98.12 174 ASP B N 1
ATOM 3841 C CA . ASP B 1 174 ? -20.609 14.219 -0.408 1 98.12 174 ASP B CA 1
ATOM 3842 C C . ASP B 1 174 ? -21.734 15.164 -0.807 1 98.12 174 ASP B C 1
ATOM 3844 O O . ASP B 1 174 ? -21.859 15.539 -1.976 1 98.12 174 ASP B O 1
ATOM 3848 N N . PRO B 1 175 ? -22.578 15.555 0.151 1 95.75 175 PRO B N 1
ATOM 3849 C CA . PRO B 1 175 ? -23.719 16.422 -0.163 1 95.75 175 PRO B CA 1
ATOM 3850 C C . PRO B 1 175 ? -23.297 17.75 -0.775 1 95.75 175 PRO B C 1
ATOM 3852 O O . PRO B 1 175 ? -24.094 18.406 -1.462 1 95.75 175 PRO B O 1
ATOM 3855 N N . GLY B 1 176 ? -22.078 18.188 -0.601 1 94.38 176 GLY B N 1
ATOM 3856 C CA . GLY B 1 176 ? -21.625 19.5 -1.05 1 94.38 176 GLY B CA 1
ATOM 3857 C C . GLY B 1 176 ? -21.031 19.484 -2.441 1 94.38 176 GLY B C 1
ATOM 3858 O O . GLY B 1 176 ? -20.703 20.531 -3 1 94.38 176 GLY B O 1
ATOM 3859 N N . VAL B 1 177 ? -20.859 18.328 -3.045 1 95.75 177 VAL B N 1
ATOM 3860 C CA . VAL B 1 177 ? -20.281 18.219 -4.379 1 95.75 177 VAL B CA 1
ATOM 3861 C C . VAL B 1 177 ? -21.312 17.656 -5.352 1 95.75 177 VAL B C 1
ATOM 3863 O O . VAL B 1 177 ? -21.969 16.641 -5.066 1 95.75 177 VAL B O 1
ATOM 3866 N N . ASP B 1 178 ? -21.469 18.266 -6.469 1 96.31 178 ASP B N 1
ATOM 3867 C CA . ASP B 1 178 ? -22.516 17.844 -7.406 1 96.31 178 ASP B CA 1
ATOM 3868 C C . ASP B 1 178 ? -22.078 16.625 -8.219 1 96.31 178 ASP B C 1
ATOM 3870 O O . ASP B 1 178 ? -20.891 16.297 -8.25 1 96.31 178 ASP B O 1
ATOM 3874 N N . ALA B 1 179 ? -23.016 15.977 -8.828 1 97.12 179 ALA B N 1
ATOM 3875 C CA . ALA B 1 179 ? -22.797 14.719 -9.539 1 97.12 179 ALA B CA 1
ATOM 3876 C C . ALA B 1 179 ? -21.828 14.906 -10.711 1 97.12 179 ALA B C 1
ATOM 3878 O O . ALA B 1 179 ? -21.016 14.031 -10.992 1 97.12 179 ALA B O 1
ATOM 3879 N N . ALA B 1 180 ? -21.922 16 -11.352 1 97.62 180 ALA B N 1
ATOM 3880 C CA . ALA B 1 180 ? -21.094 16.25 -12.523 1 97.62 180 ALA B CA 1
ATOM 3881 C C . ALA B 1 180 ? -19.625 16.344 -12.141 1 97.62 180 ALA B C 1
ATOM 3883 O O . ALA B 1 180 ? -18.75 15.797 -12.82 1 97.62 180 ALA B O 1
ATOM 3884 N N . THR B 1 181 ? -19.375 17.062 -11.055 1 96.62 181 THR B N 1
ATOM 3885 C CA . THR B 1 181 ? -18 17.203 -10.547 1 96.62 181 THR B CA 1
ATOM 3886 C C . THR B 1 181 ? -17.453 15.844 -10.125 1 96.62 181 THR B C 1
ATOM 3888 O O . THR B 1 181 ? -16.297 15.523 -10.422 1 96.62 181 THR B O 1
ATOM 3891 N N . MET B 1 182 ? -18.234 15.07 -9.5 1 97.69 182 MET B N 1
ATOM 3892 C CA . MET B 1 182 ? -17.812 13.742 -9.062 1 97.69 182 MET B CA 1
ATOM 3893 C C . MET B 1 182 ? -17.562 12.828 -10.266 1 97.69 182 MET B C 1
ATOM 3895 O O . MET B 1 182 ? -16.547 12.133 -10.305 1 97.69 182 MET B O 1
ATOM 3899 N N . GLN B 1 183 ? -18.453 12.906 -11.219 1 97.88 183 GLN B N 1
ATOM 3900 C CA . GLN B 1 183 ? -18.312 12.078 -12.414 1 97.88 183 GLN B CA 1
ATOM 3901 C C . GLN B 1 183 ? -17.016 12.414 -13.156 1 97.88 183 GLN B C 1
ATOM 3903 O O . GLN B 1 183 ? -16.328 11.516 -13.656 1 97.88 183 GLN B O 1
ATOM 3908 N N . ALA B 1 184 ? -16.703 13.695 -13.195 1 97.44 184 ALA B N 1
ATOM 3909 C CA . ALA B 1 184 ? -15.484 14.141 -13.859 1 97.44 184 ALA B CA 1
ATOM 3910 C C . ALA B 1 184 ? -14.25 13.578 -13.172 1 97.44 184 ALA B C 1
ATOM 3912 O O . ALA B 1 184 ? -13.203 13.398 -13.797 1 97.44 184 ALA B O 1
ATOM 3913 N N . ALA B 1 185 ? -14.406 13.242 -11.914 1 97.38 185 ALA B N 1
ATOM 3914 C CA . ALA B 1 185 ? -13.305 12.688 -11.133 1 97.38 185 ALA B CA 1
ATOM 3915 C C . ALA B 1 185 ? -13.375 11.164 -11.094 1 97.38 185 ALA B C 1
ATOM 3917 O O . ALA B 1 185 ? -12.609 10.523 -10.367 1 97.38 185 ALA B O 1
ATOM 3918 N N . GLY B 1 186 ? -14.289 10.57 -11.828 1 98.25 186 GLY B N 1
ATOM 3919 C CA . GLY B 1 186 ? -14.422 9.125 -11.859 1 98.25 186 GLY B CA 1
ATOM 3920 C C . GLY B 1 186 ? -15.188 8.57 -10.672 1 98.25 186 GLY B C 1
ATOM 3921 O O . GLY B 1 186 ? -15.016 7.402 -10.305 1 98.25 186 GLY B O 1
ATOM 3922 N N . ILE B 1 187 ? -15.992 9.43 -10.023 1 98.88 187 ILE B N 1
ATOM 3923 C CA . ILE B 1 187 ? -16.75 9.047 -8.836 1 98.88 187 ILE B CA 1
ATOM 3924 C C . ILE B 1 187 ? -18.234 8.969 -9.164 1 98.88 187 ILE B C 1
ATOM 3926 O O . ILE B 1 187 ? -18.797 9.914 -9.719 1 98.88 187 ILE B O 1
ATOM 3930 N N . GLU B 1 188 ? -18.844 7.867 -8.945 1 98.81 188 GLU B N 1
ATOM 3931 C CA . GLU B 1 188 ? -20.297 7.773 -8.992 1 98.81 188 GLU B CA 1
ATOM 3932 C C . GLU B 1 188 ? -20.922 8.32 -7.715 1 98.81 188 GLU B C 1
ATOM 3934 O O . GLU B 1 188 ? -20.656 7.812 -6.621 1 98.81 188 GLU B O 1
ATOM 3939 N N . LYS B 1 189 ? -21.75 9.344 -7.809 1 98.62 189 LYS B N 1
ATOM 3940 C CA . LYS B 1 189 ? -22.328 9.992 -6.637 1 98.62 189 LYS B CA 1
ATOM 3941 C C . LYS B 1 189 ? -23.359 9.094 -5.965 1 98.62 189 LYS B C 1
ATOM 3943 O O . LYS B 1 189 ? -24.234 8.547 -6.629 1 98.62 189 LYS B O 1
ATOM 3948 N N . ALA B 1 190 ? -23.203 8.844 -4.699 1 98.44 190 ALA B N 1
ATOM 3949 C CA . ALA B 1 190 ? -24.188 8.188 -3.852 1 98.44 190 ALA B CA 1
ATOM 3950 C C . ALA B 1 190 ? -24.953 9.195 -2.998 1 98.44 190 ALA B C 1
ATOM 3952 O O . ALA B 1 190 ? -24.344 9.961 -2.248 1 98.44 190 ALA B O 1
ATOM 3953 N N . ASP B 1 191 ? -26.266 9.156 -3.004 1 96.69 191 ASP B N 1
ATOM 3954 C CA . ASP B 1 191 ? -27.062 10.109 -2.24 1 96.69 191 ASP B CA 1
ATOM 3955 C C . ASP B 1 191 ? -27.438 9.539 -0.872 1 96.69 191 ASP B C 1
ATOM 3957 O O . ASP B 1 191 ? -27.844 10.281 0.023 1 96.69 191 ASP B O 1
ATOM 3961 N N . ASP B 1 192 ? -27.312 8.273 -0.759 1 98.19 192 ASP B N 1
ATOM 3962 C CA . ASP B 1 192 ? -27.609 7.586 0.492 1 98.19 192 ASP B CA 1
ATOM 3963 C C . ASP B 1 192 ? -26.359 6.895 1.042 1 98.19 192 ASP B C 1
ATOM 3965 O O . ASP B 1 192 ? -25.875 5.918 0.464 1 98.19 192 ASP B O 1
ATOM 3969 N N . LEU B 1 193 ? -25.906 7.379 2.174 1 98.62 193 LEU B N 1
ATOM 3970 C CA . LEU B 1 193 ? -24.672 6.883 2.77 1 98.62 193 LEU B CA 1
ATOM 3971 C C . LEU B 1 193 ? -24.797 5.402 3.119 1 98.62 193 LEU B C 1
ATOM 3973 O O . LEU B 1 193 ? -23.906 4.605 2.785 1 98.62 193 LEU B O 1
ATOM 3977 N N . GLN B 1 194 ? -25.844 5 3.75 1 98.62 194 GLN B N 1
ATOM 3978 C CA . GLN B 1 194 ? -26.031 3.617 4.18 1 98.62 194 GLN B CA 1
ATOM 3979 C C . GLN B 1 194 ? -26.094 2.676 2.98 1 98.62 194 GLN B C 1
ATOM 3981 O O . GLN B 1 194 ? -25.516 1.585 3.008 1 98.62 194 GLN B O 1
ATOM 3986 N N . ALA B 1 195 ? -26.797 3.1 1.934 1 98.69 195 ALA B N 1
ATOM 3987 C CA . ALA B 1 195 ? -26.859 2.295 0.716 1 98.69 195 ALA B CA 1
ATOM 3988 C C . ALA B 1 195 ? -25.469 2.104 0.116 1 98.69 195 ALA B C 1
ATOM 3990 O O . ALA B 1 195 ? -25.125 1.014 -0.349 1 98.69 195 ALA B O 1
ATOM 3991 N N . MET B 1 196 ? -24.656 3.129 0.129 1 98.81 196 MET B N 1
ATOM 3992 C CA . MET B 1 196 ? -23.281 3.047 -0.386 1 98.81 196 MET B CA 1
ATOM 3993 C C . MET B 1 196 ? -22.453 2.078 0.442 1 98.81 196 MET B C 1
ATOM 3995 O O . MET B 1 196 ? -21.734 1.236 -0.11 1 98.81 196 MET B O 1
ATOM 3999 N N . LEU B 1 197 ? -22.578 2.174 1.765 1 98.88 197 LEU B N 1
ATOM 4000 C CA . LEU B 1 197 ? -21.797 1.344 2.678 1 98.88 197 LEU B CA 1
ATOM 4001 C C . LEU B 1 197 ? -22.094 -0.135 2.459 1 98.88 197 LEU B C 1
ATOM 4003 O O . LEU B 1 197 ? -21.203 -0.976 2.555 1 98.88 197 LEU B O 1
ATOM 4007 N N . ARG B 1 198 ? -23.297 -0.495 2.068 1 98.75 198 ARG B N 1
ATOM 4008 C CA . ARG B 1 198 ? -23.75 -1.876 1.926 1 98.75 198 ARG B CA 1
ATOM 4009 C C . ARG B 1 198 ? -23.062 -2.555 0.745 1 98.75 198 ARG B C 1
ATOM 4011 O O . ARG B 1 198 ? -22.938 -3.781 0.713 1 98.75 198 ARG B O 1
ATOM 4018 N N . VAL B 1 199 ? -22.594 -1.777 -0.211 1 98.75 199 VAL B N 1
ATOM 4019 C CA . VAL B 1 199 ? -22.109 -2.414 -1.432 1 98.75 199 VAL B CA 1
ATOM 4020 C C . VAL B 1 199 ? -20.594 -2.252 -1.537 1 98.75 199 VAL B C 1
ATOM 4022 O O . VAL B 1 199 ? -19.953 -2.852 -2.406 1 98.75 199 VAL B O 1
ATOM 4025 N N . CYS B 1 200 ? -19.984 -1.438 -0.668 1 98.88 200 CYS B N 1
ATOM 4026 C CA . CYS B 1 200 ? -18.562 -1.105 -0.805 1 98.88 200 CYS B CA 1
ATOM 4027 C C . CYS B 1 200 ? -17.688 -2.145 -0.114 1 98.88 200 CYS B C 1
ATOM 4029 O O . CYS B 1 200 ? -18.047 -2.641 0.958 1 98.88 200 CYS B O 1
ATOM 4031 N N . ASP B 1 201 ? -16.594 -2.473 -0.756 1 98.88 201 ASP B N 1
ATOM 4032 C CA . ASP B 1 201 ? -15.578 -3.352 -0.189 1 98.88 201 ASP B CA 1
ATOM 4033 C C . ASP B 1 201 ? -14.594 -2.57 0.685 1 98.88 201 ASP B C 1
ATOM 4035 O O . ASP B 1 201 ? -14.039 -3.113 1.639 1 98.88 201 ASP B O 1
ATOM 4039 N N . PHE B 1 202 ? -14.352 -1.345 0.325 1 98.94 202 PHE B N 1
ATOM 4040 C CA . PHE B 1 202 ? -13.539 -0.381 1.052 1 98.94 202 PHE B CA 1
ATOM 4041 C C . PHE B 1 202 ? -14.289 0.929 1.249 1 98.94 202 PHE B C 1
ATOM 4043 O O . PHE B 1 202 ? -15.047 1.354 0.373 1 98.94 202 PHE B O 1
ATOM 4050 N N . VAL B 1 203 ? -14.102 1.542 2.398 1 98.94 203 VAL B N 1
ATOM 4051 C CA . VAL B 1 203 ? -14.641 2.867 2.68 1 98.94 203 VAL B CA 1
ATOM 4052 C C . VAL B 1 203 ? -13.539 3.771 3.225 1 98.94 203 VAL B C 1
ATOM 4054 O O . VAL B 1 203 ? -12.82 3.396 4.156 1 98.94 203 VAL B O 1
ATOM 4057 N N . SER B 1 204 ? -13.352 4.898 2.645 1 98.94 204 SER B N 1
ATOM 4058 C CA . SER B 1 204 ? -12.344 5.855 3.082 1 98.94 204 SER B CA 1
ATOM 4059 C C . SER B 1 204 ? -12.961 7.219 3.373 1 98.94 204 SER B C 1
ATOM 4061 O O . SER B 1 204 ? -13.742 7.734 2.574 1 98.94 204 SER B O 1
ATOM 4063 N N . ILE B 1 205 ? -12.609 7.801 4.504 1 98.94 205 ILE B N 1
ATOM 4064 C CA . ILE B 1 205 ? -13.227 9.023 4.988 1 98.94 205 ILE B CA 1
ATOM 4065 C C . ILE B 1 205 ? -12.32 10.219 4.703 1 98.94 205 ILE B C 1
ATOM 4067 O O . ILE B 1 205 ? -11.141 10.211 5.07 1 98.94 205 ILE B O 1
ATOM 4071 N N . HIS B 1 206 ? -12.914 11.258 4.117 1 98.19 206 HIS B N 1
ATOM 4072 C CA . HIS B 1 206 ? -12.141 12.43 3.707 1 98.19 206 HIS B CA 1
ATOM 4073 C C . HIS B 1 206 ? -12.969 13.711 3.844 1 98.19 206 HIS B C 1
ATOM 4075 O O . HIS B 1 206 ? -12.703 14.695 3.152 1 98.19 206 HIS B O 1
ATOM 4081 N N . CYS B 1 207 ? -13.961 13.695 4.668 1 96.38 207 CYS B N 1
ATOM 4082 C CA . CYS B 1 207 ? -14.781 14.883 4.859 1 96.38 207 CYS B CA 1
ATOM 4083 C C . CYS B 1 207 ? -14.297 15.688 6.059 1 96.38 207 CYS B C 1
ATOM 4085 O O . CYS B 1 207 ? -13.555 15.18 6.898 1 96.38 207 CYS B O 1
ATOM 4087 N N . VAL B 1 208 ? -14.711 16.938 6.137 1 91.94 208 VAL B N 1
ATOM 4088 C CA . VAL B 1 208 ? -14.352 17.844 7.227 1 91.94 208 VAL B CA 1
ATOM 4089 C C . VAL B 1 208 ? -15.203 17.516 8.461 1 91.94 208 VAL B C 1
ATOM 4091 O O . VAL B 1 208 ? -16.359 17.125 8.336 1 91.94 208 VAL B O 1
ATOM 4094 N N . LEU B 1 209 ? -14.602 17.625 9.594 1 92.81 209 LEU B N 1
ATOM 4095 C CA . LEU B 1 209 ? -15.352 17.469 10.836 1 92.81 209 LEU B CA 1
ATOM 4096 C C . LEU B 1 209 ? -16.172 18.719 11.133 1 92.81 209 LEU B C 1
ATOM 4098 O O . LEU B 1 209 ? -15.641 19.828 11.133 1 92.81 209 LEU B O 1
ATOM 4102 N N . ASN B 1 210 ? -17.344 18.625 11.258 1 91.62 210 ASN B N 1
ATOM 4103 C CA . ASN B 1 210 ? -18.297 19.656 11.695 1 91.62 210 ASN B CA 1
ATOM 4104 C C . ASN B 1 210 ? -19.484 19.031 12.422 1 91.62 210 ASN B C 1
ATOM 4106 O O . ASN B 1 210 ? -19.453 17.859 12.773 1 91.62 210 ASN B O 1
ATOM 4110 N N . ASP B 1 211 ? -20.469 19.797 12.695 1 93.06 211 ASP B N 1
ATOM 4111 C CA . ASP B 1 211 ? -21.609 19.312 13.469 1 93.06 211 ASP B CA 1
ATOM 4112 C C . ASP B 1 211 ? -22.359 18.219 12.719 1 93.06 211 ASP B C 1
ATOM 4114 O O . ASP B 1 211 ? -22.906 17.297 13.336 1 93.06 211 ASP B O 1
ATOM 4118 N N . ASP B 1 212 ? -22.328 18.297 11.445 1 94.69 212 ASP B N 1
ATOM 4119 C CA . ASP B 1 212 ? -23.078 17.344 10.617 1 94.69 212 ASP B CA 1
ATOM 4120 C C . ASP B 1 212 ? -22.281 16.062 10.414 1 94.69 212 ASP B C 1
ATOM 4122 O O . ASP B 1 212 ? -22.859 15.008 10.109 1 94.69 212 ASP B O 1
ATOM 4126 N N . THR B 1 213 ? -20.969 16.094 10.594 1 96.81 213 THR B N 1
ATOM 4127 C CA . THR B 1 213 ? -20.156 14.938 10.25 1 96.81 213 THR B CA 1
ATOM 4128 C C . THR B 1 213 ? -19.609 14.266 11.508 1 96.81 213 THR B C 1
ATOM 4130 O O . THR B 1 213 ? -19.047 13.164 11.438 1 96.81 213 THR B O 1
ATOM 4133 N N . ARG B 1 214 ? -19.766 14.914 12.672 1 97.25 214 ARG B N 1
ATOM 4134 C CA . ARG B 1 214 ? -19.391 14.266 13.922 1 97.25 214 ARG B CA 1
ATOM 4135 C C . ARG B 1 214 ? -20.188 12.992 14.148 1 97.25 214 ARG B C 1
ATOM 4137 O O . ARG B 1 214 ? -21.422 13.008 14.133 1 97.25 214 ARG B O 1
ATOM 4144 N N . GLY B 1 215 ? -19.516 11.93 14.289 1 98.19 215 GLY B N 1
ATOM 4145 C CA . GLY B 1 215 ? -20.172 10.648 14.516 1 98.19 215 GLY B CA 1
ATOM 4146 C C . GLY B 1 215 ? -20.922 10.141 13.305 1 98.19 215 GLY B C 1
ATOM 4147 O O . GLY B 1 215 ? -21.828 9.32 13.43 1 98.19 215 GLY B O 1
ATOM 4148 N N . LEU B 1 216 ? -20.562 10.617 12.141 1 98.5 216 LEU B N 1
ATOM 4149 C CA . LEU B 1 216 ? -21.25 10.281 10.898 1 98.5 216 LEU B CA 1
ATOM 4150 C C . LEU B 1 216 ? -21.234 8.773 10.672 1 98.5 216 LEU B C 1
ATOM 4152 O O . LEU B 1 216 ? -22.219 8.203 10.188 1 98.5 216 LEU B O 1
ATOM 4156 N N . ILE B 1 217 ? -20.125 8.109 10.961 1 98.88 217 ILE B N 1
ATOM 4157 C CA . ILE B 1 217 ? -20 6.66 10.883 1 98.88 217 ILE B CA 1
ATOM 4158 C C . ILE B 1 217 ? -20.156 6.059 12.281 1 98.88 217 ILE B C 1
ATOM 4160 O O . ILE B 1 217 ? -19.172 5.91 13.008 1 98.88 217 ILE B O 1
ATOM 4164 N N . GLY B 1 218 ? -21.312 5.793 12.617 1 98.56 218 GLY B N 1
ATOM 4165 C CA . GLY B 1 218 ? -21.625 5.207 13.914 1 98.56 218 GLY B CA 1
ATOM 4166 C C . GLY B 1 218 ? -21.984 3.738 13.836 1 98.56 218 GLY B C 1
ATOM 4167 O O . GLY B 1 218 ? -21.625 3.057 12.875 1 98.56 218 GLY B O 1
ATOM 4168 N N . ALA B 1 219 ? -22.625 3.252 14.883 1 98.38 219 ALA B N 1
ATOM 4169 C CA . ALA B 1 219 ? -22.984 1.841 14.992 1 98.38 219 ALA B CA 1
ATOM 4170 C C . ALA B 1 219 ? -23.859 1.406 13.828 1 98.38 219 ALA B C 1
ATOM 4172 O O . ALA B 1 219 ? -23.672 0.326 13.266 1 98.38 219 ALA B O 1
ATOM 4173 N N . GLN B 1 220 ? -24.812 2.232 13.5 1 98.38 220 GLN B N 1
ATOM 4174 C CA . GLN B 1 220 ? -25.734 1.905 12.422 1 98.38 220 GLN B CA 1
ATOM 4175 C C . GLN B 1 220 ? -25 1.796 11.086 1 98.38 220 GLN B C 1
ATOM 4177 O O . GLN B 1 220 ? -25.219 0.848 10.328 1 98.38 220 GLN B O 1
ATOM 4182 N N . GLU B 1 221 ? -24.172 2.754 10.789 1 98.75 221 GLU B N 1
ATOM 4183 C CA . GLU B 1 221 ? -23.406 2.75 9.547 1 98.75 221 GLU B CA 1
ATOM 4184 C C . GLU B 1 221 ? -22.469 1.545 9.484 1 98.75 221 GLU B C 1
ATOM 4186 O O . GLU B 1 221 ? -22.344 0.894 8.445 1 98.75 221 GLU B O 1
ATOM 4191 N N . LEU B 1 222 ? -21.812 1.225 10.57 1 98.75 222 LEU B N 1
ATOM 4192 C CA . LEU B 1 222 ? -20.891 0.096 10.641 1 98.75 222 LEU B CA 1
ATOM 4193 C C . LEU B 1 222 ? -21.625 -1.221 10.422 1 98.75 222 LEU B C 1
ATOM 4195 O O . LEU B 1 222 ? -21.078 -2.15 9.82 1 98.75 222 LEU B O 1
ATOM 4199 N N . THR B 1 223 ? -22.828 -1.293 10.875 1 98.12 223 THR B N 1
ATOM 4200 C CA . THR B 1 223 ? -23.641 -2.49 10.695 1 98.12 223 THR B CA 1
ATOM 4201 C C . THR B 1 223 ? -24.031 -2.658 9.227 1 98.12 223 THR B C 1
ATOM 4203 O O . THR B 1 223 ? -24.234 -3.779 8.758 1 98.12 223 THR B O 1
ATOM 4206 N N . CYS B 1 224 ? -24.141 -1.552 8.508 1 98.31 224 CYS B N 1
ATOM 4207 C CA . CYS B 1 224 ? -24.5 -1.579 7.094 1 98.31 224 CYS B CA 1
ATOM 4208 C C . CYS B 1 224 ? -23.344 -2.115 6.254 1 98.31 224 CYS B C 1
ATOM 4210 O O . CYS B 1 224 ? -23.562 -2.619 5.148 1 98.31 224 CYS B O 1
ATOM 4212 N N . MET B 1 225 ? -22.109 -2.02 6.699 1 98.69 225 MET B N 1
ATOM 4213 C CA . MET B 1 225 ? -20.938 -2.414 5.914 1 98.69 225 MET B CA 1
ATOM 4214 C C . MET B 1 225 ? -20.875 -3.93 5.766 1 98.69 225 MET B C 1
ATOM 4216 O O . MET B 1 225 ? -21.328 -4.664 6.641 1 98.69 225 MET B O 1
ATOM 4220 N N . LYS B 1 226 ? -20.281 -4.391 4.645 1 98.31 226 LYS B N 1
ATOM 4221 C CA . LYS B 1 226 ? -20.016 -5.816 4.469 1 98.31 226 LYS B CA 1
ATOM 4222 C C . LYS B 1 226 ? -19.094 -6.348 5.559 1 98.31 226 LYS B C 1
ATOM 4224 O O . LYS B 1 226 ? -18.156 -5.664 5.977 1 98.31 226 LYS B O 1
ATOM 4229 N N . PRO B 1 227 ? -19.328 -7.527 6.012 1 98.06 227 PRO B N 1
ATOM 4230 C CA . PRO B 1 227 ? -18.391 -8.133 6.953 1 98.06 227 PRO B CA 1
ATOM 4231 C C . PRO B 1 227 ? -16.953 -8.164 6.418 1 98.06 227 PRO B C 1
ATOM 4233 O O . PRO B 1 227 ? -16 -8.172 7.199 1 98.06 227 PRO B O 1
ATOM 4236 N N . SER B 1 228 ? -16.797 -8.117 5.105 1 98 228 SER B N 1
ATOM 4237 C CA . SER B 1 228 ? -15.477 -8.164 4.473 1 98 228 SER B CA 1
ATOM 4238 C C . SER B 1 228 ? -14.914 -6.758 4.273 1 98 228 SER B C 1
ATOM 4240 O O . SER B 1 228 ? -13.789 -6.598 3.803 1 98 228 SER B O 1
ATOM 4242 N N . ALA B 1 229 ? -15.617 -5.707 4.625 1 98.75 229 ALA B N 1
ATOM 4243 C CA . ALA B 1 229 ? -15.242 -4.336 4.289 1 98.75 229 ALA B CA 1
ATOM 4244 C C . ALA B 1 229 ? -14.141 -3.828 5.207 1 98.75 229 ALA B C 1
ATOM 4246 O O . ALA B 1 229 ? -14.031 -4.254 6.359 1 98.75 229 ALA B O 1
ATOM 4247 N N . ILE B 1 230 ? -13.328 -2.963 4.715 1 98.94 230 ILE B N 1
ATOM 4248 C CA . ILE B 1 230 ? -12.258 -2.289 5.441 1 98.94 230 ILE B CA 1
ATOM 4249 C C . ILE B 1 230 ? -12.531 -0.789 5.496 1 98.94 230 ILE B C 1
ATOM 4251 O O . ILE B 1 230 ? -12.906 -0.183 4.488 1 98.94 230 ILE B O 1
ATOM 4255 N N . LEU B 1 231 ? -12.391 -0.212 6.652 1 98.94 231 LEU B N 1
ATOM 4256 C CA . LEU B 1 231 ? -12.609 1.216 6.855 1 98.94 231 LEU B CA 1
ATOM 4257 C C . LEU B 1 231 ? -11.289 1.952 7.027 1 98.94 231 LEU B C 1
ATOM 4259 O O . LEU B 1 231 ? -10.438 1.532 7.812 1 98.94 231 LEU B O 1
ATOM 4263 N N . ILE B 1 232 ? -11.117 3.033 6.273 1 98.94 232 ILE B N 1
ATOM 4264 C CA . ILE B 1 232 ? -9.938 3.889 6.367 1 98.94 232 ILE B CA 1
ATOM 4265 C C . ILE B 1 232 ? -10.352 5.281 6.844 1 98.94 232 ILE B C 1
ATOM 4267 O O . ILE B 1 232 ? -11.297 5.867 6.312 1 98.94 232 ILE B O 1
ATOM 4271 N N . ASN B 1 233 ? -9.672 5.781 7.863 1 98.88 233 ASN B N 1
ATOM 4272 C CA . ASN B 1 233 ? -9.906 7.152 8.297 1 98.88 233 ASN B CA 1
ATOM 4273 C C . ASN B 1 233 ? -8.602 7.918 8.469 1 98.88 233 ASN B C 1
ATOM 4275 O O . ASN B 1 233 ? -7.805 7.609 9.359 1 98.88 233 ASN B O 1
ATOM 4279 N N . VAL B 1 234 ? -8.383 8.859 7.609 1 98.5 234 VAL B N 1
ATOM 4280 C CA . VAL B 1 234 ? -7.203 9.719 7.688 1 98.5 234 VAL B CA 1
ATOM 4281 C C . VAL B 1 234 ? -7.641 11.18 7.824 1 98.5 234 VAL B C 1
ATOM 4283 O O . VAL B 1 234 ? -6.871 12.094 7.52 1 98.5 234 VAL B O 1
ATOM 4286 N N . SER B 1 235 ? -8.859 11.406 8.156 1 96.62 235 SER B N 1
ATOM 4287 C CA . SER B 1 235 ? -9.438 12.742 8.273 1 96.62 235 SER B CA 1
ATOM 4288 C C . SER B 1 235 ? -9.414 13.234 9.719 1 96.62 235 SER B C 1
ATOM 4290 O O . SER B 1 235 ? -8.383 13.711 10.203 1 96.62 235 SER B O 1
ATOM 4292 N N . ARG B 1 236 ? -10.578 13.016 10.484 1 95.81 236 ARG B N 1
ATOM 4293 C CA . ARG B 1 236 ? -10.68 13.305 11.906 1 95.81 236 ARG B CA 1
ATOM 4294 C C . ARG B 1 236 ? -11.312 12.141 12.664 1 95.81 236 ARG B C 1
ATOM 4296 O O . ARG B 1 236 ? -12.266 11.531 12.18 1 95.81 236 ARG B O 1
ATOM 4303 N N . GLY B 1 237 ? -10.711 11.844 13.805 1 97.38 237 GLY B N 1
ATOM 4304 C CA . GLY B 1 237 ? -11.195 10.711 14.578 1 97.38 237 GLY B CA 1
ATOM 4305 C C . GLY B 1 237 ? -12.672 10.805 14.906 1 97.38 237 GLY B C 1
ATOM 4306 O O . GLY B 1 237 ? -13.391 9.805 14.844 1 97.38 237 GLY B O 1
ATOM 4307 N N . ALA B 1 238 ? -13.172 12.047 15.133 1 96.94 238 ALA B N 1
ATOM 4308 C CA . ALA B 1 238 ? -14.508 12.266 15.688 1 96.94 238 ALA B CA 1
ATOM 4309 C C . ALA B 1 238 ? -15.586 12.062 14.625 1 96.94 238 ALA B C 1
ATOM 4311 O O . ALA B 1 238 ? -16.781 12.055 14.93 1 96.94 238 ALA B O 1
ATOM 4312 N N . ILE B 1 239 ? -15.188 11.812 13.414 1 98.38 239 ILE B N 1
ATOM 4313 C CA . ILE B 1 239 ? -16.141 11.508 12.359 1 98.38 239 ILE B CA 1
ATOM 4314 C C . ILE B 1 239 ? -16.688 10.102 12.547 1 98.38 239 ILE B C 1
ATOM 4316 O O . ILE B 1 239 ? -17.828 9.805 12.156 1 98.38 239 ILE B O 1
ATOM 4320 N N . VAL B 1 240 ? -15.93 9.266 13.203 1 98.81 240 VAL B N 1
ATOM 4321 C CA . VAL B 1 240 ? -16.312 7.891 13.5 1 98.81 240 VAL B CA 1
ATOM 4322 C C . VAL B 1 240 ? -16.641 7.754 14.984 1 98.81 240 VAL B C 1
ATOM 4324 O O . VAL B 1 240 ? -15.93 8.297 15.836 1 98.81 240 VAL B O 1
ATOM 4327 N N . ASP B 1 241 ? -17.719 7.145 15.297 1 98.62 241 ASP B N 1
ATOM 4328 C CA . ASP B 1 241 ? -17.906 6.68 16.672 1 98.62 241 ASP B CA 1
ATOM 4329 C C . ASP B 1 241 ? -16.891 5.586 17.016 1 98.62 241 ASP B C 1
ATOM 4331 O O . ASP B 1 241 ? -17.109 4.414 16.703 1 98.62 241 ASP B O 1
ATOM 4335 N N . GLU B 1 242 ? -15.859 5.98 17.703 1 98.44 242 GLU B N 1
ATOM 4336 C CA . GLU B 1 242 ? -14.711 5.105 17.922 1 98.44 242 GLU B CA 1
ATOM 4337 C C . GLU B 1 242 ? -15.078 3.912 18.797 1 98.44 242 GLU B C 1
ATOM 4339 O O . GLU B 1 242 ? -14.539 2.814 18.625 1 98.44 242 GLU B O 1
ATOM 4344 N N . GLY B 1 243 ? -15.945 4.203 19.812 1 98.31 243 GLY B N 1
ATOM 4345 C CA . GLY B 1 243 ? -16.438 3.074 20.578 1 98.31 243 GLY B CA 1
ATOM 4346 C C . GLY B 1 243 ? -17.141 2.033 19.734 1 98.31 243 GLY B C 1
ATOM 4347 O O . GLY B 1 243 ? -16.891 0.834 19.875 1 98.31 243 GLY B O 1
ATOM 4348 N N . ALA B 1 244 ? -18.016 2.449 18.859 1 98.69 244 ALA B N 1
ATOM 4349 C CA . ALA B 1 244 ? -18.734 1.56 17.953 1 98.69 244 ALA B CA 1
ATOM 4350 C C . ALA B 1 244 ? -17.766 0.848 17 1 98.69 244 ALA B C 1
ATOM 4352 O O . ALA B 1 244 ? -17.953 -0.325 16.672 1 98.69 244 ALA B O 1
ATOM 4353 N N . LEU B 1 245 ? -16.766 1.541 16.578 1 98.81 245 LEU B N 1
ATOM 4354 C CA . LEU B 1 245 ? -15.773 0.951 15.688 1 98.81 245 LEU B CA 1
ATOM 4355 C C . LEU B 1 245 ? -15.016 -0.174 16.375 1 98.81 245 LEU B C 1
ATOM 4357 O O . LEU B 1 245 ? -14.828 -1.249 15.805 1 98.81 245 LEU B O 1
ATOM 4361 N N . VAL B 1 246 ? -14.555 0.12 17.609 1 98.56 246 VAL B N 1
ATOM 4362 C CA . VAL B 1 246 ? -13.859 -0.898 18.391 1 98.56 246 VAL B CA 1
ATOM 4363 C C . VAL B 1 246 ? -14.734 -2.143 18.516 1 98.56 246 VAL B C 1
ATOM 4365 O O . VAL B 1 246 ? -14.281 -3.258 18.266 1 98.56 246 VAL B O 1
ATOM 4368 N N . ASP B 1 247 ? -15.984 -1.922 18.844 1 98.44 247 ASP B N 1
ATOM 4369 C CA . ASP B 1 247 ? -16.922 -3.031 18.984 1 98.44 247 ASP B CA 1
ATOM 4370 C C . ASP B 1 247 ? -17.062 -3.809 17.672 1 98.44 247 ASP B C 1
ATOM 4372 O O . ASP B 1 247 ? -17.047 -5.043 17.688 1 98.44 247 ASP B O 1
ATOM 4376 N N . ALA B 1 248 ? -17.203 -3.125 16.578 1 98.56 248 ALA B N 1
ATOM 4377 C CA . ALA B 1 248 ? -17.391 -3.74 15.266 1 98.56 248 ALA B CA 1
ATOM 4378 C C . ALA B 1 248 ? -16.172 -4.594 14.883 1 98.56 248 ALA B C 1
ATOM 4380 O O . ALA B 1 248 ? -16.328 -5.703 14.367 1 98.56 248 ALA B O 1
ATOM 4381 N N . ILE B 1 249 ? -14.977 -4.148 15.172 1 98.38 249 ILE B N 1
ATOM 4382 C CA . ILE B 1 249 ? -13.75 -4.852 14.82 1 98.38 249 ILE B CA 1
ATOM 4383 C C . ILE B 1 249 ? -13.594 -6.082 15.711 1 98.38 249 ILE B C 1
ATOM 4385 O O . ILE B 1 249 ? -13.32 -7.184 15.219 1 98.38 249 ILE B O 1
ATOM 4389 N N . VAL B 1 250 ? -13.797 -5.859 16.984 1 97.25 250 VAL B N 1
ATOM 4390 C CA . VAL B 1 250 ? -13.617 -6.934 17.969 1 97.25 250 VAL B CA 1
ATOM 4391 C C . VAL B 1 250 ? -14.633 -8.047 17.703 1 97.25 250 VAL B C 1
ATOM 4393 O O . VAL B 1 250 ? -14.305 -9.227 17.812 1 97.25 250 VAL B O 1
ATOM 4396 N N . ALA B 1 251 ? -15.836 -7.68 17.281 1 97.38 251 ALA B N 1
ATOM 4397 C CA . ALA B 1 251 ? -16.906 -8.641 17.031 1 97.38 251 ALA B CA 1
ATOM 4398 C C . ALA B 1 251 ? -16.766 -9.25 15.633 1 97.38 251 ALA B C 1
ATOM 4400 O O . ALA B 1 251 ? -17.5 -10.188 15.281 1 97.38 251 ALA B O 1
ATOM 4401 N N . GLY B 1 252 ? -15.922 -8.711 14.836 1 96.88 252 GLY B N 1
ATOM 4402 C CA . GLY B 1 252 ? -15.742 -9.211 13.484 1 96.88 252 GLY B CA 1
ATOM 4403 C C . GLY B 1 252 ? -16.859 -8.797 12.547 1 96.88 252 GLY B C 1
ATOM 4404 O O . GLY B 1 252 ? -17.188 -9.531 11.609 1 96.88 252 GLY B O 1
ATOM 4405 N N . ARG B 1 253 ? -17.469 -7.695 12.828 1 97.5 253 ARG B N 1
ATOM 4406 C CA . ARG B 1 253 ? -18.547 -7.199 11.992 1 97.5 253 ARG B CA 1
ATOM 4407 C C . ARG B 1 253 ? -18.016 -6.605 10.695 1 97.5 253 ARG B C 1
ATOM 4409 O O . ARG B 1 253 ? -18.688 -6.625 9.664 1 97.5 253 ARG B O 1
ATOM 4416 N N . ILE B 1 254 ? -16.844 -6.016 10.703 1 98.25 254 ILE B N 1
ATOM 4417 C CA . ILE B 1 254 ? -16.125 -5.617 9.508 1 98.25 254 ILE B CA 1
ATOM 4418 C C . ILE B 1 254 ? -14.727 -6.238 9.516 1 98.25 254 ILE B C 1
ATOM 4420 O O . ILE B 1 254 ? -14.266 -6.734 10.547 1 98.25 254 ILE B O 1
ATOM 4424 N N . ALA B 1 255 ? -14.078 -6.242 8.391 1 98.19 255 ALA B N 1
ATOM 4425 C CA . ALA B 1 255 ? -12.867 -7.035 8.203 1 98.19 255 ALA B CA 1
ATOM 4426 C C . ALA B 1 255 ? -11.656 -6.348 8.82 1 98.19 255 ALA B C 1
ATOM 4428 O O . ALA B 1 255 ? -10.672 -7.004 9.172 1 98.19 255 ALA B O 1
ATOM 4429 N N . GLY B 1 256 ? -11.695 -5.027 8.914 1 98.44 256 GLY B N 1
ATOM 4430 C CA . GLY B 1 256 ? -10.547 -4.324 9.477 1 98.44 256 GLY B CA 1
ATOM 4431 C C . GLY B 1 256 ? -10.641 -2.818 9.328 1 98.44 256 GLY B C 1
ATOM 4432 O O . GLY B 1 256 ? -11.648 -2.299 8.844 1 98.44 256 GLY B O 1
ATOM 4433 N N . ALA B 1 257 ? -9.578 -2.135 9.789 1 98.88 257 ALA B N 1
ATOM 4434 C CA . ALA B 1 257 ? -9.555 -0.675 9.711 1 98.88 257 ALA B CA 1
ATOM 4435 C C . ALA B 1 257 ? -8.125 -0.15 9.664 1 98.88 257 ALA B C 1
ATOM 4437 O O . ALA B 1 257 ? -7.23 -0.702 10.312 1 98.88 257 ALA B O 1
ATOM 4438 N N . GLY B 1 258 ? -7.902 0.802 8.844 1 98.94 258 GLY B N 1
ATOM 4439 C CA . GLY B 1 258 ? -6.707 1.629 8.852 1 98.94 258 GLY B CA 1
ATOM 4440 C C . GLY B 1 258 ? -6.965 3.045 9.328 1 98.94 258 GLY B C 1
ATOM 4441 O O . GLY B 1 258 ? -7.715 3.793 8.695 1 98.94 258 GLY B O 1
ATOM 4442 N N . LEU B 1 259 ? -6.352 3.402 10.422 1 98.88 259 LEU B N 1
ATOM 4443 C CA . LEU B 1 259 ? -6.633 4.676 11.07 1 98.88 259 LEU B CA 1
ATOM 4444 C C . LEU B 1 259 ? -5.359 5.504 11.211 1 98.88 259 LEU B C 1
ATOM 4446 O O . LEU B 1 259 ? -4.316 4.984 11.609 1 98.88 259 LEU B O 1
ATOM 4450 N N . ASP B 1 260 ? -5.492 6.785 10.906 1 98.62 260 ASP B N 1
ATOM 4451 C CA . ASP B 1 260 ? -4.375 7.711 11.078 1 98.62 260 ASP B CA 1
ATOM 4452 C C . ASP B 1 260 ? -4.723 8.812 12.078 1 98.62 260 ASP B C 1
ATOM 4454 O O . ASP B 1 260 ? -3.859 9.609 12.453 1 98.62 260 ASP B O 1
ATOM 4458 N N . VAL B 1 261 ? -5.98 8.898 12.445 1 97.56 261 VAL B N 1
ATOM 4459 C CA . VAL B 1 261 ? -6.461 9.969 13.305 1 97.56 261 VAL B CA 1
ATOM 4460 C C . VAL B 1 261 ? -7.363 9.398 14.391 1 97.56 261 VAL B C 1
ATOM 4462 O O . VAL B 1 261 ? -7.984 8.352 14.203 1 97.56 261 VAL B O 1
ATOM 4465 N N . TYR B 1 262 ? -7.414 10.086 15.453 1 97.31 262 TYR B N 1
ATOM 4466 C CA . TYR B 1 262 ? -8.141 9.641 16.641 1 97.31 262 TYR B CA 1
ATOM 4467 C C . TYR B 1 262 ? -8.773 10.82 17.359 1 97.31 262 TYR B C 1
ATOM 4469 O O . TYR B 1 262 ? -8.266 11.945 17.297 1 97.31 262 TYR B O 1
ATOM 4477 N N . SER B 1 263 ? -9.844 10.547 18.031 1 96.12 263 SER B N 1
ATOM 4478 C CA . SER B 1 263 ? -10.5 11.609 18.781 1 96.12 263 SER B CA 1
ATOM 4479 C C . SER B 1 263 ? -9.617 12.102 19.922 1 96.12 263 SER B C 1
ATOM 4481 O O . SER B 1 263 ? -9.656 13.289 20.281 1 96.12 263 SER B O 1
ATOM 4483 N N . LEU B 1 264 ? -8.93 11.18 20.469 1 94.75 264 LEU B N 1
ATOM 4484 C CA . LEU B 1 264 ? -7.969 11.492 21.516 1 94.75 264 LEU B CA 1
ATOM 4485 C C . LEU B 1 264 ? -6.555 11.109 21.094 1 94.75 264 LEU B C 1
ATOM 4487 O O . LEU B 1 264 ? -6.273 9.938 20.844 1 94.75 264 LEU B O 1
ATOM 4491 N N . GLU B 1 265 ? -5.699 12.094 20.984 1 93.56 265 GLU B N 1
ATOM 4492 C CA . GLU B 1 265 ? -4.285 11.883 20.672 1 93.56 265 GLU B CA 1
ATOM 4493 C C . GLU B 1 265 ? -3.393 12.477 21.766 1 93.56 265 GLU B C 1
ATOM 4495 O O . GLU B 1 265 ? -3.705 13.523 22.328 1 93.56 265 GLU B O 1
ATOM 4500 N N . PRO B 1 266 ? -2.41 11.773 22.141 1 94.19 266 PRO B N 1
ATOM 4501 C CA . PRO B 1 266 ? -1.814 10.586 21.531 1 94.19 266 PRO B CA 1
ATOM 4502 C C . PRO B 1 266 ? -2.545 9.297 21.906 1 94.19 266 PRO B C 1
ATOM 4504 O O . PRO B 1 266 ? -3.23 9.25 22.922 1 94.19 266 PRO B O 1
ATOM 4507 N N . LEU B 1 267 ? -2.371 8.227 20.984 1 96.38 267 LEU B N 1
ATOM 4508 C CA . LEU B 1 267 ? -2.799 6.867 21.312 1 96.38 267 LEU B CA 1
ATOM 4509 C C . LEU B 1 267 ? -1.959 6.289 22.453 1 96.38 267 LEU B C 1
ATOM 4511 O O . LEU B 1 267 ? -0.821 6.715 22.656 1 96.38 267 LEU B O 1
ATOM 4515 N N . ALA B 1 268 ? -2.572 5.375 23.125 1 96.31 268 ALA B N 1
ATOM 4516 C CA . ALA B 1 268 ? -1.849 4.633 24.156 1 96.31 268 ALA B CA 1
ATOM 4517 C C . ALA B 1 268 ? -2.301 3.178 24.203 1 96.31 268 ALA B C 1
ATOM 4519 O O . ALA B 1 268 ? -3.471 2.875 23.953 1 96.31 268 ALA B O 1
ATOM 4520 N N . ARG B 1 269 ? -1.402 2.283 24.531 1 96.19 269 ARG B N 1
ATOM 4521 C CA . ARG B 1 269 ? -1.686 0.852 24.562 1 96.19 269 ARG B CA 1
ATOM 4522 C C . ARG B 1 269 ? -2.668 0.512 25.688 1 96.19 269 ARG B C 1
ATOM 4524 O O . ARG B 1 269 ? -3.381 -0.491 25.609 1 96.19 269 ARG B O 1
ATOM 4531 N N . SER B 1 270 ? -2.615 1.299 26.719 1 95.94 270 SER B N 1
ATOM 4532 C CA . SER B 1 270 ? -3.514 1.084 27.844 1 95.94 270 SER B CA 1
ATOM 4533 C C . SER B 1 270 ? -4.203 2.381 28.266 1 95.94 270 SER B C 1
ATOM 4535 O O . SER B 1 270 ? -3.613 3.459 28.172 1 95.94 270 SER B O 1
ATOM 4537 N N . GLY B 1 271 ? -5.43 2.275 28.656 1 95.31 271 GLY B N 1
ATOM 4538 C CA . GLY B 1 271 ? -6.156 3.43 29.172 1 95.31 271 GLY B CA 1
ATOM 4539 C C . GLY B 1 271 ? -6.773 4.273 28.062 1 95.31 271 GLY B C 1
ATOM 4540 O O . GLY B 1 271 ? -7.516 5.219 28.344 1 95.31 271 GLY B O 1
ATOM 4541 N N . HIS B 1 272 ? -6.422 3.969 26.875 1 96.75 272 HIS B N 1
ATOM 4542 C CA . HIS B 1 272 ? -7 4.668 25.734 1 96.75 272 HIS B CA 1
ATOM 4543 C C . HIS B 1 272 ? -8.258 3.969 25.234 1 96.75 272 HIS B C 1
ATOM 4545 O O . HIS B 1 272 ? -8.328 2.736 25.234 1 96.75 272 HIS B O 1
ATOM 4551 N N . PRO B 1 273 ? -9.242 4.723 24.75 1 95.88 273 PRO B N 1
ATOM 4552 C CA . PRO B 1 273 ? -10.484 4.105 24.266 1 95.88 273 PRO B CA 1
ATOM 4553 C C . PRO B 1 273 ? -10.25 3.129 23.125 1 95.88 273 PRO B C 1
ATOM 4555 O O . PRO B 1 273 ? -11.031 2.191 22.938 1 95.88 273 PRO B O 1
ATOM 4558 N N . MET B 1 274 ? -9.219 3.281 22.438 1 96.69 274 MET B N 1
ATOM 4559 C CA . MET B 1 274 ? -8.961 2.453 21.266 1 96.69 274 MET B CA 1
ATOM 4560 C C . MET B 1 274 ? -7.906 1.395 21.578 1 96.69 274 MET B C 1
ATOM 4562 O O . MET B 1 274 ? -7.387 0.749 20.656 1 96.69 274 MET B O 1
ATOM 4566 N N . SER B 1 275 ? -7.578 1.221 22.844 1 97.25 275 SER B N 1
ATOM 4567 C CA . SER B 1 275 ? -6.48 0.346 23.234 1 97.25 275 SER B CA 1
ATOM 4568 C C . SER B 1 275 ? -6.727 -1.09 22.781 1 97.25 275 SER B C 1
ATOM 4570 O O . SER B 1 275 ? -5.785 -1.822 22.484 1 97.25 275 SER B O 1
ATOM 4572 N N . ALA B 1 276 ? -7.996 -1.471 22.625 1 97.56 276 ALA B N 1
ATOM 4573 C CA . ALA B 1 276 ? -8.367 -2.838 22.266 1 97.56 276 ALA B CA 1
ATOM 4574 C C . ALA B 1 276 ? -7.969 -3.148 20.828 1 97.56 276 ALA B C 1
ATOM 4576 O O . ALA B 1 276 ? -7.965 -4.312 20.422 1 97.56 276 ALA B O 1
ATOM 4577 N N . LEU B 1 277 ? -7.59 -2.158 20.062 1 98 277 LEU B N 1
ATOM 4578 C CA . LEU B 1 277 ? -7.281 -2.354 18.641 1 98 277 LEU B CA 1
ATOM 4579 C C . LEU B 1 277 ? -5.801 -2.646 18.438 1 98 277 LEU B C 1
ATOM 4581 O O . LEU B 1 277 ? -5.383 -3.064 17.359 1 98 277 LEU B O 1
ATOM 4585 N N . PHE B 1 278 ? -4.988 -2.434 19.484 1 97.5 278 PHE B N 1
ATOM 4586 C CA . PHE B 1 278 ? -3.568 -2.738 19.375 1 97.5 278 PHE B CA 1
ATOM 4587 C C . PHE B 1 278 ? -3.352 -4.234 19.156 1 97.5 278 PHE B C 1
ATOM 4589 O O . PHE B 1 278 ? -4.082 -5.055 19.719 1 97.5 278 PHE B O 1
ATOM 4596 N N . ASP B 1 279 ? -2.4 -4.598 18.312 1 93 279 ASP B N 1
ATOM 4597 C CA . ASP B 1 279 ? -1.875 -5.941 18.094 1 93 279 ASP B CA 1
ATOM 4598 C C . ASP B 1 279 ? -2.881 -6.809 17.344 1 93 279 ASP B C 1
ATOM 4600 O O . ASP B 1 279 ? -2.852 -8.039 17.453 1 93 279 ASP B O 1
ATOM 4604 N N . ARG B 1 280 ? -3.852 -6.164 16.719 1 95.75 280 ARG B N 1
ATOM 4605 C CA . ARG B 1 280 ? -4.738 -6.871 15.797 1 95.75 280 ARG B CA 1
ATOM 4606 C C . ARG B 1 280 ? -4.18 -6.852 14.375 1 95.75 280 ARG B C 1
ATOM 4608 O O . ARG B 1 280 ? -3.775 -5.801 13.875 1 95.75 280 ARG B O 1
ATOM 4615 N N . ASP B 1 281 ? -4.223 -7.941 13.75 1 93.31 281 ASP B N 1
ATOM 4616 C CA . ASP B 1 281 ? -3.584 -8.102 12.445 1 93.31 281 ASP B CA 1
ATOM 4617 C C . ASP B 1 281 ? -4.391 -7.414 11.352 1 93.31 281 ASP B C 1
ATOM 4619 O O . ASP B 1 281 ? -3.891 -7.215 10.242 1 93.31 281 ASP B O 1
ATOM 4623 N N . ASN B 1 282 ? -5.648 -7.148 11.609 1 97.81 282 ASN B N 1
ATOM 4624 C CA . ASN B 1 282 ? -6.523 -6.543 10.609 1 97.81 282 ASN B CA 1
ATOM 4625 C C . ASN B 1 282 ? -6.75 -5.062 10.883 1 97.81 282 ASN B C 1
ATOM 4627 O O . ASN B 1 282 ? -7.695 -4.465 10.367 1 97.81 282 ASN B O 1
ATOM 4631 N N . VAL B 1 283 ? -5.91 -4.473 11.773 1 98.75 283 VAL B N 1
ATOM 4632 C CA . VAL B 1 283 ? -5.988 -3.051 12.086 1 98.75 283 VAL B CA 1
ATOM 4633 C C . VAL B 1 283 ? -4.605 -2.418 11.961 1 98.75 283 VAL B C 1
ATOM 4635 O O . VAL B 1 283 ? -3.609 -2.992 12.406 1 98.75 283 VAL B O 1
ATOM 4638 N N . ILE B 1 284 ? -4.512 -1.355 11.25 1 98.81 284 ILE B N 1
ATOM 4639 C CA . ILE B 1 284 ? -3.305 -0.537 11.234 1 98.81 284 ILE B CA 1
ATOM 4640 C C . ILE B 1 284 ? -3.553 0.764 11.992 1 98.81 284 ILE B C 1
ATOM 4642 O O . ILE B 1 284 ? -4.434 1.545 11.633 1 98.81 284 ILE B O 1
ATOM 4646 N N . LEU B 1 285 ? -2.885 0.923 13.07 1 98.62 285 LEU B N 1
ATOM 4647 C CA . LEU B 1 285 ? -2.887 2.166 13.836 1 98.62 285 LEU B CA 1
ATOM 4648 C C . LEU B 1 285 ? -1.702 3.043 13.445 1 98.62 285 LEU B C 1
ATOM 4650 O O . LEU B 1 285 ? -0.57 2.785 13.867 1 98.62 285 LEU B O 1
ATOM 4654 N N . PHE B 1 286 ? -1.968 4.039 12.641 1 98.56 286 PHE B N 1
ATOM 4655 C CA . PHE B 1 286 ? -0.959 4.98 12.164 1 98.56 286 PHE B CA 1
ATOM 4656 C C . PHE B 1 286 ? -1.025 6.289 12.938 1 98.56 286 PHE B C 1
ATOM 4658 O O . PHE B 1 286 ? -2.111 6.758 13.289 1 98.56 286 PHE B O 1
ATOM 4665 N N . PRO B 1 287 ? 0.034 6.887 13.312 1 98.19 287 PRO B N 1
ATOM 4666 C CA . PRO B 1 287 ? 0.073 7.938 14.328 1 98.19 287 PRO B CA 1
ATOM 4667 C C . PRO B 1 287 ? 0.013 9.344 13.734 1 98.19 287 PRO B C 1
ATOM 4669 O O . PRO B 1 287 ? 0.818 10.203 14.094 1 98.19 287 PRO B O 1
ATOM 4672 N N . HIS B 1 288 ? -1.046 9.531 12.914 1 97.5 288 HIS B N 1
ATOM 4673 C CA . HIS B 1 288 ? -1.276 10.852 12.344 1 97.5 288 HIS B CA 1
ATOM 4674 C C . HIS B 1 288 ? -0.058 11.336 11.562 1 97.5 288 HIS B C 1
ATOM 4676 O O . HIS B 1 288 ? 0.389 12.477 11.742 1 97.5 288 HIS B O 1
ATOM 4682 N N . LEU B 1 289 ? 0.528 10.43 10.719 1 98.19 289 LEU B N 1
ATOM 4683 C CA . LEU B 1 289 ? 1.755 10.742 9.992 1 98.19 289 LEU B CA 1
ATOM 4684 C C . LEU B 1 289 ? 1.555 10.562 8.492 1 98.19 289 LEU B C 1
ATOM 4686 O O . LEU B 1 289 ? 2.518 10.617 7.723 1 98.19 289 LEU B O 1
ATOM 4690 N N . THR B 1 290 ? 0.296 10.391 8.023 1 98.19 290 THR B N 1
ATOM 4691 C CA . THR B 1 290 ? 0.091 10.211 6.59 1 98.19 290 THR B CA 1
ATOM 4692 C C . THR B 1 290 ? 0.545 11.453 5.82 1 98.19 290 THR B C 1
ATOM 4694 O O . THR B 1 290 ? 0.839 11.375 4.625 1 98.19 290 THR B O 1
ATOM 4697 N N . PHE B 1 291 ? 0.649 12.609 6.527 1 97.62 291 PHE B N 1
ATOM 4698 C CA . PHE B 1 291 ? 1.075 13.844 5.883 1 97.62 291 PHE B CA 1
ATOM 4699 C C . PHE B 1 291 ? 2.596 13.93 5.828 1 97.62 291 PHE B C 1
ATOM 4701 O O . PHE B 1 291 ? 3.15 14.758 5.105 1 97.62 291 PHE B O 1
ATOM 4708 N N . PHE B 1 292 ? 3.312 13.102 6.562 1 98.38 292 PHE B N 1
ATOM 4709 C CA . PHE B 1 292 ? 4.688 13.367 6.977 1 98.38 292 PHE B CA 1
ATOM 4710 C C . PHE B 1 292 ? 5.676 12.703 6.023 1 98.38 292 PHE B C 1
ATOM 4712 O O . PHE B 1 292 ? 6.238 11.648 6.336 1 98.38 292 PHE B O 1
ATOM 4719 N N . THR B 1 293 ? 5.938 13.297 4.883 1 98.56 293 THR B N 1
ATOM 4720 C CA . THR B 1 293 ? 6.93 12.883 3.898 1 98.56 293 THR B CA 1
ATOM 4721 C C . THR B 1 293 ? 7.953 13.992 3.66 1 98.56 293 THR B C 1
ATOM 4723 O O . THR B 1 293 ? 7.711 15.148 4.016 1 98.56 293 THR B O 1
ATOM 4726 N N . HIS B 1 294 ? 9.07 13.617 3.078 1 98.25 294 HIS B N 1
ATOM 4727 C CA . HIS B 1 294 ? 10.078 14.609 2.727 1 98.25 294 HIS B CA 1
ATOM 4728 C C . HIS B 1 294 ? 9.492 15.695 1.832 1 98.25 294 HIS B C 1
ATOM 4730 O O . HIS B 1 294 ? 9.734 16.891 2.059 1 98.25 294 HIS B O 1
ATOM 4736 N N . GLU B 1 295 ? 8.75 15.305 0.853 1 98.44 295 GLU B N 1
ATOM 4737 C CA . GLU B 1 295 ? 8.188 16.234 -0.129 1 98.44 295 GLU B CA 1
ATOM 4738 C C . GLU B 1 295 ? 7.145 17.141 0.506 1 98.44 295 GLU B C 1
ATOM 4740 O O . GLU B 1 295 ? 7.188 18.359 0.316 1 98.44 295 GLU B O 1
ATOM 4745 N N . ALA B 1 296 ? 6.242 16.609 1.294 1 98.5 296 ALA B N 1
ATOM 4746 C CA . ALA B 1 296 ? 5.188 17.391 1.929 1 98.5 296 ALA B CA 1
ATOM 4747 C C . ALA B 1 296 ? 5.77 18.375 2.941 1 98.5 296 ALA B C 1
ATOM 4749 O O . ALA B 1 296 ? 5.344 19.531 3.008 1 98.5 296 ALA B O 1
ATOM 4750 N N . MET B 1 297 ? 6.738 17.906 3.707 1 98.38 297 MET B N 1
ATOM 4751 C CA . MET B 1 297 ? 7.316 18.781 4.734 1 98.38 297 MET B CA 1
ATOM 4752 C C . MET B 1 297 ? 8.109 19.922 4.105 1 98.38 297 MET B C 1
ATOM 4754 O O . MET B 1 297 ? 8.141 21.031 4.641 1 98.38 297 MET B O 1
ATOM 4758 N N . ARG B 1 298 ? 8.727 19.625 2.975 1 98.19 298 ARG B N 1
ATOM 4759 C CA . ARG B 1 298 ? 9.383 20.703 2.256 1 98.19 298 ARG B CA 1
ATOM 4760 C C . ARG B 1 298 ? 8.367 21.766 1.836 1 98.19 298 ARG B C 1
ATOM 4762 O O . ARG B 1 298 ? 8.602 22.969 2.031 1 98.19 298 ARG B O 1
ATOM 4769 N N . ARG B 1 299 ? 7.25 21.328 1.299 1 98.31 299 ARG B N 1
ATOM 4770 C CA . ARG B 1 299 ? 6.195 22.266 0.912 1 98.31 299 ARG B CA 1
ATOM 4771 C C . ARG B 1 299 ? 5.664 23.031 2.123 1 98.31 299 ARG B C 1
ATOM 4773 O O . ARG B 1 299 ? 5.48 24.25 2.066 1 98.31 299 ARG B O 1
ATOM 4780 N N . LEU B 1 300 ? 5.441 22.312 3.203 1 98.56 300 LEU B N 1
ATOM 4781 C CA . LEU B 1 300 ? 4.926 22.922 4.426 1 98.56 300 LEU B CA 1
ATOM 4782 C C . LEU B 1 300 ? 5.879 24 4.945 1 98.56 300 LEU B C 1
ATOM 4784 O O . LEU B 1 300 ? 5.461 25.109 5.254 1 98.56 300 LEU B O 1
ATOM 4788 N N . GLU B 1 301 ? 7.145 23.641 5.027 1 98.56 301 GLU B N 1
ATOM 4789 C CA . GLU B 1 301 ? 8.141 24.547 5.598 1 98.56 301 GLU B CA 1
ATOM 4790 C C . GLU B 1 301 ? 8.32 25.797 4.73 1 98.56 301 GLU B C 1
ATOM 4792 O O . GLU B 1 301 ? 8.406 26.906 5.246 1 98.56 301 GLU B O 1
ATOM 4797 N N . ASP B 1 302 ? 8.312 25.594 3.4 1 98.5 302 ASP B N 1
ATOM 4798 C CA . ASP B 1 302 ? 8.453 26.719 2.484 1 98.5 302 ASP B CA 1
ATOM 4799 C C . ASP B 1 302 ? 7.281 27.688 2.615 1 98.5 302 ASP B C 1
ATOM 4801 O O . ASP B 1 302 ? 7.48 28.891 2.74 1 98.5 302 ASP B O 1
ATOM 4805 N N . ASP B 1 303 ? 6.121 27.156 2.617 1 98.44 303 ASP B N 1
ATOM 4806 C CA . ASP B 1 303 ? 4.93 27.984 2.697 1 98.44 303 ASP B CA 1
ATOM 4807 C C . ASP B 1 303 ? 4.816 28.656 4.066 1 98.44 303 ASP B C 1
ATOM 4809 O O . ASP B 1 303 ? 4.434 29.812 4.16 1 98.44 303 ASP B O 1
ATOM 4813 N N . THR B 1 304 ? 5.129 27.906 5.109 1 98.69 304 THR B N 1
ATOM 4814 C CA . THR B 1 304 ? 5.098 28.453 6.461 1 98.69 304 THR B CA 1
ATOM 4815 C C . THR B 1 304 ? 6.059 29.625 6.594 1 98.69 304 THR B C 1
ATOM 4817 O O . THR B 1 304 ? 5.684 30.688 7.105 1 98.69 304 THR B O 1
ATOM 4820 N N . LEU B 1 305 ? 7.266 29.469 6.09 1 98.69 305 LEU B N 1
ATOM 4821 C CA . LEU B 1 305 ? 8.266 30.531 6.168 1 98.69 305 LEU B CA 1
ATOM 4822 C C . LEU B 1 305 ? 7.805 31.766 5.41 1 98.69 305 LEU B C 1
ATOM 4824 O O . LEU B 1 305 ? 7.984 32.906 5.887 1 98.69 305 LEU B O 1
ATOM 4828 N N . ALA B 1 306 ? 7.223 31.516 4.266 1 98.56 306 ALA B N 1
ATOM 4829 C CA . ALA B 1 306 ? 6.719 32.656 3.492 1 98.56 306 ALA B CA 1
ATOM 4830 C C . ALA B 1 306 ? 5.691 33.438 4.289 1 98.56 306 ALA B C 1
ATOM 4832 O O . ALA B 1 306 ? 5.742 34.688 4.32 1 98.56 306 ALA B O 1
ATOM 4833 N N . ARG B 1 307 ? 4.75 32.75 4.98 1 98.62 307 ARG B N 1
ATOM 4834 C CA . ARG B 1 307 ? 3.744 33.438 5.805 1 98.62 307 ARG B CA 1
ATOM 4835 C C . ARG B 1 307 ? 4.387 34.125 6.992 1 98.62 307 ARG B C 1
ATOM 4837 O O . ARG B 1 307 ? 4.02 35.25 7.32 1 98.62 307 ARG B O 1
ATOM 4844 N N . CYS B 1 308 ? 5.367 33.469 7.602 1 98.69 308 CYS B N 1
ATOM 4845 C CA . CYS B 1 308 ? 6.07 34.062 8.734 1 98.69 308 CYS B CA 1
ATOM 4846 C C . CYS B 1 308 ? 6.715 35.375 8.336 1 98.69 308 CYS B C 1
ATOM 4848 O O . CYS B 1 308 ? 6.574 36.375 9.039 1 98.69 308 CYS B O 1
ATOM 4850 N N . PHE B 1 309 ? 7.312 35.375 7.23 1 98.5 309 PHE B N 1
ATOM 4851 C CA . PHE B 1 309 ? 8.055 36.562 6.816 1 98.5 309 PHE B CA 1
ATOM 4852 C C . PHE B 1 309 ? 7.105 37.656 6.344 1 98.5 309 PHE B C 1
ATOM 4854 O O . PHE B 1 309 ? 7.379 38.844 6.527 1 98.5 309 PHE B O 1
ATOM 4861 N N . GLU B 1 310 ? 5.996 37.25 5.773 1 98.56 310 GLU B N 1
ATOM 4862 C CA . GLU B 1 310 ? 4.973 38.281 5.484 1 98.56 310 GLU B CA 1
ATOM 4863 C C . GLU B 1 310 ? 4.539 39 6.75 1 98.56 310 GLU B C 1
ATOM 4865 O O . GLU B 1 310 ? 4.48 40.219 6.777 1 98.56 310 GLU B O 1
ATOM 4870 N N . VAL B 1 311 ? 4.336 38.25 7.812 1 98.06 311 VAL B N 1
ATOM 4871 C CA . VAL B 1 311 ? 3.92 38.812 9.094 1 98.06 311 VAL B CA 1
ATOM 4872 C C . VAL B 1 311 ? 5.031 39.719 9.648 1 98.06 311 VAL B C 1
ATOM 4874 O O . VAL B 1 311 ? 4.785 40.844 10.016 1 98.06 311 VAL B O 1
ATOM 4877 N N . LEU B 1 312 ? 6.223 39.219 9.68 1 97.5 312 LEU B N 1
ATOM 4878 C CA . LEU B 1 312 ? 7.34 39.906 10.328 1 97.5 312 LEU B CA 1
ATOM 4879 C C . LEU B 1 312 ? 7.742 41.156 9.547 1 97.5 312 LEU B C 1
ATOM 4881 O O . LEU B 1 312 ? 8.234 42.125 10.133 1 97.5 312 LEU B O 1
ATOM 4885 N N . ASP B 1 313 ? 7.457 41.156 8.297 1 97.38 313 ASP B N 1
ATOM 4886 C CA . ASP B 1 313 ? 7.809 42.281 7.453 1 97.38 313 ASP B CA 1
ATOM 4887 C C . ASP B 1 313 ? 6.668 43.312 7.398 1 97.38 313 ASP B C 1
ATOM 4889 O O . ASP B 1 313 ? 6.789 44.344 6.754 1 97.38 313 ASP B O 1
ATOM 4893 N N . GLY B 1 314 ? 5.621 42.969 7.965 1 96.5 314 GLY B N 1
ATOM 4894 C CA . GLY B 1 314 ? 4.496 43.906 8.008 1 96.5 314 GLY B CA 1
ATOM 4895 C C . GLY B 1 314 ? 3.693 43.906 6.719 1 96.5 314 GLY B C 1
ATOM 4896 O O . GLY B 1 314 ? 3.031 44.906 6.406 1 96.5 314 GLY B O 1
ATOM 4897 N N . ARG B 1 315 ? 3.818 42.875 5.965 1 97.88 315 ARG B N 1
ATOM 4898 C CA . ARG B 1 315 ? 3.039 42.688 4.742 1 97.88 315 ARG B CA 1
ATOM 4899 C C . ARG B 1 315 ? 1.756 41.906 5.008 1 97.88 315 ARG B C 1
ATOM 4901 O O . ARG B 1 315 ? 1.68 41.156 5.973 1 97.88 315 ARG B O 1
ATOM 4908 N N . PRO B 1 316 ? 0.741 42.188 4.188 1 97.81 316 PRO B N 1
ATOM 4909 C CA . PRO B 1 316 ? -0.443 41.344 4.34 1 97.81 316 PRO B CA 1
ATOM 4910 C C . PRO B 1 316 ? -0.128 39.875 4.18 1 97.81 316 PRO B C 1
ATOM 4912 O O . PRO B 1 316 ? 0.644 39.469 3.295 1 97.81 316 PRO B O 1
ATOM 4915 N N . VAL B 1 317 ? -0.703 39.094 5.047 1 98.31 317 VAL B N 1
ATOM 4916 C CA . VAL B 1 317 ? -0.455 37.656 5.023 1 98.31 317 VAL B CA 1
ATOM 4917 C C . VAL B 1 317 ? -1.355 37 3.984 1 98.31 317 VAL B C 1
ATOM 4919 O O . VAL B 1 317 ? -2.561 37.25 3.943 1 98.31 317 VAL B O 1
ATOM 4922 N N . THR B 1 318 ? -0.808 36.156 3.115 1 98.31 318 THR B N 1
ATOM 4923 C CA . THR B 1 318 ? -1.547 35.469 2.066 1 98.31 318 THR B CA 1
ATOM 4924 C C . THR B 1 318 ? -2.35 34.312 2.648 1 98.31 318 THR B C 1
ATOM 4926 O O . THR B 1 318 ? -1.779 33.375 3.193 1 98.31 318 THR B O 1
ATOM 4929 N N . VAL B 1 319 ? -3.656 34.312 2.582 1 98.25 319 VAL B N 1
ATOM 4930 C CA . VAL B 1 319 ? -4.551 33.281 3.039 1 98.25 319 VAL B CA 1
ATOM 4931 C C . VAL B 1 319 ? -5.109 32.5 1.839 1 98.25 319 VAL B C 1
ATOM 4933 O O . VAL B 1 319 ? -5.887 33.062 1.056 1 98.25 319 VAL B O 1
ATOM 4936 N N . ARG B 1 320 ? -4.73 31.266 1.725 1 96.94 320 ARG B N 1
ATOM 4937 C CA . ARG B 1 320 ? -5.176 30.453 0.599 1 96.94 320 ARG B CA 1
ATOM 4938 C C . ARG B 1 320 ? -6.359 29.578 0.993 1 96.94 320 ARG B C 1
ATOM 4940 O O . ARG B 1 320 ? -7.125 29.141 0.134 1 96.94 320 ARG B O 1
ATOM 4947 N N . SER B 1 321 ? -6.527 29.375 2.32 1 95.69 321 SER B N 1
ATOM 4948 C CA . SER B 1 321 ? -7.621 28.547 2.82 1 95.69 321 SER B CA 1
ATOM 4949 C C . SER B 1 321 ? -8.977 29.172 2.514 1 95.69 321 SER B C 1
ATOM 4951 O O . SER B 1 321 ? -9.133 30.391 2.602 1 95.69 321 SER B O 1
ATOM 4953 N N . ARG B 1 322 ? -9.922 28.328 2.193 1 92.12 322 ARG B N 1
ATOM 4954 C CA . ARG B 1 322 ? -11.273 28.797 1.921 1 92.12 322 ARG B CA 1
ATOM 4955 C C . ARG B 1 322 ? -12.164 28.656 3.148 1 92.12 322 ARG B C 1
ATOM 4957 O O . ARG B 1 322 ? -13.375 28.875 3.074 1 92.12 322 ARG B O 1
ATOM 4964 N N . ASP B 1 323 ? -11.57 28.234 4.234 1 92.5 323 ASP B N 1
ATOM 4965 C CA . ASP B 1 323 ? -12.328 28.141 5.477 1 92.5 323 ASP B CA 1
ATOM 4966 C C . ASP B 1 323 ? -12.961 29.484 5.836 1 92.5 323 ASP B C 1
ATOM 4968 O O . ASP B 1 323 ? -12.273 30.5 5.918 1 92.5 323 ASP B O 1
ATOM 4972 N N . PRO B 1 324 ? -14.25 29.484 6.086 1 93.62 324 PRO B N 1
ATOM 4973 C CA . PRO B 1 324 ? -14.922 30.766 6.348 1 93.62 324 PRO B CA 1
ATOM 4974 C C . PRO B 1 324 ? -14.359 31.484 7.566 1 93.62 324 PRO B C 1
ATOM 4976 O O . PRO B 1 324 ? -14.398 32.719 7.625 1 93.62 324 PRO B O 1
ATOM 4979 N N . ARG B 1 325 ? -13.812 30.859 8.492 1 94.12 325 ARG B N 1
ATOM 4980 C CA . ARG B 1 325 ? -13.258 31.484 9.688 1 94.12 325 ARG B CA 1
ATOM 4981 C C . ARG B 1 325 ? -12.031 32.344 9.344 1 94.12 325 ARG B C 1
ATOM 4983 O O . ARG B 1 325 ? -11.805 33.375 9.961 1 94.12 325 ARG B O 1
ATOM 4990 N N . LEU B 1 326 ? -11.234 31.781 8.43 1 97.62 326 LEU B N 1
ATOM 4991 C CA . LEU B 1 326 ? -10.055 32.531 7.988 1 97.62 326 LEU B CA 1
ATOM 4992 C C . LEU B 1 326 ? -10.438 33.594 6.992 1 97.62 326 LEU B C 1
ATOM 4994 O O . LEU B 1 326 ? -9.836 34.688 6.984 1 97.62 326 LEU B O 1
ATOM 4998 N N . ARG B 1 327 ? -11.492 33.406 6.23 1 96.88 327 ARG B N 1
ATOM 4999 C CA . ARG B 1 327 ? -11.914 34.344 5.184 1 96.88 327 ARG B CA 1
ATOM 5000 C C . ARG B 1 327 ? -12.641 35.531 5.777 1 96.88 327 ARG B C 1
ATOM 5002 O O . ARG B 1 327 ? -12.797 36.562 5.109 1 96.88 327 ARG B O 1
ATOM 5009 N N . ALA B 1 328 ? -13 35.406 6.969 1 97.19 328 ALA B N 1
ATOM 5010 C CA . ALA B 1 328 ? -13.734 36.5 7.633 1 97.19 328 ALA B CA 1
ATOM 5011 C C . ALA B 1 328 ? -12.797 37.625 8.055 1 97.19 328 ALA B C 1
ATOM 5013 O O . ALA B 1 328 ? -13.25 38.719 8.406 1 97.19 328 ALA B O 1
ATOM 5014 N N . GLN B 1 329 ? -11.531 37.344 7.988 1 97.31 329 GLN B N 1
ATOM 5015 C CA . GLN B 1 329 ? -10.57 38.344 8.438 1 97.31 329 GLN B CA 1
ATOM 5016 C C . GLN B 1 329 ? -10.578 39.562 7.531 1 97.31 329 GLN B C 1
ATOM 5018 O O . GLN B 1 329 ? -10.812 39.438 6.324 1 97.31 329 GLN B O 1
ATOM 5023 N N . THR B 1 330 ? -10.25 40.781 8.141 1 94.12 330 THR B N 1
ATOM 5024 C CA . THR B 1 330 ? -10.359 42 7.344 1 94.12 330 THR B CA 1
ATOM 5025 C C . THR B 1 330 ? -9.078 42.812 7.426 1 94.12 330 THR B C 1
ATOM 5027 O O . THR B 1 330 ? -8.906 43.781 6.688 1 94.12 330 THR B O 1
ATOM 5030 N N . THR B 1 331 ? -8.242 42.469 8.25 1 94.38 331 THR B N 1
ATOM 5031 C CA . THR B 1 331 ? -7.027 43.25 8.453 1 94.38 331 THR B CA 1
ATOM 5032 C C . THR B 1 331 ? -5.789 42.344 8.336 1 94.38 331 THR B C 1
ATOM 5034 O O . THR B 1 331 ? -5.77 41.219 8.852 1 94.38 331 THR B O 1
ATOM 5037 N N . GLY B 1 332 ? -4.793 42.875 7.656 1 96.12 332 GLY B N 1
ATOM 5038 C CA . GLY B 1 332 ? -3.486 42.219 7.625 1 96.12 332 GLY B CA 1
ATOM 5039 C C . GLY B 1 332 ? -3.449 40.969 6.762 1 96.12 332 GLY B C 1
ATOM 5040 O O . GLY B 1 332 ? -2.527 40.156 6.871 1 96.12 332 GLY B O 1
ATOM 5041 N N . VAL B 1 333 ? -4.496 40.719 5.965 1 98 333 VAL B N 1
ATOM 5042 C CA . VAL B 1 333 ? -4.562 39.469 5.18 1 98 333 VAL B CA 1
ATOM 5043 C C . VAL B 1 333 ? -4.828 39.812 3.715 1 98 333 VAL B C 1
ATOM 5045 O O . VAL B 1 333 ? -5.352 40.906 3.404 1 98 333 VAL B O 1
ATOM 5048 N N . GLU B 1 334 ? -4.336 39.031 2.854 1 97.88 334 GLU B N 1
ATOM 5049 C CA . GLU B 1 334 ? -4.66 39 1.431 1 97.88 334 GLU B CA 1
ATOM 5050 C C . GLU B 1 334 ? -5.117 37.625 1.006 1 97.88 334 GLU B C 1
ATOM 5052 O O . GLU B 1 334 ? -4.434 36.625 1.266 1 97.88 334 GLU B O 1
ATOM 5057 N N . PHE B 1 335 ? -6.293 37.594 0.367 1 96.62 335 PHE B N 1
ATOM 5058 C CA . PHE B 1 335 ? -6.887 36.312 0.02 1 96.62 335 PHE B CA 1
ATOM 5059 C C . PHE B 1 335 ? -6.496 35.875 -1.394 1 96.62 335 PHE B C 1
ATOM 5061 O O . PHE B 1 335 ? -6.484 36.719 -2.307 1 96.62 335 PHE B O 1
ATOM 5068 N N . ARG B 1 336 ? -6.016 34.688 -1.589 1 91.62 336 ARG B N 1
ATOM 5069 C CA . ARG B 1 336 ? -5.707 34.125 -2.893 1 91.62 336 ARG B CA 1
ATOM 5070 C C . ARG B 1 336 ? -6.461 32.812 -3.1 1 91.62 336 ARG B C 1
ATOM 5072 O O . ARG B 1 336 ? -6.723 32.062 -2.143 1 91.62 336 ARG B O 1
#

InterPro domains:
  IPR006139 D-isomer specific 2-hydroxyacid dehydrogenase, catalytic domain [PF00389] (21-317)
  IPR006140 D-isomer specific 2-hydroxyacid dehydrogenase, NAD-binding domain [PF02826] (107-289)
  IPR029753 D-isomer specific 2-hydroxyacid dehydrogenase, NAD-binding domain conserved site [PS00671] (225-241)
  IPR036291 NAD(P)-binding domain superfamily [SSF51735] (101-289)
  IPR050857 D-isomer specific 2-hydroxyacid dehydrogenases [PTHR42789] (33-317)

Sequence (672 aa):
MKAVRTDRELECPGIDAGLRARGVELVTLPDGIPETELMAAITNADLILMCYTPITARVIEAARQLKGIVKYGVGIDAIDIKAAMRRGIPVVNVPEYAEETVAEGAFALMIALAKRLPAITAAVSRDGWLWPEQRWLGRDIAGSRLGLVGCGKIGRSIARMAGQGFRAKVLGFDPGVDAATMQAAGIEKADDLQAMLRVCDFVSIHCVLNDDTRGLIGAQELTCMKPSAILINVSRGAIVDEGALVDAIVAGRIAGAGLDVYSLEPLARSGHPMSALFDRDNVILFPHLTFFTHEAMRRLEDDTLARCFEVLDGRPVTVRSRDPRLRAQTTGVEFRMKAVRTDRELECPGIDAGLRARGVELVTLPDGIPETELMAAITNADLILMCYTPITARVIEAARQLKGIVKYGVGIDAIDIKAAMRRGIPVVNVPEYAEETVAEGAFALMIALAKRLPAITAAVSRDGWLWPEQRWLGRDIAGSRLGLVGCGKIGRSIARMAGQGFRAKVLGFDPGVDAATMQAAGIEKADDLQAMLRVCDFVSIHCVLNDDTRGLIGAQELTCMKPSAILINVSRGAIVDEGALVDAIVAGRIAGAGLDVYSLEPLARSGHPMSALFDRDNVILFPHLTFFTHEAMRRLEDDTLARCFEVLDGRPVTVRSRDPRLRAQTTGVEFR